Protein AF-A0A345NXJ0-F1 (afdb_monomer_lite)

pLDDT: mean 76.6, std 23.14, range [26.47, 98.81]

Sequence (454 aa):
MKKNSIFTLILTLLFSLSIASTGLAAQPAEGFDPDDGMYVKAETEHYYKGRYSNGRIFAEYLAKELAGDYDNLTNYAVGGAFSGVLTGKEGAEDERSNWSTWLTGWGGVQQTDTFLKEHDGKADPKALYIISVGGNDAYTVADLGDERAAELSSDAALTMTKNLVEAGAKTVLLPNRFKDERADLTSFEDMRNQQVVDKINTYVASDDAPQDVHVLFGNLPQLNADIEEQGFEAYGYKSMGFYLISDWVPAYGYALASEDNSDQFPTTEQQETHGGYGIYSTDSKYYTPETADLEPNDFYLYDEYHPSNRTHKHFAAYLLNKDIETEDGTFKKIYNGEANPFANALADGTIPSEYTTIYTFGDSSIDSGRGLEVTTALVNNRTKTNDNVTDESSYVIQPGDTLWSIAKRHSEENVTNAQIAAIVQEIFQANQSIVRNPHTIYPNQTITLPSSTH

Structure (mmCIF, N/CA/C/O backbone):
data_AF-A0A345NXJ0-F1
#
_entry.id   AF-A0A345NXJ0-F1
#
loop_
_atom_site.group_PDB
_atom_site.id
_atom_site.type_symbol
_atom_site.label_atom_id
_atom_site.label_alt_id
_atom_site.label_comp_id
_atom_site.label_asym_id
_atom_site.label_entity_id
_atom_site.label_seq_id
_atom_site.pdbx_PDB_ins_code
_atom_site.Cartn_x
_atom_site.Cartn_y
_atom_site.Cartn_z
_atom_site.occupancy
_atom_site.B_iso_or_equiv
_atom_site.auth_seq_id
_atom_site.auth_comp_id
_atom_site.auth_asym_id
_atom_site.auth_atom_id
_atom_site.pdbx_PDB_model_num
ATOM 1 N N . MET A 1 1 ? 85.055 -14.563 -1.689 1.00 36.47 1 MET A N 1
ATOM 2 C CA . MET A 1 1 ? 84.069 -13.508 -1.367 1.00 36.47 1 MET A CA 1
ATOM 3 C C . MET A 1 1 ? 82.688 -14.026 -1.724 1.00 36.47 1 MET A C 1
ATOM 5 O O . MET A 1 1 ? 82.529 -14.401 -2.869 1.00 36.47 1 MET A O 1
ATOM 9 N N . LYS A 1 2 ? 81.789 -14.054 -0.723 1.00 33.72 2 LYS A N 1
ATOM 10 C CA . LYS A 1 2 ? 80.308 -13.976 -0.749 1.00 33.72 2 LYS A CA 1
ATOM 11 C C . LYS A 1 2 ? 79.525 -14.766 -1.817 1.00 33.72 2 LYS A C 1
ATOM 13 O O . LYS A 1 2 ? 79.796 -14.626 -2.991 1.00 33.72 2 LYS A O 1
ATOM 18 N N . LYS A 1 3 ? 78.399 -15.417 -1.533 1.00 33.34 3 LYS A N 1
ATOM 19 C CA . LYS A 1 3 ? 77.666 -15.923 -0.352 1.00 33.34 3 LYS A CA 1
ATOM 20 C C . LYS A 1 3 ? 76.339 -16.402 -0.982 1.00 33.34 3 LYS A C 1
ATOM 22 O O . LYS A 1 3 ? 75.801 -15.627 -1.758 1.00 33.34 3 LYS A O 1
ATOM 27 N N . ASN A 1 4 ? 75.868 -17.592 -0.593 1.00 30.95 4 ASN A N 1
ATOM 28 C CA . ASN A 1 4 ? 74.470 -17.984 -0.301 1.00 30.95 4 ASN A 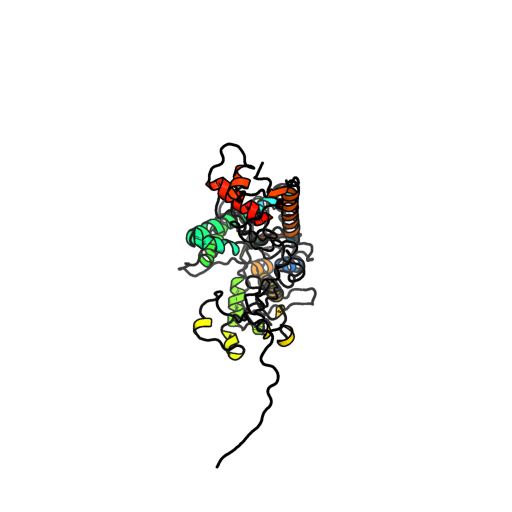CA 1
ATOM 29 C C . ASN A 1 4 ? 73.372 -17.716 -1.363 1.00 30.95 4 ASN A C 1
ATOM 31 O O . ASN A 1 4 ? 73.320 -16.648 -1.942 1.00 30.95 4 ASN A O 1
ATOM 35 N N . SER A 1 5 ? 72.338 -18.522 -1.589 1.00 32.38 5 SER A N 1
ATOM 36 C CA . SER A 1 5 ? 71.856 -19.809 -1.081 1.00 32.38 5 SER A CA 1
ATOM 37 C C . SER A 1 5 ? 70.590 -20.141 -1.897 1.00 32.38 5 SER A C 1
ATOM 39 O O . SER A 1 5 ? 69.807 -19.241 -2.168 1.00 32.38 5 SER A O 1
ATOM 41 N N . ILE A 1 6 ? 70.410 -21.419 -2.251 1.00 32.44 6 ILE A N 1
ATOM 42 C CA . ILE A 1 6 ? 69.200 -22.240 -2.025 1.00 32.44 6 ILE A CA 1
ATOM 43 C C . ILE A 1 6 ? 67.827 -21.565 -2.271 1.00 32.44 6 ILE A C 1
ATOM 45 O O . ILE A 1 6 ? 67.409 -20.753 -1.458 1.00 32.44 6 ILE A O 1
ATOM 49 N N . PHE A 1 7 ? 67.062 -22.009 -3.278 1.00 30.02 7 PHE A N 1
ATOM 50 C CA . PHE A 1 7 ? 65.854 -22.833 -3.067 1.00 30.02 7 PHE A CA 1
ATOM 51 C C . PHE A 1 7 ? 65.164 -23.205 -4.388 1.00 30.02 7 PHE A C 1
ATOM 53 O O . PHE A 1 7 ? 64.900 -22.381 -5.255 1.00 30.02 7 PHE A O 1
ATOM 60 N N . THR A 1 8 ? 64.884 -24.498 -4.487 1.00 34.41 8 THR A N 1
ATOM 61 C CA . THR A 1 8 ? 63.946 -25.193 -5.362 1.00 34.41 8 THR A CA 1
ATOM 62 C C . THR A 1 8 ? 62.655 -24.403 -5.606 1.00 34.41 8 THR A C 1
ATOM 64 O O . THR A 1 8 ? 61.921 -24.149 -4.654 1.00 34.41 8 THR A O 1
ATOM 67 N N . LEU A 1 9 ? 62.316 -24.115 -6.867 1.00 29.08 9 LEU A N 1
ATOM 68 C CA . LEU A 1 9 ? 60.922 -23.904 -7.259 1.00 29.08 9 LEU A CA 1
ATOM 69 C C . LEU A 1 9 ? 60.594 -24.798 -8.456 1.00 29.08 9 LEU A C 1
ATOM 71 O O . LEU A 1 9 ? 61.123 -24.658 -9.556 1.00 29.08 9 LEU A O 1
ATOM 75 N N . ILE A 1 10 ? 59.766 -25.784 -8.150 1.00 30.47 10 ILE A N 1
ATOM 76 C CA . ILE A 1 10 ? 59.152 -26.751 -9.044 1.00 30.47 10 ILE A CA 1
ATOM 77 C C . ILE A 1 10 ? 58.131 -26.013 -9.929 1.00 30.47 10 ILE A C 1
ATOM 79 O O . ILE A 1 10 ? 57.295 -25.280 -9.417 1.00 30.47 10 ILE A O 1
ATOM 83 N N . LEU A 1 11 ? 58.197 -26.268 -11.240 1.00 28.22 11 LEU A N 1
ATOM 84 C CA . LEU A 1 11 ? 57.078 -26.206 -12.193 1.00 28.22 11 LEU A CA 1
ATOM 85 C C . LEU A 1 11 ? 56.416 -24.831 -12.462 1.00 28.22 11 LEU A C 1
ATOM 87 O O . LEU A 1 11 ? 55.260 -24.605 -12.127 1.00 28.22 11 LEU A O 1
ATOM 91 N N . THR A 1 12 ? 57.092 -23.952 -13.203 1.00 30.31 12 THR A N 1
ATOM 92 C CA . THR A 1 12 ? 56.463 -22.829 -13.933 1.00 30.31 12 THR A CA 1
ATOM 93 C C . THR A 1 12 ? 56.392 -23.140 -15.425 1.00 30.31 12 THR A C 1
ATOM 95 O O . THR A 1 12 ? 57.197 -22.663 -16.216 1.00 30.31 12 THR A O 1
ATOM 98 N N . LEU A 1 13 ? 55.444 -23.995 -15.806 1.00 33.62 13 LEU A N 1
ATOM 99 C CA . LEU A 1 13 ? 54.960 -24.151 -17.183 1.00 33.62 13 LEU A CA 1
ATOM 100 C C . LEU A 1 13 ? 53.792 -25.131 -17.143 1.00 33.62 13 LEU A C 1
ATOM 102 O O . LEU A 1 13 ? 54.007 -26.320 -17.330 1.00 33.62 13 LEU A O 1
ATOM 106 N N . LEU A 1 14 ? 52.596 -24.643 -16.802 1.00 26.78 14 LEU A N 1
ATOM 107 C CA . LEU A 1 14 ? 51.290 -25.258 -17.078 1.00 26.78 14 LEU A CA 1
ATOM 108 C C . LEU A 1 14 ? 50.188 -24.354 -16.490 1.00 26.78 14 LEU A C 1
ATOM 110 O O . LEU A 1 14 ? 50.250 -23.974 -15.327 1.00 26.78 14 LEU A O 1
ATOM 114 N N . PHE A 1 15 ? 49.193 -24.035 -17.322 1.00 30.03 15 PHE A N 1
ATOM 115 C CA . PHE A 1 15 ? 47.925 -23.372 -16.986 1.00 30.03 15 PHE A CA 1
ATOM 116 C C . PHE A 1 15 ? 47.966 -21.895 -16.555 1.00 30.03 15 PHE A C 1
ATOM 118 O O . PHE A 1 15 ? 47.531 -21.528 -15.471 1.00 30.03 15 PHE A O 1
ATOM 125 N N . SER A 1 16 ? 48.282 -21.004 -17.498 1.00 28.14 16 SER A N 1
ATOM 126 C CA . SER A 1 16 ? 47.460 -19.795 -17.647 1.00 28.14 16 SER A CA 1
ATOM 127 C C . SER A 1 16 ? 46.184 -20.183 -18.407 1.00 28.14 16 SER A C 1
ATOM 129 O O . SER A 1 16 ? 46.028 -19.869 -19.587 1.00 28.14 16 SER A O 1
ATOM 131 N N . LEU A 1 17 ? 45.302 -20.952 -17.760 1.00 30.66 17 LEU A N 1
ATOM 132 C CA . LEU A 1 17 ? 43.916 -21.003 -18.201 1.00 30.66 17 LEU A CA 1
ATOM 133 C C . LEU A 1 17 ? 43.321 -19.676 -17.748 1.00 30.66 17 LEU A C 1
ATOM 135 O O . LEU A 1 17 ? 43.021 -19.486 -16.572 1.00 30.66 17 LEU A O 1
ATOM 139 N N . SER A 1 18 ? 43.187 -18.743 -18.684 1.00 29.44 18 SER A N 1
ATOM 140 C CA . SER A 1 18 ? 42.090 -17.796 -18.612 1.00 29.44 18 SER A CA 1
ATOM 141 C C . SER A 1 18 ? 40.824 -18.646 -18.552 1.00 29.44 18 SER A C 1
ATOM 143 O O . SER A 1 18 ? 40.322 -19.106 -19.580 1.00 29.44 18 SER A O 1
ATOM 145 N N . ILE A 1 19 ? 40.350 -18.924 -17.342 1.00 27.64 19 ILE A N 1
ATOM 146 C CA . ILE A 1 19 ? 38.947 -19.228 -17.137 1.00 27.64 19 ILE A CA 1
ATOM 147 C C . ILE A 1 19 ? 38.272 -17.913 -17.515 1.00 27.64 19 ILE A C 1
ATOM 149 O O . ILE A 1 19 ? 38.140 -17.007 -16.700 1.00 27.64 19 ILE A O 1
ATOM 153 N N . ALA A 1 20 ? 37.966 -17.756 -18.807 1.00 28.16 20 ALA A N 1
ATOM 154 C CA . ALA A 1 20 ? 36.848 -16.924 -19.185 1.00 28.16 20 ALA A CA 1
ATOM 155 C C . ALA A 1 20 ? 35.712 -17.458 -18.323 1.00 28.16 20 ALA A C 1
ATOM 157 O O . ALA A 1 20 ? 35.438 -18.660 -18.375 1.00 28.16 20 ALA A O 1
ATOM 158 N N . SER A 1 21 ? 35.180 -16.604 -17.456 1.00 27.77 21 SER A N 1
ATOM 159 C CA . SER A 1 21 ? 33.943 -16.851 -16.745 1.00 27.77 21 SER A CA 1
ATOM 160 C C . SER A 1 21 ? 32.930 -17.290 -17.793 1.00 27.77 21 SER A C 1
ATOM 162 O O . SER A 1 21 ? 32.355 -16.489 -18.525 1.00 27.77 21 SER A O 1
ATOM 164 N N . THR A 1 22 ? 32.780 -18.601 -17.948 1.00 30.53 22 THR A N 1
ATOM 165 C CA . THR A 1 22 ? 31.607 -19.178 -18.566 1.00 30.53 22 THR A CA 1
ATOM 166 C C . THR A 1 22 ? 30.499 -18.727 -17.646 1.00 30.53 22 THR A C 1
ATOM 168 O O . THR A 1 22 ? 30.383 -19.252 -16.539 1.00 30.53 22 THR A O 1
ATOM 171 N N . GLY A 1 23 ? 29.798 -17.668 -18.054 1.00 29.22 23 GLY A N 1
ATOM 172 C CA . GLY A 1 23 ? 28.560 -17.264 -17.426 1.00 29.22 23 GLY A CA 1
ATOM 173 C C . GLY A 1 23 ? 27.731 -18.525 -17.298 1.00 29.22 23 GLY A C 1
ATOM 174 O O . GLY A 1 23 ? 27.347 -19.128 -18.302 1.00 29.22 23 GLY A O 1
ATOM 175 N N . LEU A 1 24 ? 27.562 -18.976 -16.060 1.00 26.92 24 LEU A N 1
ATOM 176 C CA . LEU A 1 24 ? 26.412 -19.772 -15.702 1.00 26.92 24 LEU A CA 1
ATOM 177 C C . LEU A 1 24 ? 25.240 -18.896 -16.131 1.00 26.92 24 LEU A C 1
ATOM 179 O O . LEU A 1 24 ? 24.976 -17.875 -15.505 1.00 26.92 24 LEU A O 1
ATOM 183 N N . ALA A 1 25 ? 24.643 -19.206 -17.282 1.00 32.75 25 ALA A N 1
ATOM 184 C CA . ALA A 1 25 ? 23.327 -18.689 -17.588 1.00 32.75 25 ALA A CA 1
ATOM 185 C C . ALA A 1 25 ? 22.467 -19.133 -16.406 1.00 32.75 25 ALA A C 1
ATOM 187 O O . ALA A 1 25 ? 22.346 -20.341 -16.172 1.00 32.75 25 ALA A O 1
ATOM 188 N N . ALA A 1 26 ? 22.011 -18.166 -15.607 1.00 31.81 26 ALA A N 1
ATOM 189 C CA . ALA A 1 26 ? 21.088 -18.427 -14.520 1.00 31.81 26 ALA A CA 1
ATOM 190 C C . ALA A 1 26 ? 19.963 -19.289 -15.095 1.00 31.81 26 ALA A C 1
ATOM 192 O O . ALA A 1 26 ? 19.451 -19.003 -16.184 1.00 31.81 26 ALA A O 1
ATOM 193 N N . GLN A 1 27 ? 19.651 -20.402 -14.432 1.00 29.77 27 GLN A N 1
ATOM 194 C CA . GLN A 1 27 ? 18.450 -21.130 -14.810 1.00 29.77 27 GLN A CA 1
ATOM 195 C C . GLN A 1 27 ? 17.277 -20.159 -14.647 1.00 29.77 27 GLN A C 1
ATOM 197 O O . GLN A 1 27 ? 17.261 -19.437 -13.651 1.00 29.77 27 GLN A O 1
ATOM 202 N N . PRO A 1 28 ? 16.342 -20.082 -15.609 1.00 35.38 28 PRO A N 1
ATOM 203 C CA . PRO A 1 28 ? 15.160 -19.255 -15.444 1.00 35.38 28 PRO A CA 1
ATOM 204 C C . PRO A 1 28 ? 14.399 -19.815 -14.246 1.00 35.38 28 PRO A C 1
ATOM 206 O O . PRO A 1 28 ? 13.814 -20.897 -14.328 1.00 35.38 28 PRO A O 1
ATOM 209 N N . ALA A 1 29 ? 14.490 -19.133 -13.111 1.00 37.69 29 ALA A N 1
ATOM 210 C CA . ALA A 1 29 ? 13.693 -19.494 -11.964 1.00 37.69 29 ALA A CA 1
ATOM 211 C C . ALA A 1 29 ? 12.226 -19.168 -12.268 1.00 37.69 29 ALA A C 1
ATOM 213 O O . ALA A 1 29 ? 11.900 -18.284 -13.066 1.00 37.69 29 ALA A O 1
ATOM 214 N N . GLU A 1 30 ? 11.331 -19.979 -11.716 1.00 40.12 30 GLU A N 1
ATOM 215 C CA . GLU A 1 30 ? 9.907 -19.931 -12.026 1.00 40.12 30 GLU A CA 1
ATOM 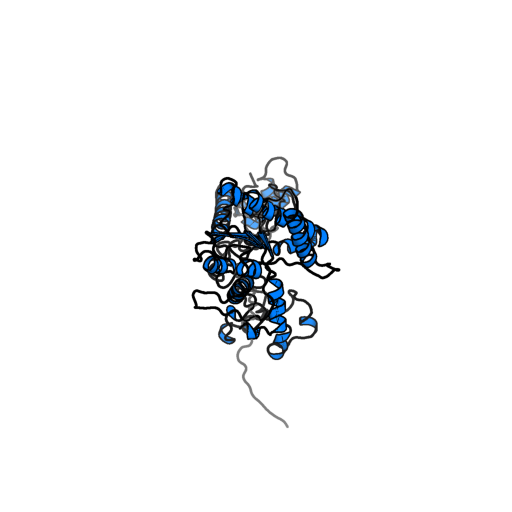216 C C . GLU A 1 30 ? 9.331 -18.559 -11.638 1.00 40.12 30 GLU A C 1
ATOM 218 O O . GLU A 1 30 ? 9.217 -18.232 -10.460 1.00 40.12 30 GLU A O 1
ATOM 223 N N . GLY A 1 31 ? 8.972 -17.750 -12.640 1.00 44.06 31 GLY A N 1
ATOM 224 C CA . GLY A 1 31 ? 8.475 -16.387 -12.444 1.00 44.06 31 GLY A CA 1
ATOM 225 C C . GLY A 1 31 ? 9.486 -15.278 -12.746 1.00 44.06 31 GLY A C 1
ATOM 226 O O . GLY A 1 31 ? 9.093 -14.120 -12.666 1.00 44.06 31 GLY A O 1
ATOM 227 N N . PHE A 1 32 ? 10.733 -15.586 -13.123 1.00 43.44 32 PHE A N 1
ATOM 228 C CA . PHE A 1 32 ? 11.648 -14.592 -13.691 1.00 43.44 32 PHE A CA 1
ATOM 229 C C . PHE A 1 32 ? 11.234 -14.247 -15.113 1.00 43.44 32 PHE A C 1
ATOM 231 O O . PHE A 1 32 ? 11.065 -15.142 -15.947 1.00 43.44 32 PHE A O 1
ATOM 238 N N . ASP A 1 33 ? 11.155 -12.959 -15.411 1.00 47.81 33 ASP A N 1
ATOM 239 C CA . ASP A 1 33 ? 11.099 -12.499 -16.775 1.00 47.81 33 ASP A CA 1
ATOM 240 C C . ASP A 1 33 ? 12.413 -11.854 -17.241 1.00 47.81 33 ASP A C 1
ATOM 242 O O . ASP A 1 33 ? 12.821 -10.840 -16.677 1.00 47.81 33 ASP A O 1
ATOM 246 N N . PRO A 1 34 ? 13.066 -12.393 -18.286 1.00 44.78 34 PRO A N 1
ATOM 247 C CA . PRO A 1 34 ? 14.299 -11.826 -18.817 1.00 44.78 34 PRO A CA 1
ATOM 248 C C . PRO A 1 34 ? 14.121 -10.556 -19.668 1.00 44.78 34 PRO A C 1
ATOM 250 O O . PRO A 1 34 ? 15.119 -9.864 -19.863 1.00 44.78 34 PRO A O 1
ATOM 253 N N . ASP A 1 35 ? 12.919 -10.248 -20.173 1.00 43.84 35 ASP A N 1
ATOM 254 C CA . ASP A 1 35 ? 12.686 -9.074 -21.036 1.00 43.84 35 ASP A CA 1
ATOM 255 C C . ASP A 1 35 ? 12.486 -7.789 -20.210 1.00 43.84 35 ASP A C 1
ATOM 257 O O . ASP A 1 35 ? 13.085 -6.755 -20.510 1.00 43.84 35 ASP A O 1
ATOM 261 N N . ASP A 1 36 ? 11.714 -7.882 -19.127 1.00 47.03 36 ASP A N 1
ATOM 262 C CA . ASP A 1 36 ? 11.490 -6.839 -18.121 1.00 47.03 36 ASP A CA 1
ATOM 263 C C . ASP A 1 36 ? 12.503 -6.930 -16.960 1.00 47.03 36 ASP A C 1
ATOM 265 O O . ASP A 1 36 ? 12.580 -6.034 -16.118 1.00 47.03 36 ASP A O 1
ATOM 269 N N . GLY A 1 37 ? 13.287 -8.014 -16.899 1.00 46.66 37 GLY A N 1
ATOM 270 C CA . GLY A 1 37 ? 14.301 -8.252 -15.875 1.00 46.66 37 GLY A CA 1
ATOM 271 C C . GLY A 1 37 ? 13.724 -8.289 -14.462 1.00 46.66 37 GLY A C 1
ATOM 272 O O . GLY A 1 37 ? 14.319 -7.685 -13.576 1.00 46.66 37 GLY A 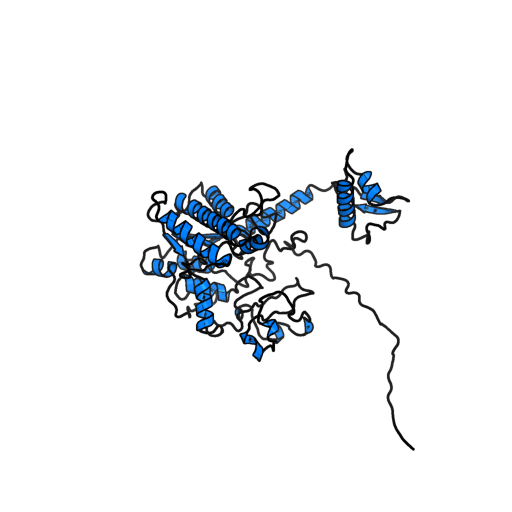O 1
ATOM 273 N N . MET A 1 38 ? 12.571 -8.937 -14.242 1.00 46.88 38 MET A N 1
ATOM 274 C CA . MET A 1 38 ? 11.878 -8.945 -12.945 1.00 46.88 38 MET A CA 1
ATOM 275 C C . MET A 1 38 ? 11.307 -10.320 -12.576 1.00 46.88 38 MET A C 1
ATOM 277 O O . MET A 1 38 ? 10.750 -11.024 -13.414 1.00 46.88 38 MET A O 1
ATOM 281 N N . TYR A 1 39 ? 11.376 -10.677 -11.288 1.00 49.91 39 TYR A N 1
ATOM 282 C CA . TYR A 1 39 ? 10.556 -11.750 -10.727 1.00 49.91 39 TYR A CA 1
ATOM 283 C C . TYR A 1 39 ? 9.121 -11.264 -10.545 1.00 49.91 39 TYR A C 1
ATOM 285 O O . TYR A 1 39 ? 8.843 -10.443 -9.675 1.00 49.91 39 TYR A O 1
ATOM 293 N N . VAL A 1 40 ? 8.207 -11.815 -11.340 1.00 52.56 40 VAL A N 1
ATOM 294 C CA . VAL A 1 40 ? 6.760 -11.577 -11.239 1.00 52.56 40 VAL A CA 1
ATOM 295 C C . VAL A 1 40 ? 6.171 -12.273 -10.001 1.00 52.56 40 VAL A C 1
ATOM 297 O O . VAL A 1 40 ? 5.000 -12.131 -9.694 1.00 52.56 40 VAL A O 1
ATOM 300 N N . LYS A 1 41 ? 6.962 -13.067 -9.280 1.00 55.84 41 LYS A N 1
ATOM 301 C CA . LYS A 1 41 ? 6.581 -13.662 -8.005 1.00 55.84 41 LYS A CA 1
ATOM 302 C C . LYS A 1 41 ? 7.766 -13.574 -7.067 1.00 55.84 41 LYS A C 1
ATOM 304 O O . LYS A 1 41 ? 8.828 -14.088 -7.413 1.00 55.84 41 LYS A O 1
ATOM 309 N N . ALA A 1 42 ? 7.581 -13.013 -5.877 1.00 58.09 42 ALA A N 1
ATOM 310 C CA . ALA A 1 42 ? 8.574 -13.145 -4.818 1.00 58.09 42 ALA A CA 1
ATOM 311 C C . ALA A 1 42 ? 8.878 -14.644 -4.594 1.00 58.09 42 ALA A C 1
ATOM 313 O O . ALA A 1 42 ? 8.017 -15.417 -4.150 1.00 58.09 42 ALA A O 1
ATOM 314 N N . GLU A 1 43 ? 10.077 -15.081 -4.988 1.00 59.59 43 GLU A N 1
ATOM 315 C CA . GLU A 1 43 ? 10.459 -16.492 -4.969 1.00 59.59 43 GLU A CA 1
ATOM 316 C C . GLU A 1 43 ? 10.326 -17.052 -3.559 1.00 59.59 43 GLU A C 1
ATOM 318 O O . GLU A 1 43 ? 10.932 -16.536 -2.629 1.00 59.59 43 GLU A O 1
ATOM 323 N N . THR A 1 44 ? 9.578 -18.140 -3.372 1.00 63.59 44 THR A N 1
ATOM 324 C CA . THR A 1 44 ? 9.320 -18.675 -2.022 1.00 63.59 44 THR A CA 1
ATOM 325 C C . THR A 1 44 ? 10.559 -19.235 -1.320 1.00 63.59 44 THR A C 1
ATOM 327 O O . THR A 1 44 ? 10.476 -19.604 -0.152 1.00 63.59 44 THR A O 1
ATOM 330 N N . GLU A 1 45 ? 11.666 -19.365 -2.048 1.00 62.19 45 GLU A N 1
ATOM 331 C CA . GLU A 1 45 ? 12.965 -19.774 -1.517 1.00 62.19 45 GLU A CA 1
ATOM 332 C C . GLU A 1 45 ? 13.635 -18.648 -0.719 1.00 62.19 45 GLU A C 1
ATOM 334 O O . GLU A 1 45 ? 14.165 -18.899 0.360 1.00 62.19 45 GLU A O 1
ATOM 339 N N . HIS A 1 46 ? 13.527 -17.409 -1.201 1.00 70.38 46 HIS A N 1
ATOM 340 C CA . HIS A 1 46 ? 14.145 -16.231 -0.588 1.00 70.38 46 HIS A CA 1
ATOM 341 C C . HIS A 1 46 ? 13.115 -15.372 0.158 1.00 70.38 46 HIS A C 1
ATOM 343 O O . HIS A 1 46 ? 13.392 -14.796 1.198 1.00 70.38 46 HIS A O 1
ATOM 349 N N . TYR A 1 47 ? 11.875 -15.353 -0.306 1.00 76.56 47 TYR A N 1
ATOM 350 C CA . TYR A 1 47 ? 10.802 -14.532 0.226 1.00 76.56 47 TYR A CA 1
ATOM 351 C C . TYR A 1 47 ? 9.766 -15.369 0.972 1.00 76.56 47 TYR A C 1
ATOM 353 O O . TYR A 1 47 ? 9.377 -16.464 0.553 1.00 76.56 47 TYR A O 1
ATOM 361 N N . TYR A 1 48 ? 9.264 -14.857 2.096 1.00 80.06 48 TYR A N 1
ATOM 362 C CA . TYR A 1 48 ? 8.350 -15.616 2.942 1.00 80.06 48 TYR A CA 1
ATOM 363 C C . TYR A 1 48 ? 7.015 -15.834 2.241 1.00 80.06 48 TYR A C 1
ATOM 365 O O . TYR A 1 48 ? 6.188 -14.933 2.186 1.00 80.06 48 TYR A O 1
ATOM 373 N N . LYS A 1 49 ? 6.755 -17.045 1.733 1.00 78.00 49 LYS A N 1
ATOM 374 C CA . LYS A 1 49 ? 5.452 -17.430 1.150 1.00 78.00 49 LYS A CA 1
ATOM 375 C C . LYS A 1 49 ? 4.906 -16.380 0.158 1.00 78.00 49 LYS A C 1
ATOM 377 O O . LYS A 1 49 ? 3.720 -16.044 0.220 1.00 78.00 49 LYS A O 1
ATOM 382 N N . GLY A 1 50 ? 5.777 -15.832 -0.690 1.00 73.19 50 GLY A N 1
ATOM 383 C CA . GLY A 1 50 ? 5.428 -14.809 -1.680 1.00 73.19 50 GLY A CA 1
ATOM 384 C C . GLY A 1 50 ? 5.314 -13.375 -1.145 1.00 73.19 50 GLY A C 1
ATOM 385 O O . GLY A 1 50 ? 4.970 -12.481 -1.896 1.00 73.19 50 GLY A O 1
ATOM 386 N N . ARG A 1 51 ? 5.586 -13.092 0.133 1.00 80.75 51 ARG A N 1
ATOM 387 C CA . ARG A 1 51 ? 5.722 -11.707 0.620 1.00 80.75 51 ARG A CA 1
ATOM 388 C C . ARG A 1 51 ? 7.119 -11.217 0.260 1.00 80.75 51 ARG A C 1
ATOM 390 O O . ARG A 1 51 ? 8.065 -11.916 0.598 1.00 80.75 51 ARG A O 1
ATOM 397 N N . TYR A 1 52 ? 7.269 -10.024 -0.303 1.00 80.44 52 TYR A N 1
ATOM 398 C CA . TYR A 1 52 ? 8.557 -9.332 -0.409 1.00 80.44 52 TYR A CA 1
ATOM 399 C C . TYR A 1 52 ? 9.016 -8.865 0.987 1.00 80.44 52 TYR A C 1
ATOM 401 O O . TYR A 1 52 ? 8.945 -7.698 1.350 1.00 80.44 52 TYR A O 1
ATOM 409 N N . SER A 1 53 ? 9.349 -9.835 1.833 1.00 85.06 53 SER A N 1
ATOM 410 C CA . SER A 1 53 ? 9.882 -9.725 3.185 1.00 85.06 53 SER A CA 1
ATOM 411 C C . SER A 1 53 ? 10.286 -11.133 3.653 1.00 85.06 53 SER A C 1
ATOM 413 O O . SER A 1 53 ? 9.900 -12.145 3.061 1.00 85.06 53 SER A O 1
ATOM 415 N N . ASN A 1 54 ? 10.990 -11.239 4.777 1.00 86.06 54 ASN A N 1
ATOM 416 C CA . ASN A 1 54 ? 11.309 -12.518 5.427 1.00 86.06 54 ASN A CA 1
ATOM 417 C C . ASN A 1 54 ? 10.186 -13.053 6.337 1.00 86.06 54 ASN A C 1
ATOM 419 O O . ASN A 1 54 ? 10.402 -13.987 7.110 1.00 86.06 54 ASN A O 1
ATOM 423 N N . GLY A 1 55 ? 8.988 -12.467 6.287 1.00 88.56 55 GLY A N 1
ATOM 424 C CA . GLY A 1 55 ? 7.847 -12.889 7.094 1.00 88.56 55 GLY A CA 1
ATOM 425 C C . GLY A 1 55 ? 6.539 -12.235 6.658 1.00 88.56 55 GLY A C 1
ATOM 426 O O . GLY A 1 55 ? 6.426 -11.701 5.557 1.00 88.56 55 GLY A O 1
ATOM 427 N N . ARG A 1 56 ? 5.538 -12.273 7.541 1.00 91.31 56 ARG A N 1
ATOM 428 C CA . ARG A 1 56 ? 4.284 -11.537 7.346 1.00 91.31 56 ARG A CA 1
ATOM 429 C C . ARG A 1 56 ? 4.486 -10.031 7.297 1.00 91.31 56 ARG A C 1
ATOM 431 O O . ARG A 1 56 ? 5.396 -9.488 7.926 1.00 91.31 56 ARG A O 1
ATOM 438 N N . ILE A 1 57 ? 3.555 -9.380 6.622 1.00 90.56 57 ILE A N 1
ATOM 439 C CA . ILE A 1 57 ? 3.482 -7.927 6.468 1.00 90.56 57 ILE A CA 1
ATOM 440 C C . ILE A 1 57 ? 2.584 -7.267 7.523 1.00 90.56 57 ILE A C 1
ATOM 442 O O . ILE A 1 57 ? 1.783 -7.925 8.188 1.00 90.56 57 ILE A O 1
ATOM 446 N N . PHE A 1 58 ? 2.640 -5.936 7.608 1.00 94.25 58 PHE A N 1
ATOM 447 C CA . PHE A 1 58 ? 1.854 -5.161 8.575 1.00 94.25 58 PHE A CA 1
ATOM 448 C C . PHE A 1 58 ? 0.335 -5.392 8.450 1.00 94.25 58 PHE A C 1
ATOM 450 O O . PHE A 1 58 ? -0.339 -5.530 9.468 1.00 94.25 58 PHE A O 1
ATOM 457 N N . ALA A 1 59 ? -0.207 -5.494 7.228 1.00 94.25 59 ALA A N 1
ATOM 458 C CA . ALA A 1 59 ? -1.644 -5.682 7.007 1.00 94.25 59 ALA A CA 1
ATOM 459 C C . ALA A 1 59 ? -2.158 -7.034 7.537 1.00 94.25 59 ALA A C 1
ATOM 461 O O . ALA A 1 59 ? -3.288 -7.116 8.015 1.00 94.25 59 ALA A O 1
ATOM 462 N N . GLU A 1 60 ? -1.323 -8.079 7.526 1.00 94.50 60 GLU A N 1
ATOM 463 C CA . GLU A 1 60 ? -1.663 -9.376 8.124 1.00 94.50 60 GLU A CA 1
ATOM 464 C C . GLU A 1 60 ? -1.757 -9.266 9.653 1.00 94.50 60 GLU A C 1
ATOM 466 O O . GLU A 1 60 ? -2.683 -9.806 10.255 1.00 94.50 60 GLU A O 1
ATOM 471 N N . TYR A 1 61 ? -0.853 -8.520 10.295 1.00 96.81 61 TYR A N 1
ATOM 472 C CA . TYR A 1 61 ? -0.943 -8.265 11.737 1.00 96.81 61 TYR A CA 1
ATOM 473 C C . TYR A 1 61 ? -2.149 -7.394 12.098 1.00 96.81 61 TYR A C 1
ATOM 475 O O . TYR A 1 61 ? -2.815 -7.672 13.092 1.00 96.81 61 TYR A O 1
ATOM 483 N N . LEU A 1 62 ? -2.490 -6.392 11.278 1.00 97.19 62 LEU A N 1
ATOM 484 C CA . LEU A 1 62 ? -3.739 -5.648 11.459 1.00 97.19 62 LEU A CA 1
ATOM 485 C C . LEU A 1 62 ? -4.952 -6.581 11.368 1.00 97.19 62 LEU A C 1
ATOM 487 O O . LEU A 1 62 ? -5.860 -6.460 12.185 1.00 97.19 62 LEU A O 1
ATOM 491 N N . ALA A 1 63 ? -4.961 -7.542 10.435 1.00 96.38 63 ALA A N 1
ATOM 492 C CA . ALA A 1 63 ? -6.060 -8.502 10.303 1.00 96.38 63 ALA A CA 1
ATOM 493 C C . ALA A 1 63 ? -6.164 -9.397 11.535 1.00 96.38 63 ALA A C 1
ATOM 495 O O . ALA A 1 63 ? -7.255 -9.585 12.075 1.00 96.38 63 ALA A O 1
ATOM 496 N N . LYS A 1 64 ? -5.024 -9.850 12.062 1.00 97.12 64 LYS A N 1
ATOM 497 C CA . LYS A 1 64 ? -4.998 -10.609 13.309 1.00 97.12 64 LYS A CA 1
ATOM 498 C C . LYS A 1 64 ? -5.581 -9.826 14.485 1.00 97.12 64 LYS A C 1
ATOM 500 O O . LYS A 1 64 ? -6.389 -10.368 15.234 1.00 97.12 64 LYS A O 1
ATOM 505 N N . GLU A 1 65 ? -5.185 -8.568 14.631 1.00 98.06 65 GLU A N 1
ATOM 506 C CA . GLU A 1 65 ? -5.536 -7.727 15.779 1.00 98.06 65 GLU A CA 1
ATOM 507 C C . GLU A 1 65 ? -6.951 -7.153 15.719 1.00 98.06 65 GLU A C 1
ATOM 509 O O . GLU A 1 65 ? -7.598 -7.008 16.754 1.00 98.06 65 GLU A O 1
ATOM 514 N N . LEU A 1 66 ? -7.423 -6.805 14.523 1.00 98.31 66 LEU A N 1
ATOM 515 C CA . LEU A 1 66 ? -8.681 -6.088 14.328 1.00 98.31 66 LEU A CA 1
ATOM 516 C C . LEU A 1 66 ? -9.788 -6.965 13.739 1.00 98.31 66 LEU A C 1
ATOM 518 O O . LEU A 1 66 ? -10.959 -6.652 13.920 1.00 98.31 66 LEU A O 1
ATOM 522 N N . ALA A 1 67 ? -9.449 -8.057 13.053 1.00 97.75 67 ALA A N 1
ATOM 523 C CA . ALA A 1 67 ? -10.410 -9.026 12.524 1.00 97.75 67 ALA A CA 1
ATOM 524 C C . ALA A 1 67 ? -10.256 -10.424 13.156 1.00 97.75 67 ALA A C 1
ATOM 526 O O . ALA A 1 67 ? -10.966 -11.355 12.784 1.00 97.75 67 ALA A O 1
ATOM 527 N N . GLY A 1 68 ? -9.358 -10.592 14.131 1.00 96.81 68 GLY A N 1
ATOM 528 C CA . GLY A 1 68 ? -9.213 -11.794 14.962 1.00 96.81 68 GLY A CA 1
ATOM 529 C C . GLY A 1 68 ? -8.328 -12.903 14.383 1.00 96.81 68 GLY A C 1
ATOM 530 O O . GLY A 1 68 ? -7.825 -13.744 15.140 1.00 96.81 68 GLY A O 1
ATOM 531 N N . ASP A 1 69 ? -8.081 -12.909 13.071 1.00 95.12 69 ASP A N 1
ATOM 532 C CA . ASP A 1 69 ? -7.241 -13.905 12.406 1.00 95.12 69 ASP A CA 1
ATOM 533 C C . ASP A 1 69 ? -6.488 -13.331 11.198 1.00 95.12 69 ASP A C 1
ATOM 535 O O . ASP A 1 69 ? -6.965 -12.407 10.540 1.00 95.12 69 ASP A O 1
ATOM 539 N N . TYR A 1 70 ? -5.316 -13.897 10.899 1.00 92.31 70 TYR A N 1
ATOM 540 C CA . TYR A 1 70 ? -4.536 -13.547 9.711 1.00 92.31 70 TYR A CA 1
ATOM 541 C C . TYR A 1 70 ? -5.303 -13.837 8.416 1.00 92.31 70 TYR A C 1
ATOM 543 O O . TYR A 1 70 ? -5.137 -13.113 7.438 1.00 92.31 70 TYR A O 1
ATOM 551 N N . ASP A 1 71 ? -6.148 -14.872 8.419 1.00 89.81 71 ASP A N 1
ATOM 552 C CA . ASP A 1 71 ? -6.931 -15.291 7.254 1.00 89.81 71 ASP A CA 1
ATOM 553 C C . ASP A 1 71 ? -8.102 -14.338 6.949 1.00 89.81 71 ASP A C 1
ATOM 555 O O . ASP A 1 71 ? -8.687 -14.403 5.870 1.00 89.81 71 ASP A O 1
ATOM 559 N N . ASN A 1 72 ? -8.411 -13.394 7.848 1.00 94.56 72 ASN A N 1
ATOM 560 C CA . ASN A 1 72 ? -9.417 -12.349 7.624 1.00 94.56 72 ASN A CA 1
ATOM 561 C C . ASN A 1 72 ? -8.854 -11.133 6.860 1.00 94.56 72 ASN A C 1
ATOM 563 O O . ASN A 1 72 ? -9.381 -10.022 6.963 1.00 94.56 72 ASN A O 1
ATOM 567 N N . LEU A 1 73 ? -7.788 -11.345 6.083 1.00 92.69 73 LEU A N 1
ATOM 568 C CA . LEU A 1 73 ? -7.229 -10.400 5.123 1.00 92.69 73 LEU A CA 1
ATOM 569 C C . LEU A 1 73 ? -7.541 -10.857 3.694 1.00 92.69 73 LEU A C 1
ATOM 571 O O . LEU A 1 73 ? -7.116 -11.928 3.266 1.00 92.69 73 LEU A O 1
ATOM 575 N N . THR A 1 74 ? -8.186 -9.995 2.912 1.00 92.00 74 THR A N 1
ATOM 576 C CA . THR A 1 74 ? -8.266 -10.135 1.453 1.00 92.00 74 THR A CA 1
ATOM 577 C C . THR A 1 74 ? -7.329 -9.122 0.798 1.00 92.00 74 THR A C 1
ATOM 579 O O . THR A 1 74 ? -7.525 -7.912 0.896 1.00 92.00 74 THR A O 1
ATOM 582 N N . ASN A 1 75 ? -6.285 -9.617 0.137 1.00 89.12 75 ASN A N 1
ATOM 583 C CA . ASN A 1 75 ? -5.215 -8.784 -0.405 1.00 89.12 75 ASN A CA 1
ATOM 584 C C . ASN A 1 75 ? -5.301 -8.623 -1.928 1.00 89.12 75 ASN A C 1
ATOM 586 O O . ASN A 1 75 ? -4.982 -9.568 -2.648 1.00 89.12 75 ASN A O 1
ATOM 590 N N . TYR A 1 76 ? -5.665 -7.422 -2.383 1.00 90.94 76 TYR A N 1
ATOM 591 C CA . TYR A 1 76 ? -5.675 -7.003 -3.788 1.00 90.94 76 TYR A CA 1
ATOM 592 C C . TYR A 1 76 ? -4.380 -6.308 -4.230 1.00 90.94 76 TYR A C 1
ATOM 594 O O . TYR A 1 76 ? -4.238 -6.032 -5.418 1.00 90.94 76 TYR A O 1
ATOM 602 N N . ALA A 1 77 ? -3.458 -6.012 -3.309 1.00 87.06 77 ALA A N 1
ATOM 603 C CA . ALA A 1 77 ? -2.181 -5.404 -3.656 1.00 87.06 77 ALA A CA 1
ATOM 604 C C . ALA A 1 77 ? -1.344 -6.343 -4.534 1.00 87.06 77 ALA A C 1
ATOM 606 O O . ALA A 1 77 ? -1.374 -7.567 -4.363 1.00 87.06 77 ALA A O 1
ATOM 607 N N . VAL A 1 78 ? -0.607 -5.743 -5.466 1.00 81.81 78 VAL A N 1
ATOM 608 C CA . VAL A 1 78 ? 0.246 -6.432 -6.439 1.00 81.81 78 VAL A CA 1
ATOM 609 C C . VAL A 1 78 ? 1.606 -5.745 -6.440 1.00 81.81 78 VAL A C 1
ATOM 611 O O . VAL A 1 78 ? 1.681 -4.520 -6.574 1.00 81.81 78 VAL A O 1
ATOM 614 N N . GLY A 1 79 ? 2.679 -6.530 -6.309 1.00 79.00 79 GLY A N 1
ATOM 615 C CA . GLY A 1 79 ? 4.045 -6.018 -6.410 1.00 79.00 79 GLY A CA 1
ATOM 616 C C . GLY A 1 79 ? 4.268 -5.257 -7.722 1.00 79.00 79 GLY A C 1
ATOM 617 O O . GLY A 1 79 ? 3.740 -5.617 -8.776 1.00 79.00 79 GLY A O 1
ATOM 618 N N . GLY A 1 80 ? 5.008 -4.151 -7.655 1.00 78.62 80 GLY A N 1
ATOM 619 C CA . GLY A 1 80 ? 5.292 -3.317 -8.827 1.00 78.62 80 GLY A CA 1
ATOM 620 C C . GLY A 1 80 ? 4.141 -2.410 -9.283 1.00 78.62 80 GLY A C 1
ATOM 621 O O . GLY A 1 80 ? 4.342 -1.617 -10.202 1.00 78.62 80 GLY A O 1
ATOM 622 N N . ALA A 1 81 ? 2.947 -2.476 -8.675 1.00 86.69 81 ALA A N 1
ATOM 623 C CA . ALA A 1 81 ? 1.828 -1.629 -9.090 1.00 86.69 81 ALA A CA 1
ATOM 624 C C . ALA A 1 81 ? 2.171 -0.142 -8.945 1.00 86.69 81 ALA A C 1
ATOM 626 O O . ALA A 1 81 ? 2.797 0.267 -7.969 1.00 86.69 81 ALA A O 1
ATOM 627 N N . PHE A 1 82 ? 1.742 0.668 -9.908 1.00 92.75 82 PHE A N 1
ATOM 628 C CA . PHE A 1 82 ? 1.657 2.114 -9.740 1.00 92.75 82 PHE A CA 1
ATOM 629 C C . PHE A 1 82 ? 0.300 2.464 -9.124 1.00 92.75 82 PHE A C 1
ATOM 631 O O . PHE A 1 82 ? -0.624 1.647 -9.123 1.00 92.75 82 PHE A O 1
ATOM 638 N N . SER A 1 83 ? 0.135 3.677 -8.604 1.00 95.38 83 SER A N 1
ATOM 639 C CA . SER A 1 83 ? -1.153 4.140 -8.058 1.00 95.38 83 SER A CA 1
ATOM 640 C C . SER A 1 83 ? -2.292 4.098 -9.083 1.00 95.38 83 SER A C 1
ATOM 642 O O . SER A 1 83 ? -3.430 3.799 -8.723 1.00 95.38 83 SER A O 1
ATOM 644 N N . GLY A 1 84 ? -1.987 4.318 -10.360 1.00 95.31 84 GLY A N 1
ATOM 645 C CA . GLY A 1 84 ? -2.899 4.205 -11.497 1.00 95.31 84 GLY A CA 1
ATOM 646 C C . GLY A 1 84 ? -2.118 4.173 -12.810 1.00 95.31 84 GLY A C 1
ATOM 647 O O . GLY A 1 84 ? -0.936 3.838 -12.816 1.00 95.31 84 GLY A O 1
ATOM 648 N N . VAL A 1 85 ? -2.752 4.542 -13.927 1.00 93.69 85 VAL A N 1
ATOM 649 C CA . VAL A 1 85 ? -2.047 4.722 -15.210 1.00 93.69 85 VAL A CA 1
ATOM 650 C C . VAL A 1 85 ? -1.280 6.045 -15.181 1.00 93.69 85 VAL A C 1
ATOM 652 O O . VAL A 1 85 ? -1.877 7.112 -15.325 1.00 93.69 85 VAL A O 1
ATOM 655 N N . LEU A 1 86 ? 0.038 5.987 -14.980 1.00 90.94 86 LEU A N 1
ATOM 656 C CA . LEU A 1 86 ? 0.877 7.188 -14.877 1.00 90.94 86 LEU A CA 1
ATOM 657 C C . LEU A 1 86 ? 1.378 7.674 -16.239 1.00 90.94 86 LEU A C 1
ATOM 659 O O . LEU A 1 86 ? 1.490 8.877 -16.473 1.00 90.94 86 LEU A O 1
ATOM 663 N N . THR A 1 87 ? 1.658 6.750 -17.157 1.00 85.94 87 THR A N 1
ATOM 664 C CA . THR A 1 87 ? 2.004 7.061 -18.549 1.00 85.94 87 THR A CA 1
ATOM 665 C C . THR A 1 87 ? 1.267 6.129 -19.511 1.00 85.94 87 THR A C 1
ATOM 667 O O . THR A 1 87 ? 0.716 5.103 -19.108 1.00 85.94 87 THR A O 1
ATOM 670 N N . GLY A 1 88 ? 1.205 6.523 -20.786 1.00 86.81 88 GLY A N 1
ATOM 671 C CA . GLY A 1 88 ? 0.437 5.813 -21.809 1.00 86.81 88 GLY A CA 1
ATOM 672 C C . GLY A 1 88 ? -1.070 6.022 -21.698 1.00 86.81 88 GLY A C 1
ATOM 673 O O . GLY A 1 88 ? -1.544 6.994 -21.100 1.00 86.81 88 GLY A O 1
ATOM 674 N N . LYS A 1 89 ? -1.836 5.120 -22.315 1.00 86.88 89 LYS A N 1
ATOM 675 C CA . LYS A 1 89 ? -3.301 5.154 -22.306 1.00 86.88 89 LYS A CA 1
ATOM 676 C C . LYS A 1 89 ? -3.869 3.859 -21.736 1.00 86.88 89 LYS A C 1
ATOM 678 O O . LYS A 1 89 ? -3.519 2.789 -22.204 1.00 86.88 89 LYS A O 1
ATOM 683 N N . GLU A 1 90 ? -4.824 3.967 -20.815 1.00 85.94 90 GLU A N 1
ATOM 684 C CA . GLU A 1 90 ? -5.538 2.807 -20.264 1.00 85.94 90 GLU A CA 1
ATOM 685 C C . GLU A 1 90 ? -6.095 1.882 -21.368 1.00 85.94 90 GLU A C 1
ATOM 687 O O . GLU A 1 90 ? -6.760 2.326 -22.315 1.00 85.94 90 GLU A O 1
ATOM 692 N N . GLY A 1 91 ? -5.803 0.591 -21.238 1.00 78.81 91 GLY A N 1
ATOM 693 C CA . GLY A 1 91 ? -6.131 -0.489 -22.158 1.00 78.81 91 GLY A CA 1
ATOM 694 C C . GLY A 1 91 ? -5.259 -0.563 -23.415 1.00 78.81 91 GLY A C 1
ATOM 695 O O . GLY A 1 91 ? -5.573 -1.364 -24.298 1.00 78.81 91 GLY A O 1
ATOM 696 N N . ALA A 1 92 ? -4.226 0.272 -23.551 1.00 84.25 92 ALA A N 1
ATOM 697 C CA . ALA A 1 92 ? -3.324 0.278 -24.703 1.00 84.25 92 ALA A CA 1
ATOM 698 C C . ALA A 1 92 ? -1.972 -0.386 -24.392 1.00 84.25 92 ALA A C 1
ATOM 700 O O . ALA A 1 92 ? -1.599 -0.564 -23.239 1.00 84.25 92 ALA A O 1
ATOM 701 N N . GLU A 1 93 ? -1.221 -0.735 -25.440 1.00 78.50 93 GLU A N 1
ATOM 702 C CA . GLU A 1 93 ? 0.105 -1.372 -25.321 1.00 78.50 93 GLU A CA 1
ATOM 703 C C . GLU A 1 93 ? 1.148 -0.486 -24.622 1.00 78.50 93 GLU A C 1
ATOM 705 O O . GLU A 1 93 ? 2.144 -0.992 -24.116 1.00 78.50 93 GLU A O 1
ATOM 710 N N . ASP A 1 94 ? 0.938 0.832 -24.614 1.00 81.44 94 ASP A N 1
ATOM 711 C CA . ASP A 1 94 ? 1.821 1.796 -23.963 1.00 81.44 94 ASP A CA 1
ATOM 712 C C . ASP A 1 94 ? 1.404 2.131 -22.523 1.00 81.44 94 ASP A C 1
ATOM 714 O O . ASP A 1 94 ? 2.085 2.934 -21.883 1.00 81.44 94 ASP A O 1
ATOM 718 N N . GLU A 1 95 ? 0.309 1.548 -22.014 1.00 87.81 95 GLU A N 1
ATOM 719 C CA . GLU A 1 95 ? -0.158 1.748 -20.641 1.00 87.81 95 GLU A CA 1
ATOM 720 C C . GLU A 1 95 ? 0.939 1.388 -19.638 1.00 87.81 95 GLU A C 1
ATOM 722 O O . GLU A 1 95 ? 1.513 0.300 -19.669 1.00 87.81 95 GLU A O 1
ATOM 727 N N . ARG A 1 96 ? 1.182 2.288 -18.684 1.00 85.25 96 ARG A N 1
ATOM 728 C CA . ARG A 1 96 ? 2.036 2.016 -17.530 1.00 85.25 96 ARG A CA 1
ATOM 729 C C . ARG A 1 96 ? 1.260 2.214 -16.242 1.00 85.25 96 ARG A C 1
ATOM 731 O O . ARG A 1 96 ? 1.221 3.308 -15.679 1.00 85.25 96 ARG A O 1
ATOM 738 N N . SER A 1 97 ? 0.631 1.129 -15.803 1.00 87.69 97 SER A N 1
ATOM 739 C CA . SER A 1 97 ? -0.044 1.005 -14.504 1.00 87.69 97 SER A CA 1
ATOM 740 C C . SER A 1 97 ? 0.743 0.171 -13.490 1.00 87.69 97 SER A C 1
ATOM 742 O O . SER A 1 97 ? 0.332 0.024 -12.342 1.00 87.69 97 SER A O 1
ATOM 744 N N . ASN A 1 98 ? 1.826 -0.457 -13.933 1.00 84.19 98 ASN A N 1
ATOM 745 C CA . ASN A 1 98 ? 2.698 -1.314 -13.149 1.00 84.19 98 ASN A CA 1
ATOM 746 C C . ASN A 1 98 ? 4.108 -1.219 -13.751 1.00 84.19 98 ASN A C 1
ATOM 748 O O . ASN A 1 98 ? 4.266 -0.882 -14.927 1.00 84.19 98 ASN A O 1
ATOM 752 N N . TRP A 1 99 ? 5.120 -1.516 -12.943 1.00 76.00 99 TRP A N 1
ATOM 753 C CA . TRP A 1 99 ? 6.501 -1.638 -13.383 1.00 76.00 99 TRP A CA 1
ATOM 754 C C . TRP A 1 99 ? 6.674 -2.690 -14.491 1.00 76.00 99 TRP A C 1
ATOM 756 O O . TRP A 1 99 ? 7.348 -2.408 -15.481 1.00 76.00 99 TRP A O 1
ATOM 766 N N . SER A 1 100 ? 6.028 -3.862 -14.379 1.00 72.50 100 SER A N 1
ATOM 767 C CA . SER A 1 100 ? 5.967 -4.811 -15.502 1.00 72.50 100 SER A CA 1
ATOM 768 C C . SER A 1 100 ? 4.878 -4.425 -16.483 1.00 72.50 100 SER A C 1
ATOM 770 O O . SER A 1 100 ? 3.711 -4.250 -16.122 1.00 72.50 100 SER A O 1
ATOM 772 N N . THR A 1 101 ? 5.251 -4.434 -17.758 1.00 68.25 101 THR A N 1
ATOM 773 C CA . THR A 1 101 ? 4.345 -4.161 -18.874 1.00 68.25 101 THR A CA 1
ATOM 774 C C . THR A 1 101 ? 3.289 -5.255 -19.084 1.00 68.25 101 THR A C 1
ATOM 776 O O . THR A 1 101 ? 2.318 -5.040 -19.808 1.00 68.25 101 THR A O 1
ATOM 779 N N . TRP A 1 102 ? 3.387 -6.415 -18.426 1.00 65.69 102 TRP A N 1
ATOM 780 C CA . TRP A 1 102 ? 2.370 -7.481 -18.519 1.00 65.69 102 TRP A CA 1
ATOM 781 C C . TRP A 1 102 ? 1.440 -7.571 -17.320 1.00 65.69 102 TRP A C 1
ATOM 783 O O . TRP A 1 102 ? 0.416 -8.249 -17.388 1.00 65.69 102 TRP A O 1
ATOM 793 N N . LEU A 1 103 ? 1.765 -6.853 -16.248 1.00 70.75 103 LEU A N 1
ATOM 794 C CA . LEU A 1 103 ? 0.829 -6.538 -15.171 1.00 70.75 103 LEU A CA 1
ATOM 795 C C . LEU A 1 103 ? 0.066 -5.232 -15.466 1.00 70.75 103 LEU A C 1
ATOM 797 O O . LEU A 1 103 ? -0.533 -4.630 -14.573 1.00 70.75 103 LEU A O 1
ATOM 801 N N . THR A 1 104 ? 0.068 -4.794 -16.727 1.00 76.94 104 THR A N 1
ATOM 802 C CA . THR A 1 104 ? -0.803 -3.733 -17.238 1.00 76.94 104 THR A CA 1
ATOM 803 C C . THR A 1 104 ? -2.260 -3.999 -16.850 1.00 76.94 104 THR A C 1
ATOM 805 O O . THR A 1 104 ? -2.743 -5.132 -16.929 1.00 76.94 104 THR A O 1
ATOM 808 N N . GLY A 1 105 ? -2.958 -2.964 -16.383 1.00 80.12 105 GLY A N 1
ATOM 809 C CA . GLY A 1 105 ? -4.299 -3.081 -15.822 1.00 80.12 105 GLY A CA 1
ATOM 810 C C . GLY A 1 105 ? -4.358 -3.536 -14.356 1.00 80.12 105 GLY A C 1
ATOM 811 O O . GLY A 1 105 ? -5.455 -3.793 -13.870 1.00 80.12 105 GLY A O 1
ATOM 812 N N . TRP A 1 106 ? -3.226 -3.619 -13.640 1.00 83.88 106 TRP A N 1
ATOM 813 C CA . TRP A 1 106 ? -3.164 -3.921 -12.194 1.00 83.88 106 TRP A CA 1
ATOM 814 C C . TRP A 1 106 ? -2.563 -2.800 -11.331 1.00 83.88 106 TRP A C 1
ATOM 816 O O . TRP A 1 106 ? -1.990 -3.054 -10.268 1.00 83.88 106 TRP A O 1
ATOM 826 N N . GLY A 1 107 ? -2.726 -1.547 -11.762 1.00 90.19 107 GLY A N 1
ATOM 827 C CA . GLY A 1 107 ? -2.473 -0.380 -10.913 1.00 90.19 107 GLY A CA 1
ATOM 828 C C . GLY A 1 107 ? -3.479 -0.260 -9.761 1.00 90.19 107 GLY A C 1
ATOM 829 O O . GLY A 1 107 ? -4.503 -0.944 -9.725 1.00 90.19 107 GLY A O 1
ATOM 830 N N . GLY A 1 108 ? -3.204 0.623 -8.804 1.00 94.00 108 GLY A N 1
ATOM 831 C CA . GLY A 1 108 ? -4.023 0.806 -7.603 1.00 94.00 108 GLY A CA 1
ATOM 832 C C . GLY A 1 108 ? -5.498 1.105 -7.904 1.00 94.00 108 GLY A C 1
ATOM 833 O O . GLY A 1 108 ? -6.384 0.469 -7.328 1.00 94.00 108 GLY A O 1
ATOM 834 N N . VAL A 1 109 ? -5.783 2.010 -8.847 1.00 97.56 109 VAL A N 1
ATOM 835 C CA . VAL A 1 109 ? -7.161 2.292 -9.301 1.00 97.56 109 VAL A CA 1
ATOM 836 C C . VAL A 1 109 ? -7.843 1.013 -9.793 1.00 97.56 109 VAL A C 1
ATOM 838 O O . VAL A 1 109 ? -8.901 0.650 -9.273 1.00 97.56 109 VAL A O 1
ATOM 841 N N . GLN A 1 110 ? -7.192 0.259 -10.681 1.00 94.12 110 GLN A N 1
ATOM 842 C CA . GLN A 1 110 ? -7.744 -0.981 -11.228 1.00 94.12 110 GLN A CA 1
ATOM 843 C C . GLN A 1 110 ? -7.946 -2.073 -10.170 1.00 94.12 110 GLN A C 1
ATOM 845 O O . GLN A 1 110 ? -8.882 -2.869 -10.278 1.00 94.12 110 GLN A O 1
ATOM 850 N N . GLN A 1 111 ? -7.122 -2.111 -9.119 1.00 93.81 111 GLN A N 1
ATOM 851 C CA . GLN A 1 111 ? -7.331 -3.022 -7.990 1.00 93.81 111 GLN A CA 1
ATOM 852 C C . GLN A 1 111 ? -8.641 -2.703 -7.256 1.00 93.81 111 GLN A C 1
ATOM 854 O O . GLN A 1 111 ? -9.412 -3.616 -6.952 1.00 93.81 111 GLN A O 1
ATOM 859 N N . THR A 1 112 ? -8.939 -1.419 -7.013 1.00 97.69 112 THR A N 1
ATOM 860 C CA . THR A 1 112 ? -10.225 -1.024 -6.412 1.00 97.69 112 THR A CA 1
ATOM 861 C C . THR A 1 112 ? -11.409 -1.267 -7.349 1.00 97.69 112 THR A C 1
ATOM 863 O O . THR A 1 112 ? -12.440 -1.755 -6.891 1.00 97.69 112 THR A O 1
ATOM 866 N N . ASP A 1 113 ? -11.262 -1.039 -8.657 1.00 96.38 113 ASP A N 1
ATOM 867 C CA . ASP A 1 113 ? -12.310 -1.345 -9.642 1.00 96.38 113 ASP A CA 1
ATOM 868 C C . ASP A 1 113 ? -12.606 -2.848 -9.711 1.00 96.38 113 ASP A C 1
ATOM 870 O O . ASP A 1 113 ? -13.764 -3.272 -9.773 1.00 96.38 113 ASP A O 1
ATOM 874 N N . THR A 1 114 ? -11.557 -3.670 -9.661 1.00 93.00 114 THR A N 1
ATOM 875 C CA . THR A 1 114 ? -11.674 -5.131 -9.658 1.00 93.00 114 THR A CA 1
ATOM 876 C C . THR A 1 114 ? -12.378 -5.617 -8.402 1.00 93.00 114 THR A C 1
ATOM 878 O O . THR A 1 114 ? -13.331 -6.389 -8.509 1.00 93.00 114 THR A O 1
ATOM 881 N N . PHE A 1 115 ? -11.983 -5.113 -7.230 1.00 95.31 115 PHE A N 1
ATOM 882 C CA . PHE A 1 115 ? -12.692 -5.379 -5.981 1.00 95.31 115 PHE A CA 1
ATOM 883 C C . PHE A 1 115 ? -14.181 -5.044 -6.106 1.00 95.31 115 PHE A C 1
ATOM 885 O O . PHE A 1 115 ? -15.031 -5.891 -5.843 1.00 95.31 115 PHE A O 1
ATOM 892 N N . LEU A 1 116 ? -14.530 -3.847 -6.580 1.00 98.06 116 LEU A N 1
ATOM 893 C CA . LEU A 1 116 ? -15.936 -3.471 -6.722 1.00 98.06 116 LEU A CA 1
ATOM 894 C C . LEU A 1 116 ? -16.680 -4.394 -7.683 1.00 98.06 116 LEU A C 1
ATOM 896 O O . LEU A 1 116 ? -17.792 -4.818 -7.381 1.00 98.06 116 LEU A O 1
ATOM 900 N N . LYS A 1 117 ? -16.077 -4.761 -8.813 1.00 96.19 117 LYS A N 1
ATOM 901 C CA . LYS A 1 117 ? -16.677 -5.700 -9.766 1.00 96.19 117 LYS A CA 1
ATOM 902 C C . LYS A 1 117 ? -16.945 -7.075 -9.146 1.00 96.19 117 LYS A C 1
ATOM 904 O O . LYS A 1 117 ? -17.973 -7.677 -9.446 1.00 96.19 117 LYS A O 1
ATOM 909 N N . GLU A 1 118 ? -16.041 -7.567 -8.304 1.00 93.50 118 GLU A N 1
ATOM 910 C CA . GLU A 1 118 ? -16.168 -8.861 -7.620 1.00 93.50 118 GLU A CA 1
ATOM 911 C C . GLU A 1 118 ? -17.165 -8.824 -6.453 1.00 93.50 118 GLU A C 1
ATOM 913 O O . GLU A 1 118 ? -17.724 -9.856 -6.086 1.00 93.50 118 GLU A O 1
ATOM 918 N N . HIS A 1 119 ? -17.443 -7.634 -5.921 1.00 96.12 119 HIS A N 1
ATOM 919 C CA . HIS A 1 119 ? -18.352 -7.406 -4.800 1.00 96.12 119 HIS A CA 1
ATOM 920 C C . HIS A 1 119 ? -19.654 -6.690 -5.217 1.00 96.12 119 HIS A C 1
ATOM 922 O O . HIS A 1 119 ? -20.233 -5.922 -4.447 1.00 96.12 119 HIS A O 1
ATOM 928 N N . ASP A 1 120 ? -20.140 -6.937 -6.440 1.00 97.00 120 ASP A N 1
ATOM 929 C CA . ASP A 1 120 ? -21.409 -6.403 -6.972 1.00 97.00 120 ASP A CA 1
ATOM 930 C C . ASP A 1 120 ? -21.538 -4.865 -6.880 1.00 97.00 120 ASP A C 1
ATOM 932 O O . ASP A 1 120 ? -22.620 -4.309 -6.655 1.00 97.00 120 ASP A O 1
ATOM 936 N N . GLY A 1 121 ? -20.415 -4.168 -7.040 1.00 97.62 121 GLY A N 1
ATOM 937 C CA . GLY A 1 121 ? -20.293 -2.715 -6.962 1.00 97.62 121 GLY A CA 1
ATOM 938 C C . GLY A 1 121 ? -20.393 -2.152 -5.545 1.00 97.62 121 GLY A C 1
ATOM 939 O O . GLY A 1 121 ? -20.739 -0.981 -5.397 1.00 97.62 121 GLY A O 1
ATOM 940 N N . LYS A 1 122 ? -20.168 -2.964 -4.503 1.00 98.00 122 LYS A N 1
ATOM 941 C CA . LYS A 1 122 ? -20.364 -2.565 -3.103 1.00 98.00 122 LYS A CA 1
ATOM 942 C C . LYS A 1 122 ? -19.163 -2.879 -2.226 1.00 98.00 122 LYS A C 1
ATOM 944 O O . LYS A 1 122 ? -18.552 -3.936 -2.330 1.00 98.00 122 LYS A O 1
ATOM 949 N N . ALA A 1 123 ? -18.908 -1.986 -1.282 1.00 98.19 123 ALA A N 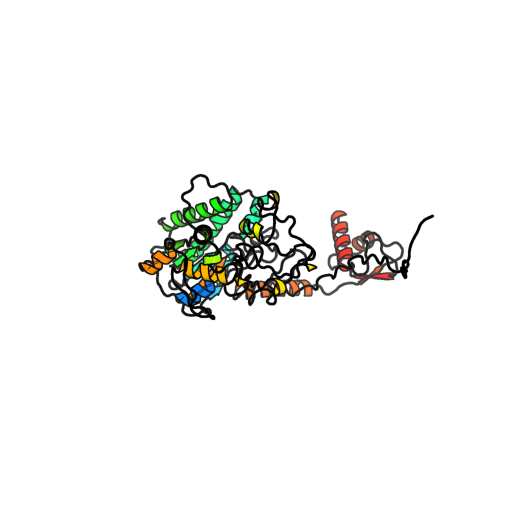1
ATOM 950 C CA . ALA A 1 123 ? -18.009 -2.202 -0.163 1.00 98.19 123 ALA A CA 1
ATOM 951 C C . ALA A 1 123 ? -18.804 -2.597 1.096 1.00 98.19 123 ALA A C 1
ATOM 953 O O . ALA A 1 123 ? -19.942 -2.165 1.298 1.00 98.19 123 ALA A O 1
ATOM 954 N N . ASP A 1 124 ? -18.209 -3.433 1.947 1.00 98.12 124 ASP A N 1
ATOM 955 C CA . ASP A 1 124 ? -18.758 -3.789 3.251 1.00 98.12 124 ASP A CA 1
ATOM 956 C C . ASP A 1 124 ? -18.497 -2.645 4.250 1.00 98.12 124 ASP A C 1
ATOM 958 O O . ASP A 1 124 ? -17.340 -2.365 4.576 1.00 98.12 124 ASP A O 1
ATOM 962 N N . PRO A 1 125 ? -19.540 -2.002 4.806 1.00 98.00 125 PRO A N 1
ATOM 963 C CA . PRO A 1 125 ? -19.369 -0.939 5.794 1.00 98.00 125 PRO A CA 1
ATOM 964 C C . PRO A 1 125 ? -18.747 -1.411 7.121 1.00 98.00 125 PRO A C 1
ATOM 966 O O . PRO A 1 125 ? -18.441 -0.577 7.967 1.00 98.00 125 PRO A O 1
ATOM 969 N N . LYS A 1 126 ? -18.589 -2.724 7.346 1.00 98.31 126 LYS A N 1
ATOM 970 C CA . LYS A 1 126 ? -17.963 -3.315 8.543 1.00 98.31 126 LYS A CA 1
ATOM 971 C C . LYS A 1 126 ? -16.538 -3.822 8.305 1.00 98.31 126 LYS A C 1
ATOM 973 O O . LYS A 1 126 ? -16.007 -4.545 9.155 1.00 98.31 126 LYS A O 1
ATOM 978 N N . ALA A 1 127 ? -15.950 -3.522 7.153 1.00 98.69 127 ALA A N 1
ATOM 979 C CA . ALA A 1 127 ? -14.576 -3.875 6.829 1.00 98.69 127 ALA A CA 1
ATOM 980 C C . ALA A 1 127 ? -13.642 -2.662 6.945 1.00 98.69 127 ALA A C 1
ATOM 982 O O . ALA A 1 127 ? -14.077 -1.514 6.828 1.00 98.69 127 ALA A O 1
ATOM 983 N N . LEU A 1 128 ? -12.357 -2.935 7.173 1.00 98.75 128 LEU A N 1
ATOM 984 C CA . LEU A 1 128 ? -11.293 -1.937 7.078 1.00 98.75 128 LEU A CA 1
ATOM 985 C C . LEU A 1 128 ? -10.646 -2.031 5.698 1.00 98.75 128 LEU A C 1
ATOM 987 O O . LEU A 1 128 ? -10.277 -3.120 5.261 1.00 98.75 128 LEU A O 1
ATOM 991 N N . TYR A 1 129 ? -10.469 -0.892 5.041 1.00 98.69 129 TYR A N 1
ATOM 992 C CA . TYR A 1 129 ? -9.828 -0.801 3.735 1.00 98.69 129 TYR A CA 1
ATOM 993 C C . TYR A 1 129 ? -8.478 -0.103 3.859 1.00 98.69 129 TYR A C 1
ATOM 995 O O . TYR A 1 129 ? -8.410 1.001 4.385 1.00 98.69 129 TYR A O 1
ATOM 1003 N N . ILE A 1 130 ? -7.403 -0.715 3.376 1.00 98.19 130 ILE A N 1
ATOM 1004 C CA . ILE A 1 130 ? -6.045 -0.170 3.446 1.00 98.19 130 ILE A CA 1
ATOM 1005 C C . ILE A 1 130 ? -5.579 0.169 2.031 1.00 98.19 130 ILE A C 1
ATOM 1007 O O . ILE A 1 130 ? -5.545 -0.708 1.175 1.00 98.19 130 ILE A O 1
ATOM 1011 N N . ILE A 1 131 ? -5.192 1.421 1.787 1.00 97.75 131 ILE A N 1
ATOM 1012 C CA . ILE A 1 131 ? -4.560 1.851 0.534 1.00 97.75 131 ILE A CA 1
ATOM 1013 C C . ILE A 1 131 ? -3.106 2.215 0.832 1.00 97.75 131 ILE A C 1
ATOM 1015 O O . ILE A 1 131 ? -2.818 3.264 1.407 1.00 97.75 131 ILE A O 1
ATOM 1019 N N . SER A 1 132 ? -2.184 1.353 0.417 1.00 93.31 132 SER A N 1
ATOM 1020 C CA . SER A 1 132 ? -0.741 1.552 0.534 1.00 93.31 132 SER A CA 1
ATOM 1021 C C . SER A 1 132 ? -0.120 1.434 -0.850 1.00 93.31 132 SER A C 1
ATOM 1023 O O . SER A 1 132 ? 0.248 0.339 -1.267 1.00 93.31 132 SER A O 1
ATOM 1025 N N . VAL A 1 133 ? -0.075 2.564 -1.562 1.00 90.94 133 VAL A N 1
ATOM 1026 C CA . VAL A 1 133 ? 0.425 2.666 -2.936 1.00 90.94 133 VAL A CA 1
ATOM 1027 C C . VAL A 1 133 ? 1.192 3.963 -3.171 1.00 90.94 133 VAL A C 1
ATOM 1029 O O . VAL A 1 133 ? 0.902 4.993 -2.545 1.00 90.94 133 VAL A O 1
ATOM 1032 N N . GLY A 1 134 ? 2.119 3.917 -4.121 1.00 88.25 134 GLY A N 1
ATOM 1033 C CA . GLY A 1 134 ? 2.695 5.076 -4.790 1.00 88.25 134 GLY A CA 1
ATOM 1034 C C . GLY A 1 134 ? 4.215 5.144 -4.712 1.00 88.25 134 GLY A C 1
ATOM 1035 O O . GLY A 1 134 ? 4.783 6.056 -5.300 1.00 88.25 134 GLY A O 1
ATOM 1036 N N . GLY A 1 135 ? 4.875 4.222 -4.004 1.00 85.75 135 GLY A N 1
ATOM 1037 C CA . GLY A 1 135 ? 6.336 4.153 -3.966 1.00 85.75 135 GLY A CA 1
ATOM 1038 C C . GLY A 1 135 ? 6.912 3.901 -5.358 1.00 85.75 135 GLY A C 1
ATOM 1039 O O . GLY A 1 135 ? 7.810 4.614 -5.794 1.00 85.75 135 GLY A O 1
ATOM 1040 N N . ASN A 1 136 ? 6.306 2.982 -6.113 1.00 85.62 136 ASN A N 1
ATOM 1041 C CA . ASN A 1 136 ? 6.732 2.688 -7.485 1.00 85.62 136 ASN A CA 1
ATOM 1042 C C . ASN A 1 136 ? 6.462 3.832 -8.475 1.00 85.62 136 ASN A C 1
ATOM 1044 O O . ASN A 1 136 ? 7.080 3.894 -9.535 1.00 85.62 136 ASN A O 1
ATOM 1048 N N . ASP A 1 137 ? 5.582 4.775 -8.146 1.00 91.44 137 ASP A N 1
ATOM 1049 C CA . ASP A 1 137 ? 5.306 5.920 -9.014 1.00 91.44 137 ASP A CA 1
ATOM 1050 C C . ASP A 1 137 ? 6.556 6.804 -9.192 1.00 91.44 137 ASP A C 1
ATOM 1052 O O . ASP A 1 137 ? 6.688 7.480 -10.216 1.00 91.44 137 ASP A O 1
ATOM 1056 N N . ALA A 1 138 ? 7.505 6.750 -8.243 1.00 87.56 138 ALA A N 1
ATOM 1057 C CA . ALA A 1 138 ? 8.789 7.450 -8.310 1.00 87.56 138 ALA A CA 1
ATOM 1058 C C . ALA A 1 138 ? 9.590 7.094 -9.574 1.00 87.56 138 ALA A C 1
ATOM 1060 O O . ALA A 1 138 ? 10.313 7.933 -10.112 1.00 87.56 138 ALA A O 1
ATOM 1061 N N . TYR A 1 139 ? 9.409 5.888 -10.117 1.00 84.06 139 TYR A N 1
ATOM 1062 C CA . TYR A 1 139 ? 10.054 5.474 -11.360 1.00 84.06 139 TYR A CA 1
ATOM 1063 C C . TYR A 1 139 ? 9.617 6.286 -12.583 1.00 84.06 139 TYR A C 1
ATOM 1065 O O . TYR A 1 139 ? 10.333 6.338 -13.580 1.00 84.06 139 TYR A O 1
ATOM 1073 N N . THR A 1 140 ? 8.466 6.952 -12.511 1.00 85.94 140 THR A N 1
ATOM 1074 C CA . THR A 1 140 ? 7.965 7.799 -13.600 1.00 85.94 140 THR A CA 1
ATOM 1075 C C . THR A 1 140 ? 8.488 9.232 -13.533 1.00 85.94 140 THR A C 1
ATOM 1077 O O . THR A 1 140 ? 8.322 9.985 -14.492 1.00 85.94 140 THR A O 1
ATOM 1080 N N . VAL A 1 141 ? 9.171 9.617 -12.446 1.00 88.44 141 VAL A N 1
ATOM 1081 C CA . VAL A 1 141 ? 9.702 10.977 -12.246 1.00 88.44 141 VAL A CA 1
ATOM 1082 C C . VAL A 1 141 ? 10.728 11.344 -13.314 1.00 88.44 141 VAL A C 1
ATOM 1084 O O . VAL A 1 141 ? 10.731 12.480 -13.781 1.00 88.44 141 VAL A O 1
ATOM 1087 N N . ALA A 1 142 ? 11.557 10.394 -13.757 1.00 87.69 142 ALA A N 1
ATOM 1088 C CA . ALA A 1 142 ? 12.537 10.642 -14.815 1.00 87.69 142 ALA A CA 1
ATOM 1089 C C . ALA A 1 142 ? 11.881 11.081 -16.141 1.00 87.69 142 ALA A C 1
ATOM 1091 O O . ALA A 1 142 ? 12.455 11.896 -16.866 1.00 87.69 142 ALA A O 1
ATOM 1092 N N . ASP A 1 143 ? 10.674 10.582 -16.423 1.00 88.69 143 ASP A N 1
ATOM 1093 C CA . ASP A 1 143 ? 9.936 10.858 -17.659 1.00 88.69 143 ASP A CA 1
ATOM 1094 C C . ASP A 1 143 ? 8.952 12.031 -17.515 1.00 88.69 143 ASP A C 1
ATOM 1096 O O . ASP A 1 143 ? 8.764 12.813 -18.449 1.00 88.69 143 ASP A O 1
ATOM 1100 N N . LEU A 1 144 ? 8.305 12.157 -16.353 1.00 92.81 144 LEU A N 1
ATOM 1101 C CA . LEU A 1 144 ? 7.219 13.110 -16.103 1.00 92.81 144 LEU A CA 1
ATOM 1102 C C . LEU A 1 144 ? 7.659 14.381 -15.366 1.00 92.81 144 LEU A C 1
ATOM 1104 O O . LEU A 1 144 ? 6.995 15.413 -15.483 1.00 92.81 144 LEU A O 1
ATOM 1108 N N . GLY A 1 145 ? 8.753 14.313 -14.608 1.00 95.25 145 GLY A N 1
ATOM 1109 C CA . GLY A 1 145 ? 9.121 15.299 -13.592 1.00 95.25 145 GLY A CA 1
ATOM 1110 C C . GLY A 1 145 ? 8.321 15.146 -12.292 1.00 95.25 145 GLY A C 1
ATOM 1111 O O . GLY A 1 145 ? 7.209 14.612 -12.283 1.00 95.25 145 GLY A O 1
ATOM 1112 N N . ASP A 1 146 ? 8.887 15.642 -11.186 1.00 94.88 146 ASP A N 1
ATOM 1113 C CA . ASP A 1 146 ? 8.343 15.456 -9.833 1.00 94.88 146 ASP A CA 1
ATOM 1114 C C . ASP A 1 146 ? 6.898 15.958 -9.689 1.00 94.88 146 ASP A C 1
ATOM 1116 O O . ASP A 1 146 ? 6.041 15.250 -9.163 1.00 94.88 146 ASP A O 1
ATOM 1120 N N . GLU A 1 147 ?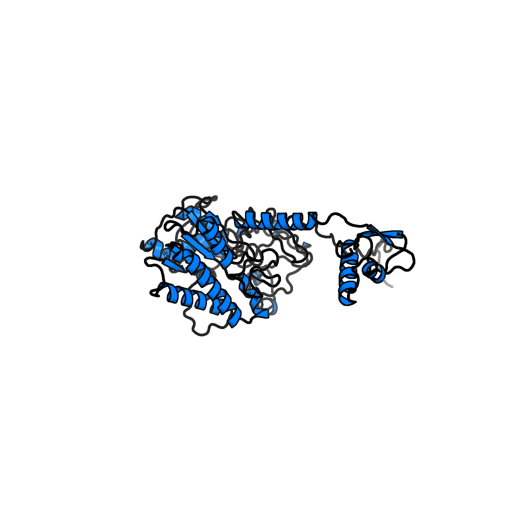 6.608 17.168 -10.181 1.00 96.69 147 GLU A N 1
ATOM 1121 C CA . GLU A 1 147 ? 5.292 17.807 -10.032 1.00 96.69 147 GLU A CA 1
ATOM 1122 C C . GLU A 1 147 ? 4.182 17.000 -10.715 1.00 96.69 147 GLU A C 1
ATOM 1124 O O . GLU A 1 147 ? 3.135 16.739 -10.118 1.00 96.69 147 GLU A O 1
ATOM 1129 N N . ARG A 1 148 ? 4.411 16.577 -11.965 1.00 96.88 148 ARG A N 1
ATOM 1130 C CA . ARG A 1 148 ? 3.404 15.856 -12.750 1.00 96.88 148 ARG A CA 1
ATOM 1131 C C . ARG A 1 148 ? 3.219 14.426 -12.256 1.00 96.88 148 ARG A C 1
ATOM 1133 O O . ARG A 1 148 ? 2.083 13.953 -12.211 1.00 96.88 148 ARG A O 1
ATOM 1140 N N . ALA A 1 149 ? 4.304 13.750 -11.875 1.00 95.94 149 ALA A N 1
ATOM 1141 C CA . ALA A 1 149 ? 4.219 12.431 -11.258 1.00 95.94 149 ALA A CA 1
ATOM 1142 C C . ALA A 1 149 ? 3.422 12.497 -9.941 1.00 95.94 149 ALA A C 1
ATOM 1144 O O . ALA A 1 149 ? 2.523 11.684 -9.726 1.00 95.94 149 ALA A O 1
ATOM 1145 N N . ALA A 1 150 ? 3.684 13.498 -9.090 1.00 97.44 150 ALA A N 1
ATOM 1146 C CA . ALA A 1 150 ? 2.961 13.696 -7.831 1.00 97.44 150 ALA A CA 1
ATOM 1147 C C . ALA A 1 150 ? 1.469 13.997 -8.052 1.00 97.44 150 ALA A C 1
ATOM 1149 O O . ALA A 1 150 ? 0.616 13.453 -7.343 1.00 97.44 150 ALA A O 1
ATOM 1150 N N . GLU A 1 151 ? 1.139 14.813 -9.057 1.00 97.94 151 GLU A N 1
ATOM 1151 C CA . GLU A 1 151 ? -0.245 15.136 -9.417 1.00 97.94 151 GLU A CA 1
ATOM 1152 C C . GLU A 1 151 ? -1.030 13.889 -9.835 1.00 97.94 151 GLU A C 1
ATOM 1154 O O . GLU A 1 151 ? -2.097 13.625 -9.278 1.00 97.94 151 GLU A O 1
ATOM 1159 N N . LEU A 1 152 ? -0.480 13.099 -10.761 1.00 97.50 152 LEU A N 1
ATOM 1160 C CA . LEU A 1 152 ? -1.107 11.866 -11.240 1.00 97.50 152 LEU A CA 1
ATOM 1161 C C . LEU A 1 152 ? -1.248 10.825 -10.132 1.00 97.50 152 LEU A C 1
ATOM 1163 O O . LEU A 1 152 ? -2.314 10.235 -9.966 1.00 97.50 152 LEU A O 1
ATOM 1167 N N . SER A 1 153 ? -0.190 10.647 -9.342 1.00 97.25 153 SER A N 1
ATOM 1168 C CA . SER A 1 153 ? -0.187 9.719 -8.216 1.00 97.25 153 SER A CA 1
ATOM 1169 C C . SER A 1 153 ? -1.263 10.070 -7.185 1.00 97.25 153 SER A C 1
ATOM 1171 O O . SER A 1 153 ? -2.016 9.215 -6.708 1.00 97.25 153 SER A O 1
ATOM 1173 N N . SER A 1 154 ? -1.398 11.361 -6.876 1.00 98.38 154 SER A N 1
ATOM 1174 C CA . SER A 1 154 ? -2.393 11.836 -5.919 1.00 98.38 154 SER A CA 1
ATOM 1175 C C . SER A 1 154 ? -3.826 11.812 -6.462 1.00 98.38 154 SER A C 1
ATOM 1177 O O . SER A 1 154 ? -4.749 11.530 -5.696 1.00 98.38 154 SER A O 1
ATOM 1179 N N . ASP A 1 155 ? -4.036 12.031 -7.766 1.00 98.62 155 ASP A N 1
ATOM 1180 C CA . ASP A 1 155 ? -5.340 11.830 -8.421 1.00 98.62 155 ASP A CA 1
ATOM 1181 C C . ASP A 1 155 ? -5.781 10.363 -8.380 1.00 98.62 155 ASP A C 1
ATOM 1183 O O . ASP A 1 155 ? -6.947 10.058 -8.106 1.00 98.62 155 ASP A O 1
ATOM 1187 N N . ALA A 1 156 ? -4.845 9.441 -8.603 1.00 98.44 156 ALA A N 1
ATOM 1188 C CA . ALA A 1 156 ? -5.107 8.013 -8.535 1.00 98.44 156 ALA A CA 1
ATOM 1189 C C . ALA A 1 156 ? -5.460 7.568 -7.106 1.00 98.44 156 ALA A C 1
ATOM 1191 O O . ALA A 1 156 ? -6.472 6.897 -6.903 1.00 98.44 156 ALA A O 1
ATOM 1192 N N . ALA A 1 157 ? -4.711 8.019 -6.094 1.00 98.38 157 ALA A N 1
ATOM 1193 C CA . ALA A 1 157 ? -5.024 7.733 -4.691 1.00 98.38 157 ALA A CA 1
ATOM 1194 C C . ALA A 1 157 ? -6.392 8.301 -4.257 1.00 98.38 157 ALA A C 1
ATOM 1196 O O . ALA A 1 157 ? -7.140 7.636 -3.528 1.00 98.38 157 ALA A O 1
ATOM 1197 N N . LEU A 1 158 ? -6.760 9.501 -4.733 1.00 98.75 158 LEU A N 1
ATOM 1198 C CA . LEU A 1 158 ? -8.106 10.044 -4.534 1.00 98.75 158 LEU A CA 1
ATOM 1199 C C . LEU A 1 158 ? -9.155 9.143 -5.197 1.00 98.75 158 LEU A C 1
ATOM 1201 O O . LEU A 1 158 ? -10.159 8.823 -4.568 1.00 98.75 158 LEU A O 1
ATOM 1205 N N . THR A 1 159 ? -8.920 8.706 -6.434 1.00 98.75 159 THR A N 1
ATOM 1206 C CA . THR A 1 159 ? -9.840 7.832 -7.180 1.00 98.75 159 THR A CA 1
ATOM 1207 C C . THR A 1 159 ? -10.064 6.503 -6.460 1.00 98.75 159 THR A C 1
ATOM 1209 O O . THR A 1 159 ? -11.210 6.135 -6.218 1.00 98.75 159 THR A O 1
ATOM 1212 N N . MET A 1 160 ? -8.998 5.836 -6.008 1.00 98.75 160 MET A N 1
ATOM 1213 C CA . MET A 1 160 ? -9.093 4.627 -5.178 1.00 98.75 160 MET A CA 1
ATOM 1214 C C . MET A 1 160 ? -9.925 4.867 -3.912 1.00 98.75 160 MET A C 1
ATOM 1216 O O . MET A 1 160 ? -10.789 4.063 -3.564 1.00 98.75 160 MET A O 1
ATOM 1220 N N . THR A 1 161 ? -9.695 5.993 -3.230 1.00 98.75 161 THR A N 1
ATOM 1221 C CA . THR A 1 161 ? -10.462 6.360 -2.031 1.00 98.75 161 THR A CA 1
ATOM 1222 C C . THR A 1 161 ? -11.944 6.537 -2.357 1.00 98.75 161 THR A C 1
ATOM 1224 O O . THR A 1 161 ? -12.793 5.975 -1.664 1.00 98.75 161 THR A O 1
ATOM 1227 N N . LYS A 1 162 ? -12.262 7.271 -3.431 1.00 98.75 162 LYS A N 1
ATOM 1228 C CA . LYS A 1 162 ? -13.633 7.503 -3.902 1.00 98.75 162 LYS A CA 1
ATOM 1229 C C . LYS A 1 162 ? -14.343 6.201 -4.247 1.00 98.75 162 LYS A C 1
ATOM 1231 O O . LYS A 1 162 ? -15.429 5.974 -3.723 1.00 98.75 162 LYS A O 1
ATOM 1236 N N . ASN A 1 163 ? -13.700 5.331 -5.026 1.00 98.75 163 ASN A N 1
ATOM 1237 C CA . ASN A 1 163 ? -14.220 4.014 -5.393 1.00 98.75 163 ASN A CA 1
ATOM 1238 C C . ASN A 1 163 ? -14.723 3.247 -4.163 1.00 98.75 163 ASN A C 1
ATOM 1240 O O . ASN A 1 163 ? -15.842 2.738 -4.153 1.00 98.75 163 ASN A O 1
ATOM 1244 N N . LEU A 1 164 ? -13.930 3.209 -3.092 1.00 98.81 164 LEU A N 1
ATOM 1245 C CA . LEU A 1 164 ? -14.297 2.483 -1.880 1.00 98.81 164 LEU A CA 1
ATOM 1246 C C . LEU A 1 164 ? -15.409 3.180 -1.086 1.00 98.81 164 LEU A C 1
ATOM 1248 O O . LEU A 1 164 ? -16.393 2.532 -0.719 1.00 98.81 164 LEU A O 1
ATOM 1252 N N . VAL A 1 165 ? -15.282 4.483 -0.805 1.00 98.62 165 VAL A N 1
ATOM 1253 C CA . VAL A 1 165 ? -16.256 5.170 0.062 1.00 98.62 165 VAL A CA 1
ATOM 1254 C C . VAL A 1 165 ? -17.611 5.352 -0.620 1.00 98.62 165 VAL A C 1
ATOM 1256 O O . VAL A 1 165 ? -18.640 5.134 0.018 1.00 98.62 165 VAL A O 1
ATOM 1259 N N . GLU A 1 166 ? -17.641 5.671 -1.918 1.00 98.38 166 GLU A N 1
ATOM 1260 C CA . GLU A 1 166 ? -18.886 5.800 -2.689 1.00 98.38 166 GLU A CA 1
ATOM 1261 C C . GLU A 1 166 ? -19.608 4.450 -2.816 1.00 98.38 166 GLU A C 1
ATOM 1263 O O . GLU A 1 166 ? -20.839 4.402 -2.839 1.00 98.38 166 GLU A O 1
ATOM 1268 N N . ALA A 1 167 ? -18.862 3.341 -2.803 1.00 98.50 167 ALA A N 1
ATOM 1269 C CA . ALA A 1 167 ? -19.412 1.989 -2.783 1.00 98.50 167 ALA A CA 1
ATOM 1270 C C . ALA A 1 167 ? -19.871 1.511 -1.392 1.00 98.50 167 ALA A C 1
ATOM 1272 O O . ALA A 1 167 ? -20.450 0.426 -1.284 1.00 98.50 167 ALA A O 1
ATOM 1273 N N . GLY A 1 168 ? -19.646 2.295 -0.331 1.00 98.38 168 GLY A N 1
ATOM 1274 C CA . GLY A 1 168 ? -20.151 2.024 1.018 1.00 98.38 168 GLY A CA 1
ATOM 1275 C C . GLY A 1 168 ? -19.096 1.729 2.086 1.00 98.38 168 GLY A C 1
ATOM 1276 O O . GLY A 1 168 ? -19.479 1.411 3.214 1.00 98.38 168 GLY A O 1
ATOM 1277 N N . ALA A 1 169 ? -17.799 1.844 1.783 1.00 98.62 169 ALA A N 1
ATOM 1278 C CA . ALA A 1 169 ? -16.752 1.704 2.791 1.00 98.62 169 ALA A CA 1
ATOM 1279 C C . ALA A 1 169 ? -16.875 2.814 3.843 1.00 98.62 169 ALA A C 1
ATOM 1281 O O . ALA A 1 169 ? -17.030 3.991 3.511 1.00 98.62 169 ALA A O 1
ATOM 1282 N N . LYS A 1 170 ? -16.780 2.437 5.121 1.00 98.44 170 LYS A N 1
ATOM 1283 C CA . LYS A 1 170 ? -16.875 3.374 6.251 1.00 98.44 170 LYS A CA 1
ATOM 1284 C C . LYS A 1 170 ? -15.527 3.776 6.827 1.00 98.44 170 LYS A C 1
ATOM 1286 O O . LYS A 1 170 ? -15.405 4.878 7.358 1.00 98.44 170 LYS A O 1
ATOM 1291 N N . THR A 1 171 ? -14.515 2.926 6.684 1.00 98.75 171 THR A N 1
ATOM 1292 C CA . THR A 1 171 ? -13.175 3.187 7.210 1.00 98.75 171 THR A CA 1
ATOM 1293 C C . THR A 1 171 ? -12.116 2.844 6.172 1.00 98.75 171 THR A C 1
ATOM 1295 O O . THR A 1 171 ? -12.006 1.695 5.744 1.00 98.75 171 THR A O 1
ATOM 1298 N N . VAL A 1 172 ? -11.324 3.845 5.789 1.00 98.81 172 VAL A N 1
ATOM 1299 C CA . VAL A 1 172 ? -10.188 3.714 4.871 1.00 98.81 172 VAL A CA 1
ATOM 1300 C C . VAL A 1 172 ? -8.926 4.218 5.573 1.00 98.81 172 VAL A C 1
ATOM 1302 O O . VAL A 1 172 ? -8.922 5.310 6.134 1.00 98.81 172 VAL A O 1
ATOM 1305 N N . LEU A 1 173 ? -7.850 3.438 5.539 1.00 98.69 173 LEU A N 1
ATOM 1306 C CA . LEU A 1 173 ? -6.539 3.766 6.089 1.00 98.69 173 LEU A CA 1
ATOM 1307 C C . LEU A 1 173 ? -5.525 3.937 4.954 1.00 98.69 173 LEU A C 1
ATOM 1309 O O . LEU A 1 173 ? -5.317 3.020 4.162 1.00 98.69 173 LEU A O 1
ATOM 1313 N N . LEU A 1 174 ? -4.836 5.076 4.925 1.00 98.19 174 LEU A N 1
ATOM 1314 C CA . LEU A 1 174 ? -3.647 5.295 4.105 1.00 98.19 174 LEU A CA 1
ATOM 1315 C C . LEU A 1 174 ? -2.420 5.343 5.030 1.00 98.19 174 LEU A C 1
ATOM 1317 O O . LEU A 1 174 ? -2.117 6.399 5.598 1.00 98.19 174 LEU A O 1
ATOM 1321 N N . PRO A 1 175 ? -1.712 4.218 5.241 1.00 95.44 175 PRO A N 1
ATOM 1322 C CA . PRO A 1 175 ? -0.766 4.092 6.345 1.00 95.44 175 PRO A CA 1
ATOM 1323 C C . PRO A 1 175 ? 0.508 4.931 6.144 1.00 95.44 175 PRO A C 1
ATOM 1325 O O . PRO A 1 175 ? 1.084 5.411 7.115 1.00 95.44 175 PRO A O 1
ATOM 1328 N N . ASN A 1 176 ? 0.902 5.185 4.892 1.00 91.50 176 ASN A N 1
ATOM 1329 C CA . ASN A 1 176 ? 2.111 5.945 4.538 1.00 91.50 176 ASN A CA 1
ATOM 1330 C C . ASN A 1 176 ? 1.869 7.449 4.350 1.00 91.50 176 ASN A C 1
ATOM 1332 O O . ASN A 1 176 ? 2.761 8.162 3.899 1.00 91.50 176 ASN A O 1
ATOM 1336 N N . ARG A 1 177 ? 0.648 7.927 4.606 1.00 95.75 177 ARG A N 1
ATOM 1337 C CA . ARG A 1 177 ? 0.278 9.332 4.413 1.00 95.75 177 ARG A CA 1
ATOM 1338 C C . ARG A 1 177 ? 0.217 10.051 5.746 1.00 95.75 177 ARG A C 1
ATOM 1340 O O . ARG A 1 177 ? -0.068 9.430 6.771 1.00 95.75 177 ARG A O 1
ATOM 1347 N N . PHE A 1 178 ? 0.489 11.348 5.714 1.00 95.38 178 PHE A N 1
ATOM 1348 C CA . PHE A 1 178 ? 0.463 12.224 6.880 1.00 95.38 178 PHE A CA 1
ATOM 1349 C C . PHE A 1 178 ? 0.356 13.682 6.445 1.00 95.38 178 PHE A C 1
ATOM 1351 O O . PHE A 1 178 ? 0.807 14.044 5.361 1.00 95.38 178 PHE A O 1
ATOM 1358 N N . LYS A 1 179 ? -0.232 14.527 7.293 1.00 94.94 179 LYS A N 1
ATOM 1359 C CA . LYS A 1 179 ? -0.208 15.970 7.061 1.00 94.94 179 LYS A CA 1
ATOM 1360 C C . LYS A 1 179 ? 1.212 16.475 7.292 1.00 94.94 179 LYS A C 1
ATOM 1362 O O . LYS A 1 179 ? 1.728 16.332 8.398 1.00 94.94 179 LYS A O 1
ATOM 1367 N N . ASP A 1 180 ? 1.814 17.051 6.262 1.00 92.62 180 ASP A N 1
ATOM 1368 C CA . ASP A 1 180 ? 3.114 17.693 6.365 1.00 92.62 180 ASP A CA 1
ATOM 1369 C C . ASP A 1 180 ? 2.929 19.165 6.756 1.00 92.62 180 ASP A C 1
ATOM 1371 O O . ASP A 1 180 ? 2.075 19.866 6.214 1.00 92.62 180 ASP A O 1
ATOM 1375 N N . GLU A 1 181 ? 3.703 19.636 7.732 1.00 89.88 181 GLU A N 1
ATOM 1376 C CA . GLU A 1 181 ? 3.652 21.033 8.186 1.00 89.88 181 GLU A CA 1
ATOM 1377 C C . GLU A 1 181 ? 4.712 21.910 7.490 1.00 89.88 181 GLU A C 1
ATOM 1379 O O . GLU A 1 181 ? 4.737 23.129 7.690 1.00 89.88 181 GLU A O 1
ATOM 1384 N N . ARG A 1 182 ? 5.597 21.319 6.672 1.00 91.44 182 ARG A N 1
ATOM 1385 C CA . ARG A 1 182 ? 6.564 22.060 5.852 1.00 91.44 182 ARG A CA 1
ATOM 1386 C C . ARG A 1 182 ? 5.844 22.782 4.709 1.00 91.44 182 ARG A C 1
ATOM 1388 O O . ARG A 1 182 ? 4.879 22.285 4.138 1.00 91.44 182 ARG A O 1
ATOM 1395 N N . ALA A 1 183 ? 6.336 23.969 4.356 1.00 84.88 183 ALA A N 1
ATOM 1396 C CA . ALA A 1 183 ? 5.741 24.806 3.308 1.00 84.88 183 ALA A CA 1
ATOM 1397 C C . ALA A 1 183 ? 6.467 24.701 1.952 1.00 84.88 183 ALA A C 1
ATOM 1399 O O . ALA A 1 183 ? 5.931 25.130 0.933 1.00 84.88 183 ALA A O 1
ATOM 1400 N N . ASP A 1 184 ? 7.684 24.165 1.938 1.00 90.31 184 ASP A N 1
ATOM 1401 C CA . ASP A 1 184 ? 8.605 24.096 0.803 1.00 90.31 184 ASP A CA 1
ATOM 1402 C C . ASP A 1 184 ? 8.835 22.648 0.347 1.00 90.31 184 ASP A C 1
ATOM 1404 O O . ASP A 1 184 ? 9.955 22.143 0.294 1.00 90.31 184 ASP A O 1
ATOM 1408 N N . LEU A 1 185 ? 7.742 21.969 -0.002 1.00 91.62 185 LEU A N 1
ATOM 1409 C CA . LEU A 1 185 ? 7.786 20.612 -0.544 1.00 91.62 185 LEU A CA 1
ATOM 1410 C C . LEU A 1 185 ? 8.260 20.662 -2.000 1.00 91.62 185 LEU A C 1
ATOM 1412 O O . LEU A 1 185 ? 7.617 21.285 -2.843 1.00 91.62 185 LEU A O 1
ATOM 1416 N N . THR A 1 186 ? 9.395 20.026 -2.288 1.00 90.38 186 THR A N 1
ATOM 1417 C CA . THR A 1 186 ? 10.030 20.071 -3.621 1.00 90.38 186 THR A CA 1
ATOM 1418 C C . THR A 1 186 ? 10.331 18.697 -4.205 1.00 90.38 186 THR A C 1
ATOM 1420 O O . THR A 1 186 ? 10.459 18.581 -5.420 1.00 90.38 186 THR A O 1
ATOM 1423 N N . SER A 1 187 ? 10.417 17.655 -3.375 1.00 94.00 187 SER A N 1
ATOM 1424 C CA . SER A 1 187 ? 10.585 16.283 -3.850 1.00 94.00 187 SER A CA 1
ATOM 1425 C C . SER A 1 187 ? 9.245 15.690 -4.292 1.00 94.00 187 SER A C 1
ATOM 1427 O O . SER A 1 187 ? 8.194 16.033 -3.736 1.00 94.00 187 SER A O 1
ATOM 1429 N N . PHE A 1 188 ? 9.273 14.773 -5.264 1.00 94.50 188 PHE A N 1
ATOM 1430 C CA . PHE A 1 188 ? 8.107 13.973 -5.646 1.00 94.50 188 PHE A CA 1
ATOM 1431 C C . PHE A 1 188 ? 7.389 13.366 -4.430 1.00 94.50 188 PHE A C 1
ATOM 1433 O O . PHE A 1 188 ? 6.173 13.490 -4.309 1.00 94.50 188 PHE A O 1
ATOM 1440 N N . GLU A 1 189 ? 8.139 12.749 -3.516 1.00 91.81 189 GLU A N 1
ATOM 1441 C CA . GLU A 1 189 ? 7.612 12.061 -2.334 1.00 91.81 189 GLU A CA 1
ATOM 1442 C C . GLU A 1 189 ? 6.817 12.998 -1.415 1.00 91.81 189 GLU A C 1
ATOM 1444 O O . GLU A 1 189 ? 5.678 12.692 -1.039 1.00 91.81 189 GLU A O 1
ATOM 1449 N N . ASP A 1 190 ? 7.388 14.168 -1.123 1.00 94.38 190 ASP A N 1
ATOM 1450 C CA . ASP A 1 190 ? 6.791 15.187 -0.262 1.00 94.38 190 ASP A CA 1
ATOM 1451 C C . ASP A 1 190 ? 5.544 15.803 -0.909 1.00 94.38 190 ASP A C 1
ATOM 1453 O O . ASP A 1 190 ? 4.476 15.877 -0.293 1.00 94.38 190 ASP A O 1
ATOM 1457 N N . MET A 1 191 ? 5.657 16.199 -2.183 1.00 96.88 191 MET A N 1
ATOM 1458 C CA . MET A 1 191 ? 4.539 16.765 -2.938 1.00 96.88 191 MET A CA 1
ATOM 1459 C C . MET A 1 191 ? 3.396 15.763 -3.070 1.00 96.88 191 MET A C 1
ATOM 1461 O O . MET A 1 191 ? 2.246 16.112 -2.809 1.00 96.88 191 MET A O 1
ATOM 1465 N N . ARG A 1 192 ? 3.694 14.509 -3.428 1.00 96.69 192 ARG A N 1
ATOM 1466 C CA . ARG A 1 192 ? 2.702 13.435 -3.528 1.00 96.69 192 ARG A CA 1
ATOM 1467 C C . ARG A 1 192 ? 2.003 13.233 -2.191 1.00 96.69 192 ARG A C 1
ATOM 1469 O O . ARG A 1 192 ? 0.776 13.175 -2.166 1.00 96.69 192 ARG A O 1
ATOM 1476 N N . ASN A 1 193 ? 2.751 13.125 -1.090 1.00 96.81 193 ASN A N 1
ATOM 1477 C CA . ASN A 1 193 ? 2.167 12.947 0.238 1.00 96.81 193 ASN A CA 1
ATOM 1478 C C . ASN A 1 193 ? 1.149 14.052 0.555 1.00 96.81 193 ASN A C 1
ATOM 1480 O O . ASN A 1 193 ? -0.012 13.751 0.843 1.00 96.81 193 ASN A O 1
ATOM 1484 N N . GLN A 1 194 ? 1.562 15.315 0.434 1.00 97.31 194 GLN A N 1
ATOM 1485 C CA . GLN A 1 194 ? 0.704 16.441 0.785 1.00 97.31 194 GLN A CA 1
ATOM 1486 C C . GLN A 1 194 ? -0.492 16.575 -0.166 1.00 97.31 194 GLN A C 1
ATOM 1488 O O . GLN A 1 194 ? -1.619 16.760 0.289 1.00 97.31 194 GLN A O 1
ATOM 1493 N N . GLN A 1 195 ? -0.292 16.385 -1.474 1.00 98.19 195 GLN A N 1
ATOM 1494 C CA . GLN A 1 195 ? -1.384 16.425 -2.450 1.00 98.19 195 GLN A CA 1
ATOM 1495 C C . GLN A 1 195 ? -2.421 15.320 -2.216 1.00 98.19 195 GLN A C 1
ATOM 1497 O O . GLN A 1 195 ? -3.615 15.589 -2.332 1.00 98.19 195 GLN A O 1
ATOM 1502 N N . VAL A 1 196 ? -2.004 14.095 -1.866 1.00 98.44 196 VAL A N 1
ATOM 1503 C CA . VAL A 1 196 ? -2.933 13.008 -1.499 1.00 98.44 196 VAL A CA 1
ATOM 1504 C C . VAL A 1 196 ? -3.789 13.427 -0.305 1.00 98.44 196 VAL A C 1
ATOM 1506 O O . VAL A 1 196 ? -5.015 13.314 -0.357 1.00 98.44 196 VAL A O 1
ATOM 1509 N N . VAL A 1 197 ? -3.153 13.931 0.755 1.00 98.38 197 VAL A N 1
ATOM 1510 C CA . VAL A 1 197 ? -3.836 14.355 1.984 1.00 98.38 197 VAL A CA 1
ATOM 1511 C C . VAL A 1 197 ? -4.822 15.487 1.704 1.00 98.38 197 VAL A C 1
ATOM 1513 O O . VAL A 1 197 ? -5.982 15.399 2.109 1.00 98.38 197 VAL A O 1
ATOM 1516 N N . ASP A 1 198 ? -4.403 16.514 0.967 1.00 98.19 198 ASP A N 1
ATOM 1517 C CA . ASP A 1 198 ? -5.240 17.674 0.663 1.00 98.19 198 ASP A CA 1
ATOM 1518 C C . ASP A 1 198 ? -6.428 17.312 -0.229 1.00 98.19 198 ASP A C 1
ATOM 1520 O O . ASP A 1 198 ? -7.559 17.714 0.059 1.00 98.19 198 ASP A O 1
ATOM 1524 N N . LYS A 1 199 ? -6.205 16.516 -1.283 1.00 98.62 199 LYS A N 1
ATOM 1525 C CA . LYS A 1 199 ? -7.265 16.063 -2.196 1.00 98.62 199 LYS A CA 1
ATOM 1526 C C . LYS A 1 199 ? -8.308 15.222 -1.464 1.00 98.62 199 LYS A C 1
ATOM 1528 O O . LYS A 1 199 ? -9.505 15.475 -1.607 1.00 98.62 199 LYS A O 1
ATOM 1533 N N . ILE A 1 200 ? -7.872 14.262 -0.648 1.00 98.62 200 ILE A N 1
ATOM 1534 C CA . ILE A 1 200 ? -8.774 13.398 0.122 1.00 98.62 200 ILE A CA 1
ATOM 1535 C C . ILE A 1 200 ? -9.543 14.202 1.171 1.00 98.62 200 ILE A C 1
ATOM 1537 O O . ILE A 1 200 ? -10.764 14.086 1.232 1.00 98.62 200 ILE A O 1
ATOM 1541 N N . ASN A 1 201 ? -8.873 15.050 1.957 1.00 98.06 201 ASN A N 1
ATOM 1542 C CA . ASN A 1 201 ? -9.547 15.869 2.968 1.00 98.06 201 ASN A CA 1
ATOM 1543 C C . ASN A 1 201 ? -10.554 16.837 2.338 1.00 98.06 201 ASN A C 1
ATOM 1545 O O . ASN A 1 201 ? -11.658 16.996 2.854 1.00 98.06 201 ASN A O 1
ATOM 1549 N N . THR A 1 202 ? -10.197 17.452 1.206 1.00 98.44 202 THR A N 1
ATOM 1550 C CA . THR A 1 202 ? -11.105 18.325 0.448 1.00 98.44 202 THR A CA 1
ATOM 1551 C C . THR A 1 202 ? -12.336 17.558 -0.021 1.00 98.44 202 THR A C 1
ATOM 1553 O O . THR A 1 202 ? -13.453 18.048 0.126 1.00 98.44 202 THR A O 1
ATOM 1556 N N . TYR A 1 203 ? -12.148 16.348 -0.550 1.00 98.50 203 TYR A N 1
ATOM 1557 C CA . TYR A 1 203 ? -13.253 15.497 -0.974 1.00 98.50 203 TYR A CA 1
ATOM 1558 C C . TYR A 1 203 ? -14.138 15.076 0.207 1.00 98.50 203 TYR A C 1
ATOM 1560 O O . TYR A 1 203 ? -15.342 15.299 0.154 1.00 98.50 203 TYR A O 1
ATOM 1568 N N . VAL A 1 204 ? -13.568 14.548 1.293 1.00 97.50 204 VAL A N 1
ATOM 1569 C CA . VAL A 1 204 ? -14.326 14.097 2.477 1.00 97.50 204 VAL A CA 1
ATOM 1570 C C . VAL A 1 204 ? -15.095 15.246 3.145 1.00 97.50 204 VAL A C 1
ATOM 1572 O O . VAL A 1 204 ? -16.166 15.022 3.702 1.00 97.50 204 VAL A O 1
ATOM 1575 N N . ALA A 1 205 ? -14.589 16.480 3.065 1.00 96.88 205 ALA A N 1
ATOM 1576 C CA . ALA A 1 205 ? -15.277 17.672 3.563 1.00 96.88 205 ALA A CA 1
ATOM 1577 C C . ALA A 1 205 ? -16.343 18.237 2.600 1.00 96.88 205 ALA A C 1
ATOM 1579 O O . ALA A 1 205 ? -17.038 19.188 2.963 1.00 96.88 205 ALA A O 1
ATOM 1580 N N . SER A 1 206 ? -16.450 17.711 1.376 1.00 97.00 206 SER A N 1
ATOM 1581 C CA . SER A 1 206 ? -17.401 18.186 0.366 1.00 97.00 206 SER A CA 1
ATOM 1582 C C . SER A 1 206 ? -18.804 17.604 0.560 1.00 97.00 206 SER A C 1
ATOM 1584 O O . SER A 1 206 ? -18.975 16.530 1.135 1.00 97.00 206 SER A O 1
ATOM 1586 N N . ASP A 1 207 ? -19.813 18.284 0.009 1.00 95.44 207 ASP A N 1
ATOM 1587 C CA . ASP A 1 207 ? -21.204 17.805 0.009 1.00 95.44 207 ASP A CA 1
ATOM 1588 C C . ASP A 1 207 ? -21.403 16.530 -0.839 1.00 95.44 207 ASP A C 1
ATOM 1590 O O . ASP A 1 207 ? -22.413 15.841 -0.682 1.00 95.44 207 ASP A O 1
ATOM 1594 N N . ASP A 1 208 ? -20.453 16.215 -1.727 1.00 93.69 208 ASP A N 1
ATOM 1595 C CA . ASP A 1 208 ? -20.501 15.045 -2.609 1.00 93.69 208 ASP A CA 1
ATOM 1596 C C . ASP A 1 208 ? -20.050 13.756 -1.900 1.00 93.69 208 ASP A C 1
ATOM 1598 O O . ASP A 1 208 ? -20.410 12.658 -2.332 1.00 93.69 208 ASP A O 1
ATOM 1602 N N . ALA A 1 209 ? -19.273 13.860 -0.816 1.00 95.06 209 ALA A N 1
ATOM 1603 C CA . ALA A 1 209 ? -18.788 12.688 -0.098 1.00 95.06 209 ALA A CA 1
ATOM 1604 C C . ALA A 1 209 ? -19.904 12.019 0.728 1.00 95.06 209 ALA A C 1
ATOM 1606 O O . ALA A 1 209 ? -20.708 12.699 1.384 1.00 95.06 209 ALA A O 1
ATOM 1607 N N . PRO A 1 210 ? -19.948 10.671 0.767 1.00 96.25 210 PRO A N 1
ATOM 1608 C CA . PRO A 1 210 ? -20.829 9.952 1.676 1.00 96.25 210 PRO A CA 1
ATOM 1609 C C . PRO A 1 210 ? -20.615 10.401 3.124 1.00 96.25 210 PRO A C 1
ATOM 1611 O O . PRO A 1 210 ? -19.489 10.549 3.589 1.00 96.25 210 PRO A O 1
ATOM 1614 N N . GLN A 1 211 ? -21.710 10.597 3.855 1.00 93.06 211 GLN A N 1
ATOM 1615 C CA . GLN A 1 211 ? -21.646 10.978 5.264 1.00 93.06 211 GLN A CA 1
ATOM 1616 C C . GLN A 1 211 ? -21.142 9.816 6.127 1.00 93.06 211 GLN A C 1
ATOM 1618 O O . GLN A 1 211 ? -21.375 8.643 5.804 1.00 93.06 211 GLN A O 1
ATOM 1623 N N . ASP A 1 212 ? -20.545 10.155 7.276 1.00 91.81 212 ASP A N 1
ATOM 1624 C CA . ASP A 1 212 ? -20.091 9.171 8.268 1.00 91.81 212 ASP A CA 1
ATOM 1625 C C . ASP A 1 212 ? -19.057 8.207 7.656 1.00 91.81 212 ASP A C 1
ATOM 1627 O O . ASP A 1 212 ? -19.221 6.992 7.667 1.00 91.81 212 ASP A O 1
ATOM 1631 N N . VAL A 1 213 ? -18.030 8.768 7.014 1.00 97.50 213 VAL A N 1
ATOM 1632 C CA . VAL A 1 213 ? -16.863 8.035 6.509 1.00 97.50 213 VAL A CA 1
ATOM 1633 C C . VAL A 1 213 ? -15.611 8.547 7.200 1.00 97.50 213 VAL A C 1
ATOM 1635 O O . VAL A 1 213 ? -15.464 9.744 7.449 1.00 97.50 213 VAL A O 1
ATOM 1638 N N . HIS A 1 214 ? -14.694 7.633 7.490 1.00 98.12 214 HIS A N 1
ATOM 1639 C CA . HIS A 1 214 ? -13.433 7.930 8.150 1.00 98.12 214 HIS A CA 1
ATOM 1640 C C . HIS A 1 214 ? -12.287 7.529 7.229 1.00 98.12 214 HIS A C 1
ATOM 1642 O O . HIS A 1 214 ? -11.982 6.343 7.090 1.00 98.12 214 HIS A O 1
ATOM 1648 N N . VAL A 1 215 ? -11.658 8.520 6.597 1.00 98.44 215 VAL A N 1
ATOM 1649 C CA . VAL A 1 215 ? -10.406 8.327 5.859 1.00 98.44 215 VAL A CA 1
ATOM 1650 C C . VAL A 1 215 ? -9.264 8.821 6.739 1.00 98.44 215 VAL A C 1
ATOM 1652 O O . VAL A 1 215 ? -9.214 9.996 7.095 1.00 98.44 215 VAL A O 1
ATOM 1655 N N . LEU A 1 216 ? -8.397 7.902 7.155 1.00 98.31 216 LEU A N 1
ATOM 1656 C CA . LEU A 1 216 ? -7.393 8.117 8.194 1.00 98.31 216 LEU A CA 1
ATOM 1657 C C . LEU A 1 216 ? -5.983 7.916 7.640 1.00 98.31 216 LEU A C 1
ATOM 1659 O O . LEU A 1 216 ? -5.741 7.078 6.770 1.00 98.31 216 LEU A O 1
ATOM 1663 N N . PHE A 1 217 ? -5.043 8.679 8.187 1.00 97.44 217 PHE A N 1
ATOM 1664 C CA . PHE A 1 217 ? -3.646 8.706 7.772 1.00 97.44 217 PHE A CA 1
ATOM 1665 C C . PHE A 1 217 ? -2.770 8.085 8.859 1.00 97.44 217 PHE A C 1
ATOM 1667 O O . PHE A 1 217 ? -2.900 8.438 10.031 1.00 97.44 217 PHE A O 1
ATOM 1674 N N . GLY A 1 218 ? -1.921 7.130 8.478 1.00 94.75 218 GLY A N 1
ATOM 1675 C CA . GLY A 1 218 ? -1.160 6.331 9.439 1.00 94.75 218 GLY A CA 1
ATOM 1676 C C . GLY A 1 218 ? 0.172 6.932 9.868 1.00 94.75 218 GLY A C 1
ATOM 1677 O O . GLY A 1 218 ? 0.624 6.577 10.941 1.00 94.75 218 GLY A O 1
ATOM 1678 N N . ASN A 1 219 ? 0.772 7.835 9.087 1.00 94.31 219 ASN A N 1
ATOM 1679 C CA . ASN A 1 219 ? 2.085 8.438 9.343 1.00 94.31 219 ASN A CA 1
ATOM 1680 C C . ASN A 1 219 ? 3.226 7.438 9.624 1.00 94.31 219 ASN A C 1
ATOM 1682 O O . ASN A 1 219 ? 4.043 7.652 10.513 1.00 94.31 219 ASN A O 1
ATOM 1686 N N . LEU A 1 220 ? 3.313 6.342 8.861 1.00 90.88 220 LEU A N 1
ATOM 1687 C CA . LEU A 1 220 ? 4.445 5.413 8.980 1.00 90.88 220 LEU A CA 1
ATOM 1688 C C . LEU A 1 220 ? 5.840 6.074 8.878 1.00 90.88 220 LEU A C 1
ATOM 1690 O O . LEU A 1 220 ? 6.726 5.621 9.598 1.00 90.88 220 LEU A O 1
ATOM 1694 N N . PRO A 1 221 ? 6.069 7.149 8.092 1.00 87.81 221 PRO A N 1
ATOM 1695 C CA . PRO A 1 221 ? 7.358 7.847 8.092 1.00 87.81 221 PRO A CA 1
ATOM 1696 C C . PRO A 1 221 ? 7.789 8.400 9.459 1.00 87.81 221 PRO A C 1
ATOM 1698 O O . PRO A 1 221 ? 8.985 8.443 9.738 1.00 87.81 221 PRO A O 1
ATOM 1701 N N . GLN A 1 222 ? 6.854 8.745 10.351 1.00 89.94 222 GLN A N 1
ATOM 1702 C CA . GLN A 1 222 ? 7.193 9.163 11.716 1.00 89.94 222 GLN A CA 1
ATOM 1703 C C . GLN A 1 222 ? 7.865 8.047 12.519 1.00 89.94 222 GLN A C 1
ATOM 1705 O O . GLN A 1 222 ? 8.698 8.337 13.368 1.00 89.94 222 GLN A O 1
ATOM 1710 N N . LEU A 1 223 ? 7.572 6.774 12.238 1.00 86.31 223 LEU A N 1
ATOM 1711 C CA . LEU A 1 223 ? 8.285 5.676 12.887 1.00 86.31 223 LEU A CA 1
ATOM 1712 C C . LEU A 1 223 ? 9.783 5.703 12.550 1.00 86.31 223 LEU A C 1
ATOM 1714 O O . LEU A 1 223 ? 10.593 5.363 13.404 1.00 86.31 223 LEU A O 1
ATOM 1718 N N . ASN A 1 224 ? 10.165 6.123 11.340 1.00 83.00 224 ASN A N 1
ATOM 1719 C CA . ASN A 1 224 ? 11.580 6.253 10.984 1.00 83.00 224 ASN A CA 1
ATOM 1720 C C . ASN A 1 224 ? 12.245 7.367 11.789 1.00 83.00 224 ASN A C 1
ATOM 1722 O O . ASN A 1 224 ? 13.307 7.139 12.356 1.00 83.00 224 ASN A O 1
ATOM 1726 N N . ALA A 1 225 ? 11.577 8.514 11.934 1.00 85.88 225 ALA A N 1
ATOM 1727 C CA . ALA A 1 225 ? 12.052 9.588 12.804 1.00 85.88 225 ALA A CA 1
ATOM 1728 C C . ALA A 1 225 ? 12.167 9.129 14.272 1.00 85.88 225 ALA A C 1
ATOM 1730 O O . ALA A 1 225 ? 13.155 9.422 14.940 1.00 85.88 225 ALA A O 1
ATOM 1731 N N . ASP A 1 226 ? 11.205 8.341 14.765 1.00 88.25 226 ASP A N 1
ATOM 1732 C CA . ASP A 1 226 ? 11.247 7.772 16.116 1.00 88.25 226 ASP A CA 1
ATOM 1733 C C . ASP A 1 226 ? 12.397 6.757 16.287 1.00 88.25 226 ASP A C 1
ATOM 1735 O O . ASP A 1 226 ? 12.920 6.600 17.395 1.00 88.25 226 ASP A O 1
ATOM 1739 N N . ILE A 1 227 ? 12.768 6.034 15.224 1.00 86.62 227 ILE A N 1
ATOM 1740 C CA . ILE A 1 227 ? 13.918 5.120 15.202 1.00 86.62 227 ILE A CA 1
ATOM 1741 C C . ILE A 1 227 ? 15.230 5.906 15.217 1.00 86.62 227 ILE A C 1
ATOM 1743 O O . ILE A 1 227 ? 16.114 5.582 16.008 1.00 86.62 227 ILE A O 1
ATOM 1747 N N . GLU A 1 228 ? 15.342 6.946 14.393 1.00 84.25 228 GLU A N 1
ATOM 1748 C CA . GLU A 1 228 ? 16.502 7.841 14.359 1.00 84.25 228 GLU A CA 1
ATOM 1749 C C . GLU A 1 228 ? 16.719 8.538 15.710 1.00 84.25 228 GLU A C 1
ATOM 1751 O O . GLU A 1 228 ? 17.847 8.620 16.190 1.00 84.25 228 GLU A O 1
ATOM 1756 N N . GLU A 1 229 ? 15.646 8.986 16.370 1.00 87.88 229 GLU A N 1
ATOM 1757 C CA . GLU A 1 229 ? 15.734 9.661 17.670 1.00 87.88 229 GLU A CA 1
ATOM 1758 C C . GLU A 1 229 ? 16.127 8.709 18.813 1.00 87.88 229 GLU A C 1
ATOM 1760 O O . GLU A 1 229 ? 16.928 9.067 19.679 1.00 87.88 229 GLU A O 1
ATOM 1765 N N . GLN A 1 230 ? 15.546 7.505 18.858 1.00 89.38 230 GLN A N 1
ATOM 1766 C CA . GLN A 1 230 ? 15.724 6.573 19.982 1.00 89.38 230 GLN A CA 1
ATOM 1767 C C . GLN A 1 230 ? 16.883 5.579 19.782 1.00 89.38 230 GLN A C 1
ATOM 1769 O O . GLN A 1 230 ? 17.270 4.906 20.741 1.00 89.38 230 GLN A O 1
ATOM 1774 N N . GLY A 1 231 ? 17.433 5.491 18.568 1.00 86.69 231 GLY A N 1
ATOM 1775 C CA . GLY A 1 231 ? 18.455 4.525 18.164 1.00 86.69 231 GLY A CA 1
ATOM 1776 C C . GLY A 1 231 ? 17.851 3.209 17.666 1.00 86.69 231 GLY A C 1
ATOM 1777 O O . GLY A 1 231 ? 16.973 2.619 18.303 1.00 86.69 231 GLY A O 1
ATOM 1778 N N . PHE A 1 232 ? 18.335 2.708 16.528 1.00 85.56 232 PHE A N 1
ATOM 1779 C CA . PHE A 1 232 ? 17.788 1.514 15.875 1.00 85.56 232 PHE A CA 1
ATOM 1780 C C . PHE A 1 232 ? 17.972 0.228 16.697 1.00 85.56 232 PHE A C 1
ATOM 1782 O O . PHE A 1 232 ? 17.164 -0.700 16.593 1.00 85.56 232 PHE A O 1
ATOM 1789 N N . GLU A 1 233 ? 18.961 0.178 17.588 1.00 88.44 233 GLU A N 1
ATOM 1790 C CA . GLU A 1 233 ? 19.178 -0.944 18.501 1.00 88.44 233 GLU A CA 1
ATOM 1791 C C . GLU A 1 233 ? 18.068 -1.061 19.542 1.00 88.44 233 GLU A C 1
ATOM 1793 O O . GLU A 1 233 ? 17.716 -2.175 19.939 1.00 88.44 233 GLU A O 1
ATOM 1798 N N . ALA A 1 234 ? 17.450 0.059 19.939 1.00 90.81 234 ALA A N 1
ATOM 1799 C CA . ALA A 1 234 ? 16.266 0.035 20.796 1.00 90.81 234 ALA A CA 1
ATOM 1800 C C . ALA A 1 234 ? 15.108 -0.713 20.117 1.00 90.81 234 ALA A C 1
ATOM 1802 O O . ALA A 1 234 ? 14.310 -1.366 20.793 1.00 90.81 234 ALA A O 1
ATOM 1803 N N . TYR A 1 235 ? 15.080 -0.701 18.779 1.00 91.69 235 TYR A N 1
ATOM 1804 C CA . TYR A 1 235 ? 14.130 -1.439 17.947 1.00 91.69 235 TYR A CA 1
ATOM 1805 C C . TYR A 1 235 ? 14.528 -2.879 17.650 1.00 91.69 235 TYR A C 1
ATOM 1807 O O . TYR A 1 235 ? 13.747 -3.642 17.065 1.00 91.69 235 TYR A O 1
ATOM 1815 N N . GLY A 1 236 ? 15.684 -3.294 18.163 1.00 91.12 236 GLY A N 1
ATOM 1816 C CA . GLY A 1 236 ? 16.251 -4.616 17.966 1.00 91.12 236 GLY A CA 1
ATOM 1817 C C . GLY A 1 236 ? 16.824 -4.812 16.568 1.00 91.12 236 GLY A C 1
ATOM 1818 O O . GLY A 1 236 ? 16.909 -5.959 16.133 1.00 91.12 236 GLY A O 1
ATOM 1819 N N . TYR A 1 237 ? 17.179 -3.725 15.879 1.00 87.31 237 TYR A N 1
ATOM 1820 C CA . TYR A 1 237 ? 17.998 -3.779 14.675 1.00 87.31 237 TYR A CA 1
ATOM 1821 C C . TYR A 1 237 ? 19.485 -3.727 15.050 1.00 87.31 237 TYR A C 1
ATOM 1823 O O . TYR A 1 237 ? 19.869 -3.152 16.065 1.00 87.31 237 TYR A O 1
ATOM 1831 N N . LYS A 1 238 ? 20.328 -4.321 14.212 1.00 83.44 238 LYS A N 1
ATOM 1832 C CA . LYS A 1 238 ? 21.781 -4.123 14.179 1.00 83.44 238 LYS A CA 1
ATOM 1833 C C . LYS A 1 238 ? 22.195 -3.193 13.031 1.00 83.44 238 LYS A C 1
ATOM 1835 O O . LYS A 1 238 ? 23.336 -2.752 13.001 1.00 83.44 238 LYS A O 1
ATOM 1840 N N . SER A 1 239 ? 21.298 -2.912 12.081 1.00 78.19 239 SER A N 1
ATOM 1841 C CA . SER A 1 239 ? 21.517 -1.937 11.012 1.00 78.19 239 SER A CA 1
ATOM 1842 C C . SER A 1 239 ? 20.195 -1.408 10.451 1.00 78.19 239 SER A C 1
ATOM 1844 O O . SER A 1 239 ? 19.221 -2.150 10.320 1.00 78.19 239 SER A O 1
ATOM 1846 N N . MET A 1 240 ? 20.192 -0.134 10.054 1.00 76.56 240 MET A N 1
ATOM 1847 C CA . MET A 1 240 ? 19.115 0.480 9.265 1.00 76.56 240 MET A CA 1
ATOM 1848 C C . MET A 1 240 ? 19.214 0.188 7.759 1.00 76.56 240 MET A C 1
ATOM 1850 O O . MET A 1 240 ? 18.343 0.607 7.003 1.00 76.56 240 MET A O 1
ATOM 1854 N N . GLY A 1 241 ? 20.253 -0.533 7.324 1.00 70.62 241 GLY A N 1
ATOM 1855 C CA . GLY A 1 241 ? 20.401 -1.000 5.948 1.00 70.62 241 GLY A CA 1
ATOM 1856 C C . GLY A 1 241 ? 19.521 -2.215 5.633 1.00 70.62 241 GLY A C 1
ATOM 1857 O O . GLY A 1 241 ? 18.474 -2.436 6.250 1.00 70.62 241 GLY A O 1
ATOM 1858 N N . PHE A 1 242 ? 19.982 -3.038 4.692 1.00 66.31 242 PHE A N 1
ATOM 1859 C CA . PHE A 1 242 ? 19.267 -4.224 4.222 1.00 66.31 242 PHE A CA 1
ATOM 1860 C C . PHE A 1 242 ? 20.064 -5.525 4.377 1.00 66.31 242 PHE A C 1
ATOM 1862 O O . PHE A 1 242 ? 21.293 -5.513 4.412 1.00 66.31 242 PHE A O 1
ATOM 1869 N N . TYR A 1 243 ? 19.354 -6.655 4.459 1.00 61.97 243 TYR A N 1
ATOM 1870 C CA . TYR A 1 243 ? 19.935 -7.979 4.723 1.00 61.97 243 TYR A CA 1
ATOM 1871 C C . TYR A 1 243 ? 20.451 -8.730 3.473 1.00 61.97 243 TYR A C 1
ATOM 1873 O O . TYR A 1 243 ? 21.442 -9.444 3.571 1.00 61.97 243 TYR A O 1
ATOM 1881 N N . LEU A 1 244 ? 19.772 -8.590 2.327 1.00 59.28 244 LEU A N 1
ATOM 1882 C CA . LEU A 1 244 ? 19.922 -9.299 1.037 1.00 59.28 244 LEU A CA 1
ATOM 1883 C C . LEU A 1 244 ? 20.741 -10.618 0.995 1.00 59.28 244 LEU A C 1
ATOM 1885 O O . LEU A 1 244 ? 21.973 -10.626 0.959 1.00 59.28 244 LEU A O 1
ATOM 1889 N N . ILE A 1 245 ? 20.021 -11.727 0.777 1.00 50.72 245 ILE A N 1
ATOM 1890 C CA . ILE A 1 245 ? 20.523 -12.964 0.152 1.00 50.72 245 ILE A CA 1
ATOM 1891 C C . ILE A 1 245 ? 19.903 -13.026 -1.247 1.00 50.72 245 ILE A C 1
ATOM 1893 O O . ILE A 1 245 ? 18.681 -13.067 -1.359 1.00 50.72 245 ILE A O 1
ATOM 1897 N N . SER A 1 246 ? 20.707 -12.993 -2.311 1.00 42.66 246 SER A N 1
ATOM 1898 C CA . SER A 1 246 ? 20.176 -13.084 -3.674 1.00 42.66 246 SER A CA 1
ATOM 1899 C C . SER A 1 246 ? 21.173 -13.682 -4.670 1.00 42.66 246 SER A C 1
ATOM 1901 O O . SER A 1 246 ? 22.310 -13.221 -4.773 1.00 42.66 246 SER A O 1
ATOM 1903 N N . ASP A 1 247 ? 20.702 -14.652 -5.462 1.00 37.00 247 ASP A N 1
ATOM 1904 C CA . ASP A 1 247 ? 21.389 -15.225 -6.632 1.00 37.00 247 ASP A CA 1
ATOM 1905 C C . ASP A 1 247 ? 21.396 -14.285 -7.857 1.00 37.00 247 ASP A C 1
ATOM 1907 O O . ASP A 1 247 ? 22.017 -14.586 -8.879 1.00 37.00 247 ASP A O 1
ATOM 1911 N N . TRP A 1 248 ? 20.772 -13.104 -7.770 1.00 35.25 248 TRP A N 1
ATOM 1912 C CA . TRP A 1 248 ? 20.760 -12.077 -8.826 1.00 35.25 248 TRP A CA 1
ATOM 1913 C C . TRP A 1 248 ? 22.138 -11.492 -9.174 1.00 35.25 248 TRP A C 1
ATOM 1915 O O . TRP A 1 248 ? 22.254 -10.583 -9.999 1.00 35.25 248 TRP A O 1
ATOM 1925 N N . VAL A 1 249 ? 23.197 -11.940 -8.504 1.00 38.72 249 VAL A N 1
ATOM 1926 C CA . VAL A 1 249 ? 24.304 -11.054 -8.190 1.00 38.72 249 VAL A CA 1
ATOM 1927 C C . VAL A 1 249 ? 25.677 -11.665 -8.481 1.00 38.72 249 VAL A C 1
ATOM 1929 O O . VAL A 1 249 ? 26.403 -12.070 -7.576 1.00 38.72 249 VAL A O 1
ATOM 1932 N N . PRO A 1 250 ? 26.156 -11.605 -9.733 1.00 28.42 250 PRO A N 1
ATOM 1933 C CA . PRO A 1 250 ? 27.594 -11.584 -9.970 1.00 28.42 250 PRO A CA 1
ATOM 1934 C C . PRO A 1 250 ? 28.230 -10.210 -9.666 1.00 28.42 250 PRO A C 1
ATOM 1936 O O . PRO A 1 250 ? 29.442 -10.081 -9.822 1.00 28.42 250 PRO A O 1
ATOM 1939 N N . ALA A 1 251 ? 27.461 -9.169 -9.292 1.00 30.41 251 ALA A N 1
ATOM 1940 C CA . ALA A 1 251 ? 27.932 -7.774 -9.364 1.00 30.41 251 ALA A CA 1
ATOM 1941 C C . ALA A 1 251 ? 27.604 -6.830 -8.184 1.00 30.41 251 ALA A C 1
ATOM 1943 O O . ALA A 1 251 ? 27.943 -5.655 -8.265 1.00 30.41 251 ALA A O 1
ATOM 1944 N N . TYR A 1 252 ? 27.028 -7.299 -7.082 1.00 33.78 252 TYR A N 1
ATOM 1945 C CA . TYR A 1 252 ? 26.739 -6.484 -5.897 1.00 33.78 252 TYR A CA 1
ATOM 1946 C C . TYR A 1 252 ? 27.151 -7.249 -4.633 1.00 33.78 252 TYR A C 1
ATOM 1948 O O . TYR A 1 252 ? 26.771 -8.388 -4.395 1.00 33.78 252 TYR A O 1
ATOM 1956 N N . GLY A 1 253 ? 28.043 -6.662 -3.845 1.00 35.94 253 GLY A N 1
ATOM 1957 C CA . GLY A 1 253 ? 28.354 -7.200 -2.527 1.00 35.94 253 GLY A CA 1
ATOM 1958 C C . GLY A 1 253 ? 27.164 -7.104 -1.583 1.00 35.94 253 GLY A C 1
ATOM 1959 O O . GLY A 1 253 ? 26.206 -6.384 -1.856 1.00 35.94 253 GLY A O 1
ATOM 1960 N N . TYR A 1 254 ? 27.286 -7.738 -0.419 1.00 37.59 254 TYR A N 1
ATOM 1961 C CA . TYR A 1 254 ? 26.534 -7.325 0.764 1.00 37.59 254 TYR A CA 1
ATOM 1962 C C . TYR A 1 254 ? 26.740 -5.821 0.956 1.00 37.59 254 TYR A C 1
ATOM 1964 O O . TYR A 1 254 ? 27.879 -5.357 1.065 1.00 37.59 254 TYR A O 1
ATOM 1972 N N . ALA A 1 255 ? 25.656 -5.057 0.948 1.00 38.16 255 ALA A N 1
ATOM 1973 C CA . ALA A 1 255 ? 25.701 -3.617 1.121 1.00 38.16 255 ALA A CA 1
ATOM 1974 C C . ALA A 1 255 ? 25.120 -3.274 2.493 1.00 38.16 255 ALA A C 1
ATOM 1976 O O . ALA A 1 255 ? 23.916 -3.229 2.712 1.00 38.16 255 ALA A O 1
ATOM 1977 N N . LEU A 1 256 ? 26.031 -3.038 3.434 1.00 41.94 256 LEU A N 1
ATOM 1978 C CA . LEU A 1 256 ? 25.741 -2.436 4.727 1.00 41.94 256 LEU A CA 1
ATOM 1979 C C . LEU A 1 256 ? 25.719 -0.920 4.529 1.00 41.94 256 LEU A C 1
ATOM 1981 O O . LEU A 1 256 ? 26.704 -0.237 4.799 1.00 41.94 256 LEU A O 1
ATOM 1985 N N . ALA A 1 257 ? 24.634 -0.398 3.967 1.00 39.44 257 ALA A N 1
ATOM 1986 C CA . ALA A 1 257 ? 24.463 1.039 3.806 1.00 39.44 257 ALA A CA 1
ATOM 1987 C C . ALA A 1 257 ? 23.865 1.632 5.094 1.00 39.44 257 ALA A C 1
ATOM 1989 O O . ALA A 1 257 ? 22.650 1.713 5.242 1.00 39.44 257 ALA A O 1
ATOM 1990 N N . SER A 1 258 ? 24.713 2.025 6.048 1.00 37.97 258 SER A N 1
ATOM 1991 C CA . SER A 1 258 ? 24.357 3.064 7.025 1.00 37.97 258 SER A CA 1
ATOM 1992 C C . SER A 1 258 ? 25.595 3.870 7.421 1.00 37.97 258 SER A C 1
ATOM 1994 O O . SER A 1 258 ? 26.665 3.291 7.617 1.00 37.97 258 SER A O 1
ATOM 1996 N N . GLU A 1 259 ? 25.446 5.194 7.558 1.00 35.69 259 GLU A N 1
ATOM 1997 C CA . GLU A 1 259 ? 26.503 6.115 8.028 1.00 35.69 259 GLU A CA 1
ATOM 1998 C C . GLU A 1 259 ? 27.086 5.670 9.389 1.00 35.69 259 GLU A C 1
ATOM 2000 O O . GLU A 1 259 ? 28.282 5.780 9.646 1.00 35.69 259 GLU A O 1
ATOM 2005 N N . ASP A 1 260 ? 26.255 5.050 10.231 1.00 40.81 260 ASP A N 1
ATOM 2006 C CA . ASP A 1 260 ? 26.596 4.681 11.613 1.00 40.81 260 ASP A CA 1
ATOM 2007 C C . ASP A 1 260 ? 27.405 3.374 11.761 1.00 40.81 260 ASP A C 1
ATOM 2009 O O . ASP A 1 260 ? 27.831 2.998 12.850 1.00 40.81 260 ASP A O 1
ATOM 2013 N N . ASN A 1 261 ? 27.643 2.655 10.658 1.00 42.19 261 ASN A N 1
ATOM 2014 C CA . ASN A 1 261 ? 28.397 1.399 10.669 1.00 42.19 261 ASN A CA 1
ATOM 2015 C C . ASN A 1 261 ? 29.885 1.584 10.333 1.00 42.19 261 ASN A C 1
ATOM 2017 O O . ASN A 1 261 ? 30.609 0.591 10.235 1.00 42.19 261 ASN A O 1
ATOM 2021 N N . SER A 1 262 ? 30.365 2.825 10.197 1.00 43.22 262 SER A N 1
ATOM 2022 C CA . SER A 1 262 ? 31.746 3.151 9.807 1.00 43.22 262 SER A CA 1
ATOM 2023 C C . SER A 1 262 ? 32.813 2.581 10.760 1.00 43.22 262 SER A C 1
ATOM 2025 O O . SER A 1 262 ? 33.890 2.179 10.317 1.00 43.22 262 SER A O 1
ATOM 2027 N N . ASP A 1 263 ? 32.501 2.434 12.051 1.00 40.84 263 ASP A N 1
ATOM 2028 C CA . ASP A 1 263 ? 33.404 1.832 13.045 1.00 40.84 263 ASP A CA 1
ATOM 2029 C C . ASP A 1 263 ? 33.531 0.302 12.912 1.00 40.84 263 ASP A C 1
ATOM 2031 O O . ASP A 1 263 ? 34.561 -0.278 13.271 1.00 40.84 263 ASP A O 1
ATOM 2035 N N . GLN A 1 264 ? 32.503 -0.367 12.381 1.00 40.34 264 GLN A N 1
ATOM 2036 C CA . GLN A 1 264 ? 32.527 -1.807 12.089 1.00 40.34 264 GLN A CA 1
ATOM 2037 C C . GLN A 1 264 ? 32.955 -2.094 10.638 1.00 40.34 264 GLN A C 1
ATOM 2039 O O . GLN A 1 264 ? 33.560 -3.133 10.361 1.00 40.34 264 GLN A O 1
ATOM 2044 N N . PHE A 1 265 ? 32.695 -1.153 9.729 1.00 41.69 265 PHE A N 1
ATOM 2045 C CA . PHE A 1 265 ? 32.925 -1.231 8.290 1.00 41.69 265 PHE A CA 1
ATOM 2046 C C . PHE A 1 265 ? 33.473 0.119 7.792 1.00 41.69 265 PHE A C 1
ATOM 2048 O O . PHE A 1 265 ? 32.695 0.970 7.374 1.00 41.69 265 PHE A O 1
ATOM 2055 N N . PRO A 1 266 ? 34.798 0.352 7.829 1.00 39.72 266 PRO A N 1
ATOM 2056 C CA . PRO A 1 266 ? 35.375 1.663 7.533 1.00 39.72 266 PRO A CA 1
ATOM 2057 C C . PRO A 1 266 ? 35.048 2.137 6.113 1.00 39.72 266 PRO A C 1
ATOM 2059 O O . PRO A 1 266 ? 35.502 1.549 5.127 1.00 39.72 266 PRO A O 1
ATOM 2062 N N . THR A 1 267 ? 34.291 3.229 6.030 1.00 38.69 267 THR A N 1
ATOM 2063 C CA . THR A 1 267 ? 33.934 3.957 4.808 1.00 38.69 267 THR A CA 1
ATOM 2064 C C . THR A 1 267 ? 34.740 5.258 4.693 1.00 38.69 267 THR A C 1
ATOM 2066 O O . THR A 1 267 ? 35.382 5.728 5.632 1.00 38.69 267 THR A O 1
ATOM 2069 N N . THR A 1 268 ? 34.774 5.830 3.493 1.00 41.84 268 THR A N 1
ATOM 2070 C CA . THR A 1 268 ? 35.320 7.164 3.203 1.00 41.84 268 THR A CA 1
ATOM 2071 C C . THR A 1 268 ? 34.180 8.173 3.061 1.00 41.84 268 THR A C 1
ATOM 2073 O O . THR A 1 268 ? 33.087 7.803 2.658 1.00 41.84 268 THR A O 1
ATOM 2076 N N . GLU A 1 269 ? 34.445 9.458 3.302 1.00 40.12 269 GLU A N 1
ATOM 2077 C CA . GLU A 1 269 ? 33.468 10.572 3.258 1.00 40.12 269 GLU A CA 1
ATOM 2078 C C . GLU A 1 269 ? 32.696 10.687 1.912 1.00 40.12 269 GLU A C 1
ATOM 2080 O O . GLU A 1 269 ? 31.605 11.247 1.839 1.00 40.12 269 GLU A O 1
ATOM 2085 N N . GLN A 1 270 ? 33.225 10.112 0.820 1.00 36.12 270 GLN A N 1
ATOM 2086 C CA . GLN A 1 270 ? 32.536 10.011 -0.481 1.00 36.12 270 GLN A CA 1
ATOM 2087 C C . GLN A 1 270 ? 31.496 8.878 -0.566 1.00 36.12 270 GLN A C 1
ATOM 2089 O O . GLN A 1 270 ? 30.677 8.891 -1.479 1.00 36.12 270 GLN A O 1
ATOM 2094 N N . GLN A 1 271 ? 31.540 7.901 0.341 1.00 38.78 271 GLN A N 1
ATOM 2095 C CA . GLN A 1 271 ? 30.666 6.721 0.374 1.00 38.78 271 GLN A CA 1
ATOM 2096 C C . GLN A 1 271 ? 29.430 6.911 1.266 1.00 38.78 271 GLN A C 1
ATOM 2098 O O . GLN A 1 271 ? 28.544 6.067 1.239 1.00 38.78 271 GLN A O 1
ATOM 2103 N N . GLU A 1 272 ? 29.359 8.003 2.032 1.00 37.22 272 GLU A N 1
ATOM 2104 C CA . GLU A 1 272 ? 28.214 8.317 2.903 1.00 37.22 272 GLU A CA 1
ATOM 2105 C C . GLU A 1 272 ? 27.123 9.127 2.187 1.00 37.22 272 GLU A C 1
ATOM 2107 O O . GLU A 1 272 ? 25.945 9.005 2.489 1.00 37.22 272 GLU A O 1
ATOM 2112 N N . THR A 1 273 ? 27.479 9.925 1.178 1.00 30.97 273 THR A N 1
ATOM 2113 C CA . THR A 1 273 ? 26.612 11.025 0.719 1.00 30.97 273 THR A CA 1
ATOM 2114 C C . THR A 1 273 ? 25.580 10.674 -0.352 1.00 30.97 273 THR A C 1
ATOM 2116 O O . THR A 1 273 ? 24.797 11.538 -0.733 1.00 30.97 273 THR A O 1
ATOM 2119 N N . HIS A 1 274 ? 25.547 9.446 -0.864 1.00 29.11 274 HIS A N 1
ATOM 2120 C CA . HIS A 1 274 ? 24.527 9.030 -1.827 1.00 29.11 274 HIS A CA 1
ATOM 2121 C C . HIS A 1 274 ? 24.126 7.590 -1.523 1.00 29.11 274 HIS A C 1
ATOM 2123 O O . HIS A 1 274 ? 24.962 6.697 -1.637 1.00 29.11 274 HIS A O 1
ATOM 2129 N N . GLY A 1 275 ? 22.844 7.350 -1.230 1.00 34.28 275 GLY A N 1
ATOM 2130 C CA . GLY A 1 275 ? 22.206 6.028 -1.307 1.00 34.28 275 GLY A CA 1
ATOM 2131 C C . GLY A 1 275 ? 22.166 5.499 -2.746 1.00 34.28 275 GLY A C 1
ATOM 2132 O O . GLY A 1 275 ? 21.117 5.151 -3.268 1.00 34.28 275 GLY A O 1
ATOM 2133 N N . GLY A 1 276 ? 23.306 5.534 -3.433 1.00 26.47 276 GLY A N 1
ATOM 2134 C CA . GLY A 1 276 ? 23.465 5.235 -4.839 1.00 26.47 276 GLY A CA 1
ATOM 2135 C C . GLY A 1 276 ? 24.492 4.135 -5.024 1.00 26.47 276 GLY A C 1
ATOM 2136 O O . GLY A 1 276 ? 25.680 4.386 -4.860 1.00 26.47 276 GLY A O 1
ATOM 2137 N N . TYR A 1 277 ? 24.001 2.943 -5.378 1.00 36.72 277 TYR A N 1
ATOM 2138 C CA . TYR A 1 277 ? 24.420 2.032 -6.463 1.00 36.72 277 TYR A CA 1
ATOM 2139 C C . TYR A 1 277 ? 25.902 1.848 -6.845 1.00 36.72 277 TYR A C 1
ATOM 2141 O O . TYR A 1 277 ? 26.203 1.205 -7.852 1.00 36.72 277 TYR A O 1
ATOM 2149 N N . GLY A 1 278 ? 26.859 2.352 -6.082 1.00 30.95 278 GLY A N 1
ATOM 2150 C CA . GLY A 1 278 ? 28.241 2.456 -6.505 1.00 30.95 278 GLY A CA 1
ATOM 2151 C C . GLY A 1 278 ? 29.196 2.045 -5.405 1.00 30.95 278 GLY A C 1
ATOM 2152 O O . GLY A 1 278 ? 29.582 2.860 -4.579 1.00 30.95 278 GLY A O 1
ATOM 2153 N N . ILE A 1 279 ? 29.729 0.831 -5.549 1.00 29.44 279 ILE A N 1
ATOM 2154 C CA . ILE A 1 279 ? 30.966 0.363 -4.909 1.00 29.44 279 ILE A CA 1
ATOM 2155 C C . ILE A 1 279 ? 30.795 -0.163 -3.466 1.00 29.44 279 ILE A C 1
ATOM 2157 O O . ILE A 1 279 ? 31.555 0.195 -2.567 1.00 29.44 279 ILE A O 1
ATOM 2161 N N . TYR A 1 280 ? 29.882 -1.117 -3.259 1.00 36.25 280 TYR A N 1
ATOM 2162 C CA . TYR A 1 280 ? 30.048 -2.111 -2.189 1.00 36.25 280 TYR A CA 1
ATOM 2163 C C . TYR A 1 280 ? 30.659 -3.389 -2.773 1.00 36.25 280 TYR A C 1
ATOM 2165 O O . TYR A 1 280 ? 30.298 -3.831 -3.864 1.00 36.25 280 TYR A O 1
ATOM 2173 N N . SER A 1 281 ? 31.664 -3.928 -2.080 1.00 35.56 281 SER A N 1
ATOM 2174 C CA . SER A 1 281 ? 32.569 -4.979 -2.559 1.00 35.56 281 SER A CA 1
ATOM 2175 C C . SER A 1 281 ? 31.836 -6.189 -3.144 1.00 35.56 281 SER A C 1
ATOM 2177 O O . SER A 1 281 ? 31.367 -7.050 -2.410 1.00 35.56 281 SER A O 1
ATOM 2179 N N . THR A 1 282 ? 31.869 -6.330 -4.468 1.00 35.00 282 THR A N 1
ATOM 2180 C CA . THR A 1 282 ? 31.412 -7.517 -5.212 1.00 35.00 282 THR A CA 1
ATOM 2181 C C . THR A 1 282 ? 32.256 -8.772 -4.943 1.00 35.00 282 THR A C 1
ATOM 2183 O O . THR A 1 282 ? 32.035 -9.810 -5.560 1.00 35.00 282 THR A O 1
ATOM 2186 N N . ASP A 1 283 ? 33.267 -8.697 -4.069 1.00 35.91 283 ASP A N 1
ATOM 2187 C CA . ASP A 1 283 ? 34.102 -9.836 -3.681 1.00 35.91 283 ASP A CA 1
ATOM 2188 C C . ASP A 1 283 ? 33.361 -10.659 -2.603 1.00 35.91 283 ASP A C 1
ATOM 2190 O O . ASP A 1 283 ? 33.702 -10.652 -1.418 1.00 35.91 283 ASP A O 1
ATOM 2194 N N . SER A 1 284 ? 32.310 -11.365 -3.038 1.00 40.12 284 SER A N 1
ATOM 2195 C CA . SER A 1 284 ? 31.415 -12.236 -2.249 1.00 40.12 284 SER A CA 1
ATOM 2196 C C . SER A 1 284 ? 32.118 -13.372 -1.492 1.00 40.12 284 SER A C 1
ATOM 2198 O O . SER A 1 284 ? 31.501 -14.064 -0.690 1.00 40.12 284 SER A O 1
ATOM 2200 N N . LYS A 1 285 ? 33.430 -13.559 -1.681 1.00 36.75 285 LYS A N 1
ATOM 2201 C CA . LYS A 1 285 ? 34.238 -14.529 -0.924 1.00 36.75 285 LYS A CA 1
ATOM 2202 C C . LYS A 1 285 ? 34.545 -14.104 0.519 1.00 36.75 285 LYS A C 1
ATOM 2204 O O . LYS A 1 285 ? 35.099 -14.910 1.263 1.00 36.75 285 LYS A O 1
ATOM 2209 N N . TYR A 1 286 ? 34.290 -12.846 0.889 1.00 33.81 286 TYR A N 1
ATOM 2210 C CA . TYR A 1 286 ? 34.645 -12.305 2.209 1.00 33.81 286 TYR A CA 1
ATOM 2211 C C . TYR A 1 286 ? 33.478 -12.164 3.178 1.00 33.81 286 TYR A C 1
ATOM 2213 O O . TYR A 1 286 ? 33.710 -11.826 4.336 1.00 33.81 286 TYR A O 1
ATOM 2221 N N . TYR A 1 287 ? 32.251 -12.425 2.739 1.00 38.16 287 TYR A N 1
ATOM 2222 C CA . TYR A 1 287 ? 31.095 -12.283 3.603 1.00 38.16 287 TYR A CA 1
ATOM 2223 C C . TYR A 1 287 ? 30.107 -13.405 3.315 1.00 38.16 287 TYR A C 1
ATOM 2225 O O . TYR A 1 287 ? 29.618 -13.571 2.204 1.00 38.16 287 TYR A O 1
ATOM 2233 N N . THR A 1 288 ? 29.866 -14.215 4.332 1.00 43.97 288 THR A N 1
ATOM 2234 C CA . THR A 1 288 ? 28.771 -15.186 4.377 1.00 43.97 288 THR A CA 1
ATOM 2235 C C . THR A 1 288 ? 27.952 -14.820 5.618 1.00 43.97 288 THR A C 1
ATOM 2237 O O . THR A 1 288 ? 28.576 -14.564 6.651 1.00 43.97 288 THR A O 1
ATOM 2240 N N . PRO A 1 289 ? 26.610 -14.754 5.588 1.00 41.94 289 PRO A N 1
ATOM 2241 C CA . PRO A 1 289 ? 25.790 -14.428 6.762 1.00 41.94 289 PRO A CA 1
ATOM 2242 C C . PRO A 1 289 ? 26.146 -15.302 7.975 1.00 41.94 289 PRO A C 1
ATOM 2244 O O . PRO A 1 289 ? 26.240 -14.829 9.105 1.00 41.94 289 PRO A O 1
ATOM 2247 N N . GLU A 1 290 ? 26.522 -16.550 7.695 1.00 40.81 290 GLU A N 1
ATOM 2248 C CA . GLU A 1 290 ? 27.040 -17.553 8.632 1.00 40.81 290 GLU A CA 1
ATOM 2249 C C . GLU A 1 290 ? 28.296 -17.104 9.408 1.00 40.81 290 GLU A C 1
ATOM 2251 O O . GLU A 1 290 ? 28.543 -17.574 10.515 1.00 40.81 290 GLU A O 1
ATOM 2256 N N . THR A 1 291 ? 29.099 -16.190 8.852 1.00 43.38 291 THR A N 1
ATOM 2257 C CA . THR A 1 291 ? 30.301 -15.630 9.501 1.00 43.38 291 THR A CA 1
ATOM 2258 C C . THR A 1 291 ? 30.039 -14.365 10.320 1.00 43.38 291 THR A C 1
ATOM 2260 O O . THR A 1 291 ? 30.918 -13.976 11.089 1.00 43.38 291 THR A O 1
ATOM 2263 N N . ALA A 1 292 ? 28.865 -13.738 10.183 1.00 54.66 292 ALA A N 1
ATOM 2264 C CA . ALA A 1 292 ? 28.532 -12.470 10.838 1.00 54.66 292 ALA A CA 1
ATOM 2265 C C . ALA A 1 292 ? 27.489 -12.591 11.969 1.00 54.66 292 ALA A C 1
ATOM 2267 O O . ALA A 1 292 ? 27.284 -11.612 12.681 1.00 54.66 292 ALA A O 1
ATOM 2268 N N . ASP A 1 293 ? 26.866 -13.765 12.165 1.00 69.38 293 ASP A N 1
ATOM 2269 C CA . ASP A 1 293 ? 25.794 -13.979 13.165 1.00 69.38 293 ASP A CA 1
ATOM 2270 C C . ASP A 1 293 ? 24.659 -12.939 13.024 1.00 69.38 293 ASP A C 1
ATOM 2272 O O . ASP A 1 293 ? 24.154 -12.377 14.003 1.00 69.38 293 ASP A O 1
ATOM 2276 N N . LEU A 1 294 ? 24.324 -12.613 11.769 1.00 74.31 294 LEU A N 1
ATOM 2277 C CA . LEU A 1 294 ? 23.270 -11.672 11.404 1.00 74.31 294 LEU A CA 1
ATOM 2278 C C . LEU A 1 294 ? 22.100 -12.409 10.751 1.00 74.31 294 LEU A C 1
ATOM 2280 O O . LEU A 1 294 ? 22.282 -13.207 9.831 1.00 74.31 294 LEU A O 1
ATOM 2284 N N . GLU A 1 295 ? 20.896 -12.075 11.194 1.00 83.00 295 GLU A N 1
ATOM 2285 C CA . GLU A 1 295 ? 19.628 -12.627 10.720 1.00 83.00 295 GLU A CA 1
ATOM 2286 C C . GLU A 1 295 ? 18.808 -11.551 9.988 1.00 83.00 295 GLU A C 1
ATOM 2288 O O . GLU A 1 295 ? 18.988 -10.363 10.257 1.00 83.00 295 GLU A O 1
ATOM 2293 N N . PRO A 1 296 ? 17.844 -11.909 9.119 1.00 82.69 296 PRO A N 1
ATOM 2294 C CA . PRO A 1 296 ? 17.032 -10.930 8.387 1.00 82.69 296 PRO A CA 1
ATOM 2295 C C . PRO A 1 296 ? 16.363 -9.866 9.267 1.00 82.69 296 PRO A C 1
ATOM 2297 O O . PRO A 1 296 ? 16.265 -8.698 8.905 1.00 82.69 296 PRO A O 1
ATOM 2300 N N . ASN A 1 297 ? 15.913 -10.271 10.455 1.00 90.12 297 ASN A N 1
ATOM 2301 C CA . ASN A 1 297 ? 15.270 -9.380 11.416 1.00 90.12 297 ASN A CA 1
ATOM 2302 C C . ASN A 1 297 ? 16.260 -8.485 12.172 1.00 90.12 297 ASN A C 1
ATOM 2304 O O . ASN A 1 297 ? 15.816 -7.681 12.982 1.00 90.12 297 ASN A O 1
ATOM 2308 N N . ASP A 1 298 ? 17.566 -8.603 11.950 1.00 86.06 298 ASP A N 1
ATOM 2309 C CA . ASP A 1 298 ? 18.539 -7.632 12.449 1.00 86.06 298 ASP A CA 1
ATOM 2310 C C . ASP A 1 298 ? 18.560 -6.351 11.597 1.00 86.06 298 ASP A C 1
ATOM 2312 O O . ASP A 1 298 ? 19.215 -5.382 11.970 1.00 86.06 298 ASP A O 1
ATOM 2316 N N . PHE A 1 299 ? 17.834 -6.312 10.478 1.00 84.19 299 PHE A N 1
ATOM 2317 C CA . PHE A 1 299 ? 17.830 -5.192 9.543 1.00 84.19 299 PHE A CA 1
ATOM 2318 C C . PHE A 1 299 ? 16.463 -4.525 9.459 1.00 84.19 299 PHE A C 1
ATOM 2320 O O . PHE A 1 299 ? 15.423 -5.175 9.619 1.00 84.19 299 PHE A O 1
ATOM 2327 N N . TYR A 1 300 ? 16.466 -3.221 9.185 1.00 82.88 300 TYR A N 1
ATOM 2328 C CA . TYR A 1 300 ? 15.238 -2.489 8.892 1.00 82.88 300 TYR A CA 1
ATOM 2329 C C . TYR A 1 300 ? 14.637 -2.947 7.554 1.00 82.88 300 TYR A C 1
ATOM 2331 O O . TYR A 1 300 ? 13.440 -3.242 7.478 1.00 82.88 300 TYR A O 1
ATOM 2339 N N . LEU A 1 301 ? 15.460 -3.096 6.515 1.00 83.56 301 LEU A N 1
ATOM 2340 C CA . LEU A 1 301 ? 15.028 -3.652 5.236 1.00 83.56 301 LEU A CA 1
ATOM 2341 C C . LEU A 1 301 ? 15.473 -5.113 5.072 1.00 83.56 301 LEU A C 1
ATOM 2343 O O . LEU A 1 301 ? 16.533 -5.531 5.536 1.00 83.56 301 LEU A O 1
ATOM 2347 N N . TYR A 1 302 ? 14.651 -5.915 4.403 1.00 79.81 302 TYR A N 1
ATOM 2348 C CA . TYR A 1 302 ? 14.996 -7.275 4.006 1.00 79.81 302 TYR A CA 1
ATOM 2349 C C . TYR A 1 302 ? 15.848 -7.289 2.729 1.00 79.81 302 TYR A C 1
ATOM 2351 O O . TYR A 1 302 ? 16.889 -7.946 2.677 1.00 79.81 302 TYR A O 1
ATOM 2359 N N . ASP A 1 303 ? 15.434 -6.512 1.734 1.00 75.44 303 ASP A N 1
ATOM 2360 C CA . ASP A 1 303 ? 16.160 -6.253 0.491 1.00 75.44 303 ASP A CA 1
ATOM 2361 C C . ASP A 1 303 ? 16.351 -4.738 0.298 1.00 75.44 303 ASP A C 1
ATOM 2363 O O . ASP A 1 303 ? 16.144 -3.971 1.230 1.00 75.44 303 ASP A O 1
ATOM 2367 N N . GLU A 1 304 ? 16.788 -4.291 -0.877 1.00 68.56 304 GLU A N 1
ATOM 2368 C CA . GLU A 1 304 ? 17.043 -2.869 -1.149 1.00 68.56 304 GLU A CA 1
ATOM 2369 C C . GLU A 1 304 ? 15.812 -1.958 -0.948 1.00 68.56 304 GLU A C 1
ATOM 2371 O O . GLU A 1 304 ? 15.969 -0.774 -0.656 1.00 68.56 304 GLU A O 1
ATOM 2376 N N . TYR A 1 305 ? 14.598 -2.497 -1.063 1.00 76.56 305 TYR A N 1
ATOM 2377 C CA . TYR A 1 305 ? 13.359 -1.718 -1.086 1.00 76.56 305 TYR A CA 1
ATOM 2378 C C . TYR A 1 305 ? 12.393 -2.099 0.033 1.00 76.56 305 TYR A C 1
ATOM 2380 O O . TYR A 1 305 ? 11.640 -1.255 0.524 1.00 76.56 305 TYR A O 1
ATOM 2388 N N . HIS A 1 306 ? 12.367 -3.370 0.428 1.00 83.19 306 HIS A N 1
ATOM 2389 C CA . HIS A 1 306 ? 11.267 -3.910 1.207 1.00 83.19 306 HIS A CA 1
ATOM 2390 C C . HIS A 1 306 ? 11.607 -4.087 2.689 1.00 83.19 306 HIS A C 1
ATOM 2392 O O . HIS A 1 306 ? 12.670 -4.614 3.021 1.00 83.19 306 HIS A O 1
ATOM 2398 N N . PRO A 1 307 ? 10.694 -3.724 3.609 1.00 87.75 307 PRO A N 1
ATOM 2399 C CA . PRO A 1 307 ? 10.892 -3.902 5.043 1.00 87.75 307 PRO A CA 1
ATOM 2400 C C . PRO A 1 307 ? 11.086 -5.361 5.474 1.00 87.75 307 PRO A C 1
ATOM 2402 O O . PRO A 1 307 ? 10.446 -6.285 4.961 1.00 87.75 307 PRO A O 1
ATOM 2405 N N . SER A 1 308 ? 11.902 -5.573 6.507 1.00 89.62 308 SER A N 1
ATOM 2406 C CA . SER A 1 308 ? 11.959 -6.864 7.194 1.00 89.62 308 SER A CA 1
ATOM 2407 C C . SER A 1 308 ? 10.661 -7.165 7.948 1.00 89.62 308 SER A C 1
ATOM 2409 O O . SER A 1 308 ? 9.824 -6.295 8.215 1.00 89.62 308 SER A O 1
ATOM 2411 N N . ASN A 1 309 ? 10.481 -8.422 8.346 1.00 92.69 309 ASN A N 1
ATOM 2412 C CA . ASN A 1 309 ? 9.337 -8.835 9.145 1.00 92.69 309 ASN A CA 1
ATOM 2413 C C . ASN A 1 309 ? 9.292 -8.115 10.499 1.00 92.69 309 ASN A C 1
ATOM 2415 O O . ASN A 1 309 ? 8.206 -7.765 10.962 1.00 92.69 309 ASN A O 1
ATOM 2419 N N . ARG A 1 310 ? 10.452 -7.860 11.121 1.00 94.81 310 ARG A N 1
ATOM 2420 C CA . ARG A 1 310 ? 10.540 -7.033 12.333 1.00 94.81 310 ARG A CA 1
ATOM 2421 C C . ARG A 1 310 ? 9.998 -5.631 12.069 1.00 94.81 310 ARG A C 1
ATOM 2423 O O . ARG A 1 310 ? 9.194 -5.142 12.859 1.00 94.81 310 ARG A O 1
ATOM 2430 N N . THR A 1 311 ? 10.372 -5.023 10.952 1.00 93.69 311 THR A N 1
ATOM 2431 C CA . THR A 1 311 ? 9.879 -3.698 10.568 1.00 93.69 311 THR A CA 1
ATOM 2432 C C . THR A 1 311 ? 8.377 -3.705 10.323 1.00 93.69 311 THR A C 1
ATOM 2434 O O . THR A 1 311 ? 7.669 -2.839 10.826 1.00 93.69 311 THR A O 1
ATOM 2437 N N . HIS A 1 312 ? 7.837 -4.740 9.677 1.00 95.06 312 HIS A N 1
ATOM 2438 C CA . HIS A 1 312 ? 6.389 -4.909 9.541 1.00 95.06 312 HIS A CA 1
ATOM 2439 C C . HIS A 1 312 ? 5.653 -5.100 10.879 1.00 95.06 312 HIS A C 1
ATOM 2441 O O . HIS A 1 312 ? 4.534 -4.602 11.028 1.00 95.06 312 HIS A O 1
ATOM 2447 N N . LYS A 1 313 ? 6.260 -5.781 11.863 1.00 96.50 313 LYS A N 1
ATOM 2448 C CA . LYS A 1 313 ? 5.724 -5.868 13.235 1.00 96.50 313 LYS A CA 1
ATOM 2449 C C . LYS A 1 313 ? 5.724 -4.489 13.906 1.00 96.50 313 LYS A C 1
ATOM 2451 O O . LYS A 1 313 ? 4.716 -4.112 14.502 1.00 96.50 313 LYS A O 1
ATOM 2456 N N . HIS A 1 314 ? 6.793 -3.705 13.743 1.00 96.44 314 HIS A N 1
ATOM 2457 C CA . HIS A 1 314 ? 6.842 -2.316 14.218 1.00 96.44 314 HIS A CA 1
ATOM 2458 C C . HIS A 1 314 ? 5.809 -1.425 13.525 1.00 96.44 314 HIS A C 1
ATOM 2460 O O . HIS A 1 314 ? 5.142 -0.665 14.212 1.00 96.44 314 HIS A O 1
ATOM 2466 N N . PHE A 1 315 ? 5.585 -1.565 12.214 1.00 95.69 315 PHE A N 1
ATOM 2467 C CA . PHE A 1 315 ? 4.527 -0.843 11.493 1.00 95.69 315 PHE A CA 1
ATOM 2468 C C . PHE A 1 315 ? 3.143 -1.145 12.068 1.00 95.69 315 PHE A C 1
ATOM 2470 O O . PHE A 1 315 ? 2.366 -0.228 12.319 1.00 95.69 315 PHE A O 1
ATOM 2477 N N . ALA A 1 316 ? 2.827 -2.418 12.315 1.00 96.81 316 ALA A N 1
ATOM 2478 C CA . ALA A 1 316 ? 1.539 -2.801 12.885 1.00 96.81 316 ALA A CA 1
ATOM 2479 C C . ALA A 1 316 ? 1.373 -2.312 14.334 1.00 96.81 316 ALA A C 1
ATOM 2481 O O . ALA A 1 316 ? 0.343 -1.725 14.665 1.00 96.81 316 ALA A O 1
ATOM 2482 N N . ALA A 1 317 ? 2.395 -2.485 15.179 1.00 97.38 317 ALA A N 1
ATOM 2483 C CA . ALA A 1 317 ? 2.399 -1.955 16.543 1.00 97.38 317 ALA A CA 1
ATOM 2484 C C . ALA A 1 317 ? 2.293 -0.422 16.560 1.00 97.38 317 ALA A C 1
ATOM 2486 O O . ALA A 1 317 ? 1.619 0.135 17.427 1.00 97.38 317 ALA A O 1
ATOM 2487 N N . TYR A 1 318 ? 2.907 0.249 15.578 1.00 96.88 318 TYR A N 1
ATOM 2488 C CA . TYR A 1 318 ? 2.827 1.690 15.382 1.00 96.88 318 TYR A CA 1
ATOM 2489 C C . TYR A 1 318 ? 1.423 2.151 15.015 1.00 96.88 318 TYR A C 1
ATOM 2491 O O . TYR A 1 318 ? 0.837 2.984 15.706 1.00 96.88 318 TYR A O 1
ATOM 2499 N N . LEU A 1 319 ? 0.848 1.551 13.975 1.00 96.94 319 LEU A N 1
ATOM 2500 C CA . LEU A 1 319 ? -0.495 1.872 13.502 1.00 96.94 319 LEU A CA 1
ATOM 2501 C C . LEU A 1 319 ? -1.555 1.631 14.582 1.00 96.94 319 LEU A C 1
ATOM 2503 O O . LEU A 1 319 ? -2.478 2.428 14.697 1.00 96.94 319 LEU A O 1
ATOM 2507 N N . LEU A 1 320 ? -1.405 0.590 15.404 1.00 97.12 320 LEU A N 1
ATOM 2508 C CA . LEU A 1 320 ? -2.348 0.262 16.479 1.00 97.12 320 LEU A CA 1
ATOM 2509 C C . LEU A 1 320 ? -2.041 0.953 17.816 1.00 97.12 320 LEU A C 1
ATOM 2511 O O . LEU A 1 320 ? -2.883 0.937 18.713 1.00 97.12 320 LEU A O 1
ATOM 2515 N N . ASN A 1 321 ? -0.845 1.524 17.973 1.00 96.50 321 ASN A N 1
ATOM 2516 C CA . ASN A 1 321 ? -0.332 2.077 19.226 1.00 96.50 321 ASN A CA 1
ATOM 2517 C C . ASN A 1 321 ? -0.448 1.134 20.436 1.00 96.50 321 ASN A C 1
ATOM 2519 O O . ASN A 1 321 ? -0.782 1.547 21.548 1.00 96.50 321 ASN A O 1
ATOM 2523 N N . LYS A 1 322 ? -0.152 -0.150 20.227 1.00 96.25 322 LYS A N 1
ATOM 2524 C CA . LYS A 1 322 ? -0.179 -1.185 21.268 1.00 96.25 322 LYS A CA 1
ATOM 2525 C C . LYS A 1 322 ? 0.763 -2.336 20.932 1.00 96.25 322 LYS A C 1
ATOM 2527 O O . LYS A 1 322 ? 1.204 -2.476 19.793 1.00 96.25 322 LYS A O 1
ATOM 2532 N N . ASP A 1 323 ? 1.033 -3.165 21.935 1.00 97.75 323 ASP A N 1
ATOM 2533 C CA . ASP A 1 323 ? 1.605 -4.494 21.721 1.00 97.75 323 ASP A CA 1
ATOM 2534 C C . ASP A 1 323 ? 0.704 -5.305 20.778 1.00 97.75 323 ASP A C 1
ATOM 2536 O O . ASP A 1 323 ? -0.523 -5.186 20.841 1.00 97.75 323 ASP A O 1
ATOM 2540 N N . ILE A 1 324 ? 1.313 -6.144 19.941 1.00 97.88 324 ILE A N 1
ATOM 2541 C CA . ILE A 1 324 ? 0.594 -7.035 19.022 1.00 97.88 324 ILE A CA 1
ATOM 2542 C C . ILE A 1 324 ? 0.942 -8.491 19.311 1.00 97.88 324 ILE A C 1
ATOM 2544 O O . ILE A 1 324 ? 2.063 -8.812 19.713 1.00 97.88 324 ILE A O 1
ATOM 2548 N N . GLU A 1 325 ? -0.004 -9.386 19.074 1.00 96.56 325 GLU A N 1
ATOM 2549 C CA . GLU A 1 325 ? 0.219 -10.821 19.132 1.00 96.56 325 GLU A CA 1
ATOM 2550 C C . GLU A 1 325 ? 0.736 -11.336 17.784 1.00 96.56 325 GLU A C 1
ATOM 2552 O O . GLU A 1 325 ? 0.215 -11.023 16.711 1.00 96.56 325 GLU A O 1
ATOM 2557 N N . THR A 1 326 ? 1.795 -12.141 17.840 1.00 94.44 326 THR A N 1
ATOM 2558 C CA . THR A 1 326 ? 2.427 -12.758 16.667 1.00 94.44 326 THR A CA 1
ATOM 2559 C C . THR A 1 326 ? 2.569 -14.262 16.869 1.00 94.44 326 THR A C 1
ATOM 2561 O O . THR A 1 326 ? 2.376 -14.768 17.976 1.00 94.44 326 THR A O 1
ATOM 2564 N N . GLU A 1 327 ? 2.943 -15.001 15.825 1.00 89.00 327 GLU A N 1
ATOM 2565 C CA . GLU A 1 327 ? 3.231 -16.436 15.946 1.00 89.00 327 GLU A CA 1
ATOM 2566 C C . GLU A 1 327 ? 4.331 -16.746 16.968 1.00 89.00 327 GLU A C 1
ATOM 2568 O O . GLU A 1 327 ? 4.310 -17.806 17.593 1.00 89.00 327 GLU A O 1
ATOM 2573 N N . ASP A 1 328 ? 5.257 -15.805 17.161 1.00 89.06 328 ASP A N 1
ATOM 2574 C CA . ASP A 1 328 ? 6.404 -15.932 18.061 1.00 89.06 328 ASP A CA 1
ATOM 2575 C C . ASP A 1 328 ? 6.100 -15.404 19.481 1.00 89.06 328 ASP A C 1
ATOM 2577 O O . ASP A 1 328 ? 6.989 -15.341 20.332 1.00 89.06 328 ASP A O 1
ATOM 2581 N N . GLY A 1 329 ? 4.845 -15.015 19.746 1.00 93.94 329 GLY A N 1
ATOM 2582 C CA . GLY A 1 329 ? 4.375 -14.403 20.992 1.00 93.94 329 GLY A CA 1
ATOM 2583 C C . GLY A 1 329 ? 4.116 -12.898 20.876 1.00 93.94 329 GLY A C 1
ATOM 2584 O O . GLY A 1 329 ? 4.035 -12.340 19.779 1.00 93.94 329 GLY A O 1
ATOM 2585 N N . THR A 1 330 ? 3.975 -12.229 22.021 1.00 97.31 330 THR A N 1
ATOM 2586 C CA . THR A 1 330 ? 3.691 -10.790 22.080 1.00 97.31 330 THR A CA 1
ATOM 2587 C C . THR A 1 330 ? 4.889 -9.963 21.605 1.00 97.31 330 THR A C 1
ATOM 2589 O O . THR A 1 330 ? 5.946 -9.955 22.243 1.00 97.31 330 THR A O 1
ATOM 2592 N N . PHE A 1 331 ? 4.705 -9.200 20.530 1.00 97.38 331 PHE A N 1
ATOM 2593 C CA . PHE A 1 331 ? 5.653 -8.196 20.064 1.00 97.38 331 PHE A CA 1
ATOM 2594 C C . PHE A 1 331 ? 5.367 -6.856 20.743 1.00 97.38 331 PHE A C 1
ATOM 2596 O O . PHE A 1 331 ? 4.249 -6.337 20.693 1.00 97.38 331 PHE A O 1
ATOM 2603 N N . LYS A 1 332 ? 6.381 -6.308 21.415 1.00 96.31 332 LYS A N 1
ATOM 2604 C CA . LYS A 1 332 ? 6.228 -5.113 22.244 1.00 96.31 332 LYS A CA 1
ATOM 2605 C C . LYS A 1 332 ? 6.297 -3.841 21.420 1.00 96.31 332 LYS A C 1
ATOM 2607 O O . LYS A 1 332 ? 7.225 -3.651 20.639 1.00 96.31 332 LYS A O 1
ATOM 2612 N N . LYS A 1 333 ? 5.346 -2.944 21.667 1.00 94.12 333 LYS A N 1
ATOM 2613 C CA . LYS A 1 333 ? 5.427 -1.559 21.222 1.00 94.12 333 LYS A CA 1
ATOM 2614 C C . LYS A 1 333 ? 6.475 -0.843 22.071 1.00 94.12 333 LYS A C 1
ATOM 2616 O O . LYS A 1 333 ? 6.388 -0.842 23.296 1.00 94.12 333 LYS A O 1
ATOM 2621 N N . ILE A 1 334 ? 7.458 -0.241 21.415 1.00 90.94 334 ILE A N 1
ATOM 2622 C CA . ILE A 1 334 ? 8.639 0.334 22.082 1.00 90.94 334 ILE A CA 1
ATOM 2623 C C . ILE A 1 334 ? 8.885 1.811 21.765 1.00 90.94 334 ILE A C 1
ATOM 2625 O O . ILE A 1 334 ? 9.648 2.449 22.481 1.00 90.94 334 ILE A O 1
ATOM 2629 N N . TYR A 1 335 ? 8.233 2.362 20.739 1.00 85.38 335 TYR A N 1
ATOM 2630 C CA . TYR A 1 335 ? 8.372 3.775 20.403 1.00 85.38 335 TYR A CA 1
ATOM 2631 C C . TYR A 1 335 ? 7.587 4.650 21.397 1.00 85.38 335 TYR A C 1
ATOM 2633 O O . TYR A 1 335 ? 6.484 4.294 21.838 1.00 85.38 335 TYR A O 1
ATOM 2641 N N . ASN A 1 336 ? 8.159 5.807 21.742 1.00 73.81 336 ASN A N 1
ATOM 2642 C CA . ASN A 1 336 ? 7.645 6.723 22.769 1.00 73.81 336 ASN A CA 1
ATOM 2643 C C . ASN A 1 336 ? 6.952 7.982 22.203 1.00 73.81 336 ASN A C 1
ATOM 2645 O O . ASN A 1 336 ? 6.707 8.927 22.953 1.00 73.81 336 ASN A O 1
ATOM 2649 N N . GLY A 1 337 ? 6.624 7.986 20.907 1.00 77.94 337 GLY A N 1
ATOM 2650 C CA . GLY A 1 337 ? 5.979 9.098 20.202 1.00 77.94 337 GLY A CA 1
ATOM 2651 C C . GLY A 1 337 ? 4.460 9.206 20.387 1.00 77.94 337 GLY A C 1
ATOM 2652 O O . GLY A 1 337 ? 3.806 8.337 20.981 1.00 77.94 337 GLY A O 1
ATOM 2653 N N . GLU A 1 338 ? 3.896 10.297 19.855 1.00 86.50 338 GLU A N 1
ATOM 2654 C CA . GLU A 1 338 ? 2.447 10.494 19.785 1.00 86.50 338 GLU A CA 1
ATOM 2655 C C . GLU A 1 338 ? 1.786 9.405 18.933 1.00 86.50 338 GLU A C 1
ATOM 2657 O O . GLU A 1 338 ? 2.321 8.932 17.929 1.00 86.50 338 GLU A O 1
ATOM 2662 N N . ALA A 1 339 ? 0.591 8.995 19.350 1.00 92.75 339 ALA A N 1
ATOM 2663 C CA . ALA A 1 339 ? -0.201 8.048 18.589 1.00 92.75 339 ALA A CA 1
ATOM 2664 C C . ALA A 1 339 ? -0.644 8.681 17.264 1.00 92.75 339 ALA A C 1
ATOM 2666 O O . ALA A 1 339 ? -1.105 9.825 17.231 1.00 92.75 339 ALA A O 1
ATOM 2667 N N . ASN A 1 340 ? -0.541 7.917 16.179 1.00 94.62 340 ASN A N 1
ATOM 2668 C CA . ASN A 1 340 ? -0.996 8.362 14.869 1.00 94.62 340 ASN A CA 1
ATOM 2669 C C . ASN A 1 340 ? -2.537 8.541 14.836 1.00 94.62 340 ASN A C 1
ATOM 2671 O O . ASN A 1 340 ? -3.251 7.979 15.676 1.00 94.62 340 ASN A O 1
ATOM 2675 N N . PRO A 1 341 ? -3.084 9.288 13.857 1.00 96.19 341 PRO A N 1
ATOM 2676 C CA . PRO A 1 341 ? -4.525 9.522 13.740 1.00 96.19 341 PRO A CA 1
ATOM 2677 C C . PRO A 1 341 ? -5.394 8.256 13.714 1.00 96.19 341 PRO A C 1
ATOM 2679 O O . PRO A 1 341 ? -6.482 8.265 14.287 1.00 96.19 341 PRO A O 1
ATOM 2682 N N . PHE A 1 342 ? -4.932 7.165 13.096 1.00 97.62 342 PHE A N 1
ATOM 2683 C CA . PHE A 1 342 ? -5.669 5.899 13.064 1.00 97.62 342 PHE A CA 1
ATOM 2684 C C . PHE A 1 342 ? -5.739 5.240 14.450 1.00 97.62 342 PHE A C 1
ATOM 2686 O O . PHE A 1 342 ? -6.825 4.874 14.899 1.00 97.62 342 PHE A O 1
ATOM 2693 N N . ALA A 1 343 ? -4.621 5.181 15.175 1.00 97.12 343 ALA A N 1
ATOM 2694 C CA . ALA A 1 343 ? -4.595 4.711 16.560 1.00 97.12 343 ALA A CA 1
ATOM 2695 C C . ALA A 1 343 ? -5.485 5.553 17.489 1.00 97.12 343 ALA A C 1
ATOM 2697 O O . ALA A 1 343 ? -6.196 5.002 18.330 1.00 97.12 343 ALA A O 1
ATOM 2698 N N . ASN A 1 344 ? -5.469 6.882 17.336 1.00 97.62 344 ASN A N 1
ATOM 2699 C CA . ASN A 1 344 ? -6.318 7.774 18.129 1.00 97.62 344 ASN A CA 1
ATOM 2700 C C . ASN A 1 344 ? -7.804 7.513 17.872 1.00 97.62 344 ASN A C 1
ATOM 2702 O O . ASN A 1 344 ? -8.562 7.370 18.829 1.00 97.62 344 ASN A O 1
ATOM 2706 N N . ALA A 1 345 ? -8.193 7.360 16.603 1.00 98.06 345 ALA A N 1
ATOM 2707 C CA . ALA A 1 345 ? -9.573 7.083 16.220 1.00 98.06 345 ALA A CA 1
ATOM 2708 C C . ALA A 1 345 ? -10.072 5.710 16.721 1.00 98.06 345 ALA A C 1
ATOM 2710 O O . ALA A 1 345 ? -11.257 5.547 17.014 1.00 98.06 345 ALA A O 1
ATOM 2711 N N . LEU A 1 346 ? -9.180 4.716 16.839 1.00 97.81 346 LEU A N 1
ATOM 2712 C CA . LEU A 1 346 ? -9.485 3.442 17.504 1.00 97.81 346 LEU A CA 1
ATOM 2713 C C . LEU A 1 346 ? -9.688 3.633 19.015 1.00 97.81 346 LEU A C 1
ATOM 2715 O O . LEU A 1 346 ? -10.614 3.070 19.596 1.00 97.81 346 LEU A O 1
ATOM 2719 N N . ALA A 1 347 ? -8.810 4.404 19.660 1.00 97.19 347 ALA A N 1
ATOM 2720 C CA . ALA A 1 347 ? -8.797 4.577 21.110 1.00 97.19 347 ALA A CA 1
ATOM 2721 C C . ALA A 1 347 ? -9.969 5.423 21.634 1.00 97.19 347 ALA A C 1
ATOM 2723 O O . ALA A 1 347 ? -10.479 5.152 22.723 1.00 97.19 347 ALA A O 1
ATOM 2724 N N . ASP A 1 348 ? -10.393 6.440 20.881 1.00 97.44 348 ASP A N 1
ATOM 2725 C CA . ASP A 1 348 ? -11.504 7.322 21.253 1.00 97.44 348 ASP A CA 1
ATOM 2726 C C . ASP A 1 348 ? -12.881 6.827 20.772 1.00 97.44 348 ASP A C 1
ATOM 2728 O O . ASP A 1 348 ? -13.910 7.387 21.161 1.00 97.44 348 ASP A O 1
ATOM 2732 N N . GLY A 1 349 ? -12.911 5.742 19.991 1.00 97.31 349 GLY A N 1
ATOM 2733 C CA . GLY A 1 349 ? -14.129 5.128 19.469 1.00 97.31 349 GLY A CA 1
ATOM 2734 C C . GLY A 1 349 ? -14.729 5.844 18.258 1.00 97.31 349 GLY A C 1
ATOM 2735 O O . GLY A 1 349 ? -15.879 5.568 17.913 1.00 97.31 349 GLY A O 1
ATOM 2736 N N . THR A 1 350 ? -13.979 6.743 17.611 1.00 97.44 350 THR A N 1
ATOM 2737 C CA . THR A 1 350 ? -14.361 7.356 16.329 1.00 97.44 350 THR A CA 1
ATOM 2738 C C . THR A 1 350 ? -14.520 6.302 15.234 1.00 97.44 350 THR A C 1
ATOM 2740 O O . THR A 1 350 ? -15.411 6.426 14.400 1.00 97.44 350 THR A O 1
ATOM 2743 N N . ILE A 1 351 ? -13.701 5.246 15.249 1.00 98.06 351 ILE A N 1
ATOM 2744 C CA . ILE A 1 351 ? -13.850 4.074 14.374 1.00 98.06 351 ILE A CA 1
ATOM 2745 C C . ILE A 1 351 ? -13.969 2.775 15.187 1.00 98.06 351 ILE A C 1
ATOM 2747 O O . ILE A 1 351 ? -13.546 2.731 16.345 1.00 98.06 351 ILE A O 1
ATOM 2751 N N . PRO A 1 352 ? -14.528 1.693 14.608 1.00 96.31 352 PRO A N 1
ATOM 2752 C CA . PRO A 1 352 ? -14.602 0.397 15.277 1.00 96.31 352 PRO A CA 1
ATOM 2753 C C . PRO A 1 352 ? -13.221 -0.152 15.648 1.00 96.31 352 PRO A C 1
ATOM 2755 O O . PRO A 1 352 ? -12.275 -0.056 14.868 1.00 96.31 352 PRO A O 1
ATOM 2758 N N . SER A 1 353 ? -13.131 -0.809 16.806 1.00 95.00 353 SER A N 1
ATOM 2759 C CA . SER A 1 353 ? -11.950 -1.577 17.222 1.00 95.00 353 SER A CA 1
ATOM 2760 C C . SER A 1 353 ? -11.944 -3.022 16.708 1.00 95.00 353 SER A C 1
ATOM 2762 O O . SER A 1 353 ? -10.969 -3.736 16.919 1.00 95.00 353 SER A O 1
ATOM 2764 N N . GLU A 1 354 ? -13.033 -3.459 16.069 1.00 97.06 354 GLU A N 1
ATOM 2765 C CA . GLU A 1 354 ? -13.199 -4.790 15.482 1.00 97.06 354 GLU A CA 1
ATOM 2766 C C . GLU A 1 354 ? -13.854 -4.671 14.100 1.00 97.06 354 GLU A C 1
ATOM 2768 O O . GLU A 1 354 ? -14.822 -3.925 13.922 1.00 97.06 354 GLU A O 1
ATOM 2773 N N . TYR A 1 355 ? -13.352 -5.439 13.136 1.00 98.06 355 TYR A N 1
ATOM 2774 C CA . TYR A 1 355 ? -13.828 -5.495 11.757 1.00 98.06 355 TYR A CA 1
ATOM 2775 C C . TYR A 1 355 ? -14.115 -6.937 11.349 1.00 98.06 355 TYR A C 1
ATOM 2777 O O . TYR A 1 355 ? -13.566 -7.892 11.891 1.00 98.06 355 TYR A O 1
ATOM 2785 N N . THR A 1 356 ? -14.987 -7.101 10.359 1.00 96.56 356 THR A N 1
ATOM 2786 C CA . THR A 1 356 ? -15.319 -8.427 9.808 1.00 96.56 356 THR A CA 1
ATOM 2787 C C . THR A 1 356 ? -14.219 -8.980 8.904 1.00 96.56 356 THR A C 1
ATOM 2789 O O . THR A 1 356 ? -14.029 -10.190 8.816 1.00 96.56 356 THR A O 1
ATOM 2792 N N . THR A 1 357 ? -13.514 -8.097 8.203 1.00 97.12 357 THR A N 1
ATOM 2793 C CA . THR A 1 357 ? -12.457 -8.403 7.238 1.00 97.12 357 THR A CA 1
ATOM 2794 C C . THR A 1 357 ? -11.623 -7.147 7.026 1.00 97.12 357 THR A C 1
ATOM 2796 O O . THR A 1 357 ? -12.116 -6.024 7.179 1.00 97.12 357 THR A O 1
ATOM 2799 N N . ILE A 1 358 ? -10.362 -7.340 6.659 1.00 96.88 358 ILE A N 1
ATOM 2800 C CA . ILE A 1 358 ? -9.499 -6.290 6.133 1.00 96.88 358 ILE A CA 1
ATOM 2801 C C . ILE A 1 358 ? -9.305 -6.510 4.636 1.00 96.88 358 ILE A C 1
ATOM 2803 O O . ILE A 1 358 ? -8.994 -7.618 4.202 1.00 96.88 358 ILE A O 1
ATOM 2807 N N . TYR A 1 359 ? -9.449 -5.445 3.856 1.00 96.62 359 TYR A N 1
ATOM 2808 C CA . TYR A 1 359 ? -9.052 -5.395 2.455 1.00 96.62 359 TYR A CA 1
ATOM 2809 C C . TYR A 1 359 ? -7.820 -4.510 2.321 1.00 96.62 359 TYR A C 1
ATOM 2811 O O . TYR A 1 359 ? -7.784 -3.429 2.903 1.00 96.62 359 TYR A O 1
ATOM 2819 N N . THR A 1 360 ? -6.818 -4.932 1.553 1.00 94.94 360 THR A N 1
ATOM 2820 C CA . THR A 1 360 ? -5.641 -4.094 1.278 1.00 94.94 360 THR A CA 1
ATOM 2821 C C . THR A 1 360 ? -5.368 -3.984 -0.216 1.00 94.94 360 THR A C 1
ATOM 2823 O O . THR A 1 360 ? -5.532 -4.957 -0.952 1.00 94.94 360 THR A O 1
ATOM 2826 N N . PHE A 1 361 ? -4.964 -2.787 -0.636 1.00 94.19 361 PHE A N 1
ATOM 2827 C CA . PHE A 1 361 ? -4.717 -2.368 -2.012 1.00 94.19 361 PHE A CA 1
ATOM 2828 C C . PHE A 1 361 ? -3.388 -1.626 -2.092 1.00 94.19 361 PHE A C 1
ATOM 2830 O O . PHE A 1 361 ? -3.032 -0.870 -1.183 1.00 94.19 361 PHE A O 1
ATOM 2837 N N . GLY A 1 362 ? -2.713 -1.774 -3.222 1.00 90.06 362 GLY A N 1
ATOM 2838 C CA . GLY A 1 362 ? -1.630 -0.916 -3.653 1.00 90.06 362 GLY A CA 1
ATOM 2839 C C . GLY A 1 362 ? -0.446 -1.660 -4.244 1.00 90.06 362 GLY A C 1
ATOM 2840 O O . GLY A 1 362 ? -0.597 -2.716 -4.855 1.00 90.06 362 GLY A O 1
ATOM 2841 N N . ASP A 1 363 ? 0.728 -1.069 -4.067 1.00 78.69 363 ASP A N 1
ATOM 2842 C CA . ASP A 1 363 ? 2.018 -1.561 -4.564 1.00 78.69 363 ASP A CA 1
ATOM 2843 C C . ASP A 1 363 ? 2.724 -2.469 -3.570 1.00 78.69 363 ASP A C 1
ATOM 2845 O O . ASP A 1 363 ? 3.872 -2.870 -3.769 1.00 78.69 363 ASP A O 1
ATOM 2849 N N . SER A 1 364 ? 2.020 -2.725 -2.469 1.00 61.81 364 SER A N 1
ATOM 2850 C CA . SER A 1 364 ? 2.554 -3.370 -1.298 1.00 61.81 364 SER A CA 1
ATOM 2851 C C . SER A 1 364 ? 3.202 -4.673 -1.728 1.00 61.81 364 SER A C 1
ATOM 2853 O O . SER A 1 364 ? 2.543 -5.515 -2.331 1.00 61.81 364 SER A O 1
ATOM 2855 N N . SER A 1 365 ? 4.486 -4.755 -1.392 1.00 56.88 365 SER A N 1
ATOM 2856 C CA . SER A 1 365 ? 5.461 -5.843 -1.302 1.00 56.88 365 SER A CA 1
ATOM 2857 C C . SER A 1 365 ? 4.908 -7.262 -1.033 1.00 56.88 365 SER A C 1
ATOM 2859 O O . SER A 1 365 ? 5.419 -8.005 -0.200 1.00 56.88 365 SER A O 1
ATOM 2861 N N . ILE A 1 366 ? 3.845 -7.691 -1.709 1.00 52.00 366 ILE A N 1
ATOM 2862 C CA . ILE A 1 366 ? 3.038 -8.855 -1.354 1.00 52.00 366 ILE A CA 1
ATOM 2863 C C . ILE A 1 366 ? 2.556 -9.570 -2.620 1.00 52.00 366 ILE A C 1
ATOM 2865 O O . ILE A 1 366 ? 1.599 -9.145 -3.253 1.00 52.00 366 ILE A O 1
ATOM 2869 N N . ASP A 1 367 ? 3.101 -10.749 -2.894 1.00 53.25 367 ASP A N 1
ATOM 2870 C CA . ASP A 1 367 ? 2.476 -11.763 -3.747 1.00 53.25 367 ASP A CA 1
ATOM 2871 C C . ASP A 1 367 ? 1.896 -12.871 -2.869 1.00 53.25 367 ASP A C 1
ATOM 2873 O O . ASP A 1 367 ? 2.293 -14.037 -2.913 1.00 53.25 367 ASP A O 1
ATOM 2877 N N . SER A 1 368 ? 0.925 -12.529 -2.028 1.00 51.00 368 SER A N 1
ATOM 2878 C CA . SER A 1 368 ? 0.159 -13.537 -1.298 1.00 51.00 368 SER A CA 1
ATOM 2879 C C . SER A 1 368 ? -1.323 -13.200 -1.268 1.00 51.00 368 SER A C 1
ATOM 2881 O O . SER A 1 368 ? -1.705 -12.035 -1.182 1.00 51.00 368 SER A O 1
ATOM 2883 N N . GLY A 1 369 ? -2.164 -14.229 -1.380 1.00 63.38 369 GLY A N 1
ATOM 2884 C CA . GLY A 1 369 ? -3.608 -14.062 -1.541 1.00 63.38 369 GLY A CA 1
ATOM 2885 C C . GLY A 1 369 ? -4.002 -13.795 -2.995 1.00 63.38 369 GLY A C 1
ATOM 2886 O O . GLY A 1 369 ? -3.478 -14.440 -3.905 1.00 63.38 369 GLY A O 1
ATOM 2887 N N . ARG A 1 370 ? -4.937 -12.861 -3.214 1.00 68.25 370 ARG A N 1
ATOM 2888 C CA . ARG A 1 370 ? -5.494 -12.574 -4.545 1.00 68.25 370 ARG A CA 1
ATOM 2889 C C . ARG A 1 370 ? -4.441 -11.998 -5.491 1.00 68.25 370 ARG A C 1
ATOM 2891 O O . ARG A 1 370 ? -4.406 -12.433 -6.635 1.00 68.25 370 ARG A O 1
ATOM 2898 N N . GLY A 1 371 ? -3.543 -11.135 -5.004 1.00 63.72 371 GLY A N 1
ATOM 2899 C CA . GLY A 1 371 ? -2.387 -10.661 -5.777 1.00 63.72 371 GLY A CA 1
ATOM 2900 C C . GLY A 1 371 ? -1.569 -11.813 -6.376 1.00 63.72 371 GLY A C 1
ATOM 2901 O O . GLY A 1 371 ? -1.361 -11.860 -7.582 1.00 63.72 371 GLY A O 1
ATOM 2902 N N . LEU A 1 372 ? -1.240 -12.839 -5.579 1.00 68.50 372 LEU A N 1
ATOM 2903 C CA . LEU A 1 372 ? -0.537 -14.028 -6.078 1.00 68.50 372 LEU A CA 1
ATOM 2904 C C . LEU A 1 372 ? -1.341 -14.806 -7.119 1.00 68.50 372 LEU A C 1
ATOM 2906 O O . LEU A 1 372 ? -0.771 -15.278 -8.100 1.00 68.50 372 LEU A O 1
ATOM 2910 N N . GLU A 1 373 ? -2.641 -15.005 -6.887 1.00 69.38 373 GLU A N 1
ATOM 2911 C CA . GLU A 1 373 ? -3.511 -15.734 -7.815 1.00 69.38 373 GLU A CA 1
ATOM 2912 C C . GLU A 1 373 ? -3.578 -15.028 -9.169 1.00 69.38 373 GLU A C 1
ATOM 2914 O O . GLU A 1 373 ? -3.389 -15.664 -10.205 1.00 69.38 373 GLU A O 1
ATOM 2919 N N . VAL A 1 374 ? -3.808 -13.717 -9.145 1.00 68.69 374 VAL A N 1
ATOM 2920 C CA . VAL A 1 374 ? -3.852 -12.844 -10.317 1.00 68.69 374 VAL A CA 1
ATOM 2921 C C . VAL A 1 374 ? -2.538 -12.922 -11.072 1.00 68.69 374 VAL A C 1
ATOM 2923 O O . VAL A 1 374 ? -2.529 -13.258 -12.256 1.00 68.69 374 VAL A O 1
ATOM 2926 N N . THR A 1 375 ? -1.428 -12.692 -10.379 1.00 67.12 375 THR A N 1
ATOM 2927 C CA . THR A 1 375 ? -0.110 -12.700 -10.994 1.00 67.12 375 THR A CA 1
ATOM 2928 C C . THR A 1 375 ? 0.227 -14.076 -11.568 1.00 67.12 375 THR A C 1
ATOM 2930 O O . THR A 1 375 ? 0.631 -14.190 -12.723 1.00 67.12 375 THR A O 1
ATOM 2933 N N . THR A 1 376 ? -0.063 -15.153 -10.832 1.00 68.31 376 THR A N 1
ATOM 2934 C CA . THR A 1 376 ? 0.101 -16.536 -11.310 1.00 68.31 376 THR A CA 1
ATOM 2935 C C . THR A 1 376 ? -0.769 -16.815 -12.539 1.00 68.31 376 THR A C 1
ATOM 2937 O O . THR A 1 376 ? -0.322 -17.469 -13.480 1.00 68.31 376 THR A O 1
ATOM 2940 N N . ALA A 1 377 ? -2.016 -16.339 -12.564 1.00 68.06 377 ALA A N 1
ATOM 2941 C CA . ALA A 1 377 ? -2.915 -16.512 -13.699 1.00 68.06 377 ALA A CA 1
ATOM 2942 C C . ALA A 1 377 ? -2.425 -15.750 -14.938 1.00 68.06 377 ALA A C 1
ATOM 2944 O O . ALA A 1 377 ? -2.459 -16.308 -16.034 1.00 68.06 377 ALA A O 1
ATOM 2945 N N . LEU A 1 378 ? -1.939 -14.518 -14.775 1.00 66.69 378 LEU A N 1
ATOM 2946 C CA . LEU A 1 378 ? -1.369 -13.713 -15.858 1.00 66.69 378 LEU A CA 1
ATOM 2947 C C . LEU A 1 378 ? -0.098 -14.357 -16.422 1.00 66.69 378 LEU A C 1
ATOM 2949 O O . LEU A 1 378 ? -0.007 -14.551 -17.634 1.00 66.69 378 LEU A O 1
ATOM 2953 N N . VAL A 1 379 ? 0.816 -14.805 -15.555 1.00 62.91 379 VAL A N 1
ATOM 2954 C CA . VAL A 1 379 ? 2.027 -15.546 -15.951 1.00 62.91 379 VAL A CA 1
ATOM 2955 C C . VAL A 1 379 ? 1.666 -16.830 -16.707 1.00 62.91 379 VAL A C 1
ATOM 2957 O O . VAL A 1 379 ? 2.189 -17.085 -17.791 1.00 62.91 379 VAL A O 1
ATOM 2960 N N . ASN A 1 380 ? 0.713 -17.613 -16.200 1.00 63.41 380 ASN A N 1
ATOM 2961 C CA . ASN A 1 380 ? 0.258 -18.836 -16.867 1.00 63.41 380 ASN A CA 1
ATOM 2962 C C . ASN A 1 380 ? -0.493 -18.573 -18.180 1.00 63.41 380 ASN A C 1
ATOM 2964 O O . ASN A 1 380 ? -0.548 -19.435 -19.055 1.00 63.41 380 ASN A O 1
ATOM 2968 N N . ASN A 1 381 ? -1.135 -17.416 -18.326 1.00 59.47 381 ASN 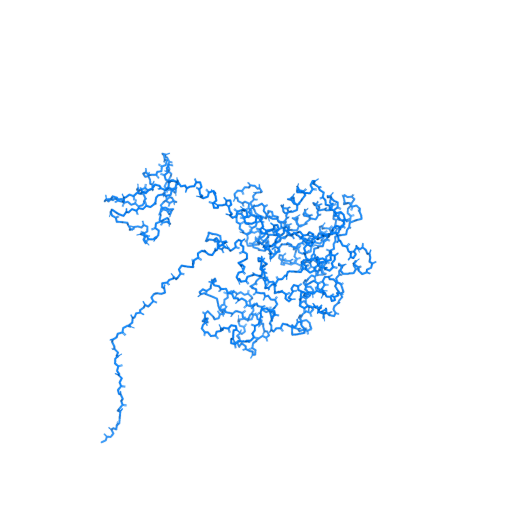A N 1
ATOM 2969 C CA . ASN A 1 381 ? -1.778 -17.042 -19.579 1.00 59.47 381 ASN A CA 1
ATOM 2970 C C . ASN A 1 381 ? -0.748 -16.564 -20.609 1.00 59.47 381 ASN A C 1
ATOM 2972 O O . ASN A 1 381 ? -0.929 -16.880 -21.782 1.00 59.47 381 ASN A O 1
ATOM 2976 N N . ARG A 1 382 ? 0.355 -15.924 -20.189 1.00 57.88 382 ARG A N 1
ATOM 2977 C CA . ARG A 1 382 ? 1.510 -15.620 -21.054 1.00 57.88 382 ARG A CA 1
ATOM 2978 C C . ARG A 1 382 ? 2.129 -16.894 -21.624 1.00 57.88 382 ARG A C 1
ATOM 2980 O O . ARG A 1 382 ? 2.364 -16.974 -22.829 1.00 57.88 382 ARG A O 1
ATOM 2987 N N . THR A 1 383 ? 2.361 -17.912 -20.790 1.00 49.75 383 THR A N 1
ATOM 2988 C CA . THR A 1 383 ? 2.889 -19.196 -21.280 1.00 49.75 383 THR A CA 1
ATOM 2989 C C . THR A 1 383 ? 1.916 -19.858 -22.249 1.00 49.75 383 THR A C 1
ATOM 2991 O O . THR A 1 383 ? 2.352 -20.322 -23.289 1.00 49.75 383 THR A O 1
ATOM 2994 N N . LYS A 1 384 ? 0.598 -19.770 -22.026 1.00 44.59 384 LYS A N 1
ATOM 2995 C CA . LYS A 1 384 ? -0.413 -20.272 -22.979 1.00 44.59 384 LYS A CA 1
ATOM 2996 C C . LYS A 1 384 ? -0.510 -19.486 -24.288 1.00 44.59 384 LYS A C 1
ATOM 2998 O O . LYS A 1 384 ? -0.782 -20.083 -25.327 1.00 44.59 384 LYS A O 1
ATOM 3003 N N . THR A 1 385 ? -0.335 -18.164 -24.272 1.00 43.19 385 THR A N 1
ATOM 3004 C CA . THR A 1 385 ? -0.258 -17.373 -25.513 1.00 43.19 385 THR A CA 1
ATOM 3005 C C . THR A 1 385 ? 1.030 -17.670 -26.274 1.00 43.19 385 THR A C 1
ATOM 3007 O O . THR A 1 385 ? 1.001 -17.683 -27.501 1.00 43.19 385 THR A O 1
ATOM 3010 N N . ASN A 1 386 ? 2.106 -18.016 -25.561 1.00 41.59 386 ASN A N 1
ATOM 3011 C CA . ASN A 1 386 ? 3.342 -18.530 -26.150 1.00 41.59 386 ASN A CA 1
ATOM 3012 C C . ASN A 1 386 ? 3.221 -20.004 -26.595 1.00 41.59 386 ASN A C 1
ATOM 3014 O O . ASN A 1 386 ? 3.843 -20.385 -27.577 1.00 41.59 386 ASN A O 1
ATOM 3018 N N . ASP A 1 387 ? 2.361 -20.816 -25.972 1.00 35.97 387 ASP A N 1
ATOM 3019 C CA . ASP A 1 387 ? 2.105 -22.216 -26.356 1.00 35.97 387 ASP A CA 1
ATOM 3020 C C . ASP A 1 387 ? 1.149 -22.346 -27.558 1.00 35.97 387 ASP A C 1
ATOM 3022 O O . ASP A 1 387 ? 1.111 -23.387 -28.218 1.00 35.97 387 ASP A O 1
ATOM 3026 N N . ASN A 1 388 ? 0.418 -21.280 -27.910 1.00 35.19 388 ASN A N 1
ATOM 3027 C CA . ASN A 1 388 ? -0.249 -21.160 -29.214 1.00 35.19 388 ASN A CA 1
ATOM 3028 C C . ASN A 1 388 ? 0.720 -20.776 -30.348 1.00 35.19 388 ASN A C 1
ATOM 3030 O O . ASN A 1 388 ? 0.293 -20.592 -31.488 1.00 35.19 388 ASN A O 1
ATOM 3034 N N . VAL A 1 389 ? 2.022 -20.731 -30.060 1.00 41.59 389 VAL A N 1
ATOM 3035 C CA . VAL A 1 389 ? 3.093 -20.765 -31.049 1.00 41.59 389 VAL A CA 1
ATOM 3036 C C . VAL A 1 389 ? 3.803 -22.115 -30.955 1.00 41.59 389 VAL A C 1
ATOM 3038 O O . VAL A 1 389 ? 4.874 -22.250 -30.384 1.00 41.59 389 VAL A O 1
ATOM 3041 N N . THR A 1 390 ? 3.208 -23.146 -31.547 1.00 40.25 390 THR A N 1
ATOM 3042 C CA . THR A 1 390 ? 3.965 -24.335 -31.962 1.00 40.25 390 THR A CA 1
ATOM 3043 C C . THR A 1 390 ? 3.555 -24.743 -33.368 1.00 40.25 390 THR A C 1
ATOM 3045 O O . THR A 1 390 ? 2.820 -25.699 -33.591 1.00 40.25 390 THR A O 1
ATOM 3048 N N . ASP A 1 391 ? 4.098 -24.010 -34.333 1.00 42.47 391 ASP A N 1
ATOM 3049 C CA . ASP A 1 391 ? 4.668 -24.664 -35.508 1.00 42.47 391 ASP A CA 1
ATOM 3050 C C . ASP A 1 391 ? 5.994 -23.957 -35.829 1.00 42.47 391 ASP A C 1
ATOM 3052 O O . ASP A 1 391 ? 6.097 -23.123 -36.727 1.00 42.47 391 ASP A O 1
ATOM 3056 N N . GLU A 1 392 ? 7.011 -24.209 -34.996 1.00 53.97 392 GLU A N 1
ATOM 3057 C CA . GLU A 1 392 ? 8.377 -23.759 -35.269 1.00 53.97 392 GLU A CA 1
ATOM 3058 C C . GLU A 1 392 ? 8.868 -24.434 -36.554 1.00 53.97 392 GLU A C 1
ATOM 3060 O O . GLU A 1 392 ? 9.278 -25.598 -36.571 1.00 53.97 392 GLU A O 1
ATOM 3065 N N . SER A 1 393 ? 8.840 -23.702 -37.663 1.00 69.62 393 SER A N 1
ATOM 3066 C CA . SER A 1 393 ? 9.428 -24.192 -38.902 1.00 69.62 393 SER A CA 1
ATOM 3067 C C . SER A 1 393 ? 10.955 -24.141 -38.801 1.00 69.62 393 SER A C 1
ATOM 3069 O O . SER A 1 393 ? 11.548 -23.075 -38.636 1.00 69.62 393 SER A O 1
ATOM 3071 N N . SER A 1 394 ? 11.620 -25.288 -38.922 1.00 81.44 394 SER A N 1
ATOM 3072 C CA . SER A 1 394 ? 13.084 -25.358 -39.004 1.00 81.44 394 SER A CA 1
ATOM 3073 C C . SER A 1 394 ? 13.583 -25.048 -40.420 1.00 81.44 394 SER A C 1
ATOM 3075 O O . SER A 1 394 ? 13.003 -25.534 -41.395 1.00 81.44 394 SER A O 1
ATOM 3077 N N . TYR A 1 395 ? 14.707 -24.342 -40.550 1.00 86.19 395 TYR A N 1
ATOM 3078 C CA . TYR A 1 395 ? 15.363 -24.054 -41.826 1.00 86.19 395 TYR A CA 1
ATOM 3079 C C . TYR A 1 395 ? 16.812 -24.549 -41.852 1.00 86.19 395 TYR A C 1
ATOM 3081 O O . TYR A 1 395 ? 17.591 -24.288 -40.939 1.00 86.19 395 TYR A O 1
ATOM 3089 N N . VAL A 1 396 ? 17.200 -25.237 -42.931 1.00 91.81 396 VAL A N 1
ATOM 3090 C CA . VAL A 1 396 ? 18.584 -25.684 -43.149 1.00 91.81 396 VAL A CA 1
ATOM 3091 C C . VAL A 1 396 ? 19.317 -24.667 -44.020 1.00 91.81 396 VAL A C 1
ATOM 3093 O O . VAL A 1 396 ? 18.995 -24.511 -45.199 1.00 91.81 396 VAL A O 1
ATOM 3096 N N . ILE A 1 397 ? 20.335 -24.019 -43.453 1.00 89.75 397 ILE A N 1
ATOM 3097 C CA . ILE A 1 397 ? 21.134 -22.972 -44.102 1.00 89.75 397 ILE A CA 1
ATOM 3098 C C . ILE A 1 397 ? 21.797 -23.508 -45.371 1.00 89.75 397 ILE A C 1
ATOM 3100 O O . ILE A 1 397 ? 22.519 -24.506 -45.343 1.00 89.75 397 ILE A O 1
ATOM 3104 N N . GLN A 1 398 ? 21.589 -22.820 -46.491 1.00 90.88 398 GLN A N 1
ATOM 3105 C CA . GLN A 1 398 ? 22.182 -23.153 -47.780 1.00 90.88 398 GLN A CA 1
ATOM 3106 C C . GLN A 1 398 ? 23.462 -22.338 -48.028 1.00 90.88 398 GLN A C 1
ATOM 3108 O O . GLN A 1 398 ? 23.628 -21.239 -47.488 1.00 90.88 398 GLN A O 1
ATOM 3113 N N . PRO A 1 399 ? 24.396 -22.829 -48.865 1.00 91.31 399 PRO A N 1
ATOM 3114 C CA . PRO A 1 399 ? 25.535 -22.031 -49.305 1.00 91.31 399 PRO A CA 1
ATOM 3115 C C . PRO A 1 399 ? 25.100 -20.691 -49.916 1.00 91.31 399 PRO A C 1
ATOM 3117 O O . PRO A 1 399 ? 24.368 -20.662 -50.902 1.00 91.31 399 PRO A O 1
ATOM 3120 N N . GLY A 1 400 ? 25.587 -19.586 -49.344 1.00 85.12 400 GLY A N 1
ATOM 3121 C CA . GLY A 1 400 ? 25.272 -18.224 -49.793 1.00 85.12 400 GLY A CA 1
ATOM 3122 C C . GLY A 1 400 ? 24.132 -17.539 -49.035 1.00 85.12 400 GLY A C 1
ATOM 3123 O O . GLY A 1 400 ? 23.867 -16.368 -49.300 1.00 85.12 400 GLY A O 1
ATOM 3124 N N . ASP A 1 401 ? 23.492 -18.221 -48.084 1.00 93.12 401 ASP A N 1
ATOM 3125 C CA . ASP A 1 401 ? 22.529 -17.579 -47.196 1.00 93.12 401 ASP A CA 1
ATOM 3126 C C . ASP A 1 401 ? 23.205 -16.599 -46.220 1.00 93.12 401 ASP A C 1
ATOM 3128 O O . ASP A 1 401 ? 24.329 -16.780 -45.750 1.00 93.12 401 ASP A O 1
ATOM 3132 N N . THR A 1 402 ? 22.443 -15.571 -45.872 1.00 92.19 402 THR A N 1
ATOM 3133 C CA . THR A 1 402 ? 22.621 -14.692 -44.713 1.00 92.19 402 THR A CA 1
ATOM 3134 C C . THR A 1 402 ? 21.336 -14.723 -43.892 1.00 92.19 402 THR A C 1
ATOM 3136 O O . THR A 1 402 ? 20.266 -14.977 -44.456 1.00 92.19 402 THR A O 1
ATOM 3139 N N . LEU A 1 403 ? 21.395 -14.397 -42.596 1.00 88.50 403 LEU A N 1
ATOM 3140 C CA . LEU A 1 403 ? 20.171 -14.258 -41.795 1.00 88.50 403 LEU A CA 1
ATOM 3141 C C . LEU A 1 403 ? 19.193 -13.267 -42.439 1.00 88.50 403 LEU A C 1
ATOM 3143 O O . LEU A 1 403 ? 18.001 -13.529 -42.483 1.00 88.50 403 LEU A O 1
ATOM 3147 N N . TRP A 1 404 ? 19.706 -12.195 -43.050 1.00 90.62 404 TRP A N 1
ATOM 3148 C CA . TRP A 1 404 ? 18.903 -11.226 -43.797 1.00 90.62 404 TRP A CA 1
ATOM 3149 C C . TRP A 1 404 ? 18.164 -11.832 -44.993 1.00 90.62 404 TRP A C 1
ATOM 3151 O O . TRP A 1 404 ? 16.980 -11.578 -45.195 1.00 90.62 404 TRP A O 1
ATOM 3161 N N . SER A 1 405 ? 18.851 -12.625 -45.820 1.00 89.88 405 SER A N 1
ATOM 3162 C CA . SER A 1 405 ? 18.219 -13.269 -46.978 1.00 89.88 405 SER A CA 1
ATOM 3163 C C . SER A 1 405 ? 17.245 -14.374 -46.582 1.00 89.88 405 SER A C 1
ATOM 3165 O O . SER A 1 405 ? 16.311 -14.627 -47.335 1.00 89.88 405 SER A O 1
ATOM 3167 N N . ILE A 1 406 ? 17.469 -15.022 -45.434 1.00 90.50 406 ILE A N 1
ATOM 3168 C CA . ILE A 1 406 ? 16.550 -16.015 -44.872 1.00 90.50 406 ILE A CA 1
ATOM 3169 C C . ILE A 1 406 ? 15.306 -15.290 -44.358 1.00 90.50 406 ILE A C 1
ATOM 3171 O O . ILE A 1 406 ? 14.224 -15.572 -44.856 1.00 90.50 406 ILE A O 1
ATOM 3175 N N . ALA A 1 407 ? 15.472 -14.285 -43.491 1.00 88.44 407 ALA A N 1
ATOM 3176 C CA . ALA A 1 407 ? 14.391 -13.432 -43.001 1.00 88.44 407 ALA A CA 1
ATOM 3177 C C . ALA A 1 407 ? 13.530 -12.920 -44.159 1.00 88.44 407 ALA A C 1
ATOM 3179 O O . ALA A 1 407 ? 12.361 -13.240 -44.250 1.00 88.44 407 ALA A O 1
ATOM 3180 N N . LYS A 1 408 ? 14.130 -12.249 -45.146 1.00 84.94 408 LYS A N 1
ATOM 3181 C CA . LYS A 1 408 ? 13.390 -11.696 -46.290 1.00 84.94 408 LYS A CA 1
ATOM 3182 C C . LYS A 1 408 ? 12.634 -12.739 -47.128 1.00 84.94 408 LYS A C 1
ATOM 3184 O O . LYS A 1 408 ? 11.649 -12.395 -47.771 1.00 84.94 408 LYS A O 1
ATOM 3189 N N . ARG A 1 409 ? 13.142 -13.971 -47.221 1.00 84.88 409 ARG A N 1
ATOM 3190 C CA . ARG A 1 409 ? 12.526 -15.056 -48.007 1.00 84.88 409 ARG A CA 1
ATOM 3191 C C . ARG A 1 409 ? 11.345 -15.683 -47.270 1.00 84.88 409 ARG A C 1
ATOM 3193 O O . ARG A 1 409 ? 10.417 -16.152 -47.917 1.00 84.88 409 ARG A O 1
ATOM 3200 N N . HIS A 1 410 ? 11.434 -15.695 -45.950 1.00 79.00 410 HIS A N 1
ATOM 3201 C CA . HIS A 1 410 ? 10.436 -16.188 -45.022 1.00 79.00 410 HIS A CA 1
ATOM 3202 C C . HIS A 1 410 ? 9.824 -14.963 -44.333 1.00 79.00 410 HIS A C 1
ATOM 3204 O O . HIS A 1 410 ? 10.082 -14.683 -43.175 1.00 79.00 410 HIS A O 1
ATOM 3210 N N . SER A 1 411 ? 9.160 -14.109 -45.098 1.00 76.00 411 SER A N 1
ATOM 3211 C CA . SER A 1 411 ? 8.414 -12.950 -44.603 1.00 76.00 411 SER A CA 1
ATOM 3212 C C . SER A 1 411 ? 7.309 -12.659 -45.608 1.00 76.00 411 SER A C 1
ATOM 3214 O O . SER A 1 411 ? 7.472 -12.954 -46.797 1.00 76.00 411 SER A O 1
ATOM 3216 N N . GLU A 1 412 ? 6.226 -12.030 -45.158 1.00 73.25 412 GLU A N 1
ATOM 3217 C CA . GLU A 1 412 ? 5.127 -11.608 -46.027 1.00 73.25 412 GLU A CA 1
ATOM 3218 C C . GLU A 1 412 ? 5.586 -10.675 -47.174 1.00 73.25 412 GLU A C 1
ATOM 3220 O O . GLU A 1 412 ? 6.601 -9.966 -47.099 1.00 73.25 412 GLU A O 1
ATOM 3225 N N . GLU A 1 413 ? 4.819 -10.630 -48.270 1.00 63.84 413 GLU A N 1
ATOM 3226 C CA . GLU A 1 413 ? 5.092 -9.700 -49.371 1.00 63.84 413 GLU A CA 1
ATOM 3227 C C . GLU A 1 413 ? 4.931 -8.233 -48.906 1.00 63.84 413 GLU A C 1
ATOM 3229 O O . GLU A 1 413 ? 3.902 -7.855 -48.355 1.00 63.84 413 GLU A O 1
ATOM 3234 N N . ASN A 1 414 ? 5.912 -7.374 -49.231 1.00 71.00 414 ASN A N 1
ATOM 3235 C CA . ASN A 1 414 ? 5.990 -5.927 -48.915 1.00 71.00 414 ASN A CA 1
ATOM 3236 C C . ASN A 1 414 ? 6.590 -5.516 -47.552 1.00 71.00 414 ASN A C 1
ATOM 3238 O O . ASN A 1 414 ? 6.407 -4.373 -47.128 1.00 71.00 414 ASN A O 1
ATOM 3242 N N . VAL A 1 415 ? 7.393 -6.368 -46.909 1.00 74.88 415 VAL A N 1
ATOM 3243 C CA . VAL A 1 415 ? 8.179 -5.977 -45.721 1.00 74.88 415 VAL A CA 1
ATOM 3244 C C . VAL A 1 415 ? 9.244 -4.905 -46.005 1.00 74.88 415 VAL A C 1
ATOM 3246 O O . VAL A 1 415 ? 9.979 -4.946 -46.998 1.00 74.88 415 VAL A O 1
ATOM 3249 N N . THR A 1 416 ? 9.358 -3.934 -45.098 1.00 81.69 416 THR A N 1
ATOM 3250 C CA . THR A 1 416 ? 10.403 -2.900 -45.128 1.00 81.69 416 THR A CA 1
ATOM 3251 C C . THR A 1 416 ? 11.749 -3.441 -44.636 1.00 81.69 416 THR A C 1
ATOM 3253 O O . THR A 1 416 ? 11.820 -4.422 -43.899 1.00 81.69 416 THR A O 1
ATOM 3256 N N . ASN A 1 417 ? 12.852 -2.762 -44.972 1.00 79.75 417 ASN A N 1
ATOM 3257 C CA . ASN A 1 417 ? 14.177 -3.137 -44.459 1.00 79.75 417 ASN A CA 1
ATOM 3258 C C . ASN A 1 417 ? 14.260 -3.075 -42.921 1.00 79.75 417 ASN A C 1
ATOM 3260 O O . ASN A 1 417 ? 14.995 -3.858 -42.331 1.00 79.75 417 ASN A O 1
ATOM 3264 N N . ALA A 1 418 ? 13.521 -2.171 -42.271 1.00 72.75 418 ALA A N 1
ATOM 3265 C CA . ALA A 1 418 ? 13.493 -2.091 -40.810 1.00 72.75 418 ALA A CA 1
ATOM 3266 C C . ALA A 1 418 ? 12.831 -3.333 -40.191 1.00 72.75 418 ALA A C 1
ATOM 3268 O O . ALA A 1 418 ? 13.356 -3.894 -39.236 1.00 72.75 418 ALA A O 1
ATOM 3269 N N . GLN A 1 419 ? 11.740 -3.815 -40.793 1.00 75.25 419 GLN A N 1
ATOM 3270 C CA . GLN A 1 419 ? 11.064 -5.043 -40.363 1.00 75.25 419 GLN A CA 1
ATOM 3271 C C . GLN A 1 419 ? 11.932 -6.281 -40.605 1.00 75.25 419 GLN A C 1
ATOM 3273 O O . GLN A 1 419 ? 12.062 -7.117 -39.722 1.00 75.25 419 GLN A O 1
ATOM 3278 N N . ILE A 1 420 ? 12.624 -6.360 -41.748 1.00 79.50 420 ILE A N 1
ATOM 3279 C CA . ILE A 1 420 ? 13.578 -7.453 -42.000 1.00 79.50 420 ILE A CA 1
ATOM 3280 C C . ILE A 1 420 ? 14.706 -7.441 -40.957 1.00 79.50 420 ILE A C 1
ATOM 3282 O O . ILE A 1 420 ? 15.134 -8.501 -40.510 1.00 79.50 420 ILE A O 1
ATOM 3286 N N . ALA A 1 421 ? 15.186 -6.264 -40.540 1.00 78.12 421 ALA A N 1
ATOM 3287 C CA . ALA A 1 421 ? 16.212 -6.162 -39.503 1.00 78.12 421 ALA A CA 1
ATOM 3288 C C . ALA A 1 421 ? 15.729 -6.696 -38.142 1.00 78.12 421 ALA A C 1
ATOM 3290 O O . ALA A 1 421 ? 16.501 -7.376 -37.468 1.00 78.12 421 ALA A O 1
ATOM 3291 N N . ALA A 1 422 ? 14.472 -6.433 -37.772 1.00 78.06 422 ALA A N 1
ATOM 3292 C CA . ALA A 1 422 ? 13.855 -6.981 -36.562 1.00 78.06 422 ALA A CA 1
ATOM 3293 C C . ALA A 1 422 ? 13.745 -8.515 -36.634 1.00 78.06 422 ALA A C 1
ATOM 3295 O O . ALA A 1 422 ? 14.241 -9.210 -35.755 1.00 78.06 422 ALA A O 1
ATOM 3296 N N . ILE A 1 423 ? 13.261 -9.054 -37.756 1.00 81.56 423 ILE A N 1
ATOM 3297 C CA . ILE A 1 423 ? 13.157 -10.507 -37.975 1.00 81.56 423 ILE A CA 1
ATOM 3298 C C . ILE A 1 423 ? 14.537 -11.186 -37.935 1.00 81.56 423 ILE A C 1
ATOM 3300 O O . ILE A 1 423 ? 14.691 -12.287 -37.412 1.00 81.56 423 ILE A O 1
ATOM 3304 N N . VAL A 1 424 ? 15.586 -10.532 -38.446 1.00 84.12 424 VAL A N 1
ATOM 3305 C CA . VAL A 1 424 ? 16.967 -11.029 -38.316 1.00 84.12 424 VAL A CA 1
ATOM 3306 C C . VAL A 1 424 ? 17.399 -11.126 -36.853 1.00 84.12 424 VAL A C 1
ATOM 3308 O O . VAL A 1 424 ? 18.101 -12.077 -36.503 1.00 84.12 424 VAL A O 1
ATOM 3311 N N . GLN A 1 425 ? 17.010 -10.166 -36.010 1.00 81.81 425 GLN A N 1
ATOM 3312 C CA . GLN A 1 425 ? 17.296 -10.218 -34.577 1.00 81.81 425 GLN A CA 1
ATOM 3313 C C . GLN A 1 425 ? 16.537 -11.358 -33.901 1.00 81.81 425 GLN A C 1
ATOM 3315 O O . GLN A 1 425 ? 17.155 -12.099 -33.143 1.00 81.81 425 GLN A O 1
ATOM 3320 N N . GLU A 1 426 ? 15.269 -11.567 -34.244 1.00 82.62 426 GLU A N 1
ATOM 3321 C CA . GLU A 1 426 ? 14.459 -12.667 -33.710 1.00 82.62 426 GLU A CA 1
ATOM 3322 C C . GLU A 1 426 ? 15.027 -14.040 -34.107 1.00 82.62 426 GLU A C 1
ATOM 3324 O O . GLU A 1 426 ? 15.236 -14.901 -33.253 1.00 82.62 426 GLU A O 1
ATOM 3329 N N . ILE A 1 427 ? 15.389 -14.234 -35.386 1.00 85.19 427 ILE A N 1
ATOM 3330 C CA . ILE A 1 427 ? 16.069 -15.459 -35.839 1.00 85.19 427 ILE A CA 1
ATOM 3331 C C . ILE A 1 427 ? 17.393 -15.632 -35.086 1.00 85.19 427 ILE A C 1
ATOM 3333 O O . ILE A 1 427 ? 17.734 -16.741 -34.680 1.00 85.19 427 ILE A O 1
ATOM 3337 N N . PHE A 1 428 ? 18.170 -14.567 -34.889 1.00 85.19 428 PHE A N 1
ATOM 3338 C CA . PHE A 1 428 ? 19.424 -14.672 -34.147 1.00 85.19 428 PHE A CA 1
ATOM 3339 C C . PHE A 1 428 ? 19.194 -15.066 -32.681 1.00 85.19 428 PHE A C 1
ATOM 3341 O O . PHE A 1 428 ? 19.875 -15.971 -32.202 1.00 85.19 428 PHE A O 1
ATOM 3348 N N . GLN A 1 429 ? 18.227 -14.446 -31.998 1.00 80.06 429 GLN A N 1
ATOM 3349 C CA . GLN A 1 429 ? 17.854 -14.732 -30.609 1.00 80.06 429 GLN A CA 1
ATOM 3350 C C . GLN A 1 429 ? 17.406 -16.186 -30.425 1.00 80.06 429 GLN A C 1
ATOM 3352 O O . GLN A 1 429 ? 17.946 -16.885 -29.569 1.00 80.06 429 GLN A O 1
ATOM 3357 N N . ALA A 1 430 ? 16.530 -16.683 -31.301 1.00 79.88 430 ALA A N 1
ATOM 3358 C CA . ALA A 1 430 ? 16.055 -18.068 -31.271 1.00 79.88 430 ALA A CA 1
ATOM 3359 C C . ALA A 1 430 ? 17.174 -19.106 -31.488 1.00 79.88 430 ALA A C 1
ATOM 3361 O O . ALA A 1 430 ? 17.030 -20.276 -31.141 1.00 79.88 430 ALA A O 1
ATOM 3362 N N . ASN A 1 431 ? 18.311 -18.694 -32.056 1.00 86.62 431 ASN A N 1
ATOM 3363 C CA . ASN A 1 431 ? 19.392 -19.589 -32.460 1.00 86.62 431 ASN A CA 1
ATOM 3364 C C . ASN A 1 431 ? 20.727 -19.305 -31.760 1.00 86.62 431 ASN A C 1
ATOM 3366 O O . ASN A 1 431 ? 21.759 -19.793 -32.220 1.00 86.62 431 ASN A O 1
ATOM 3370 N N . GLN A 1 432 ? 20.753 -18.567 -30.645 1.00 84.00 432 GLN A N 1
ATOM 3371 C CA . GLN A 1 432 ? 22.006 -18.188 -29.965 1.00 84.00 432 GLN A CA 1
ATOM 3372 C C . GLN A 1 432 ? 22.850 -19.382 -29.489 1.00 84.00 432 GLN A C 1
ATOM 3374 O O . GLN A 1 432 ? 24.072 -19.278 -29.357 1.00 84.00 432 GLN A O 1
ATOM 3379 N N . SER A 1 433 ? 22.224 -20.545 -29.287 1.00 79.25 433 SER A N 1
ATOM 3380 C CA . SER A 1 433 ? 22.914 -21.796 -28.949 1.00 79.25 433 SER A CA 1
ATOM 3381 C C . SER A 1 433 ? 23.823 -22.313 -30.078 1.00 79.25 433 SER A C 1
ATOM 3383 O O . SER A 1 433 ? 24.809 -23.004 -29.811 1.00 79.25 433 SER A O 1
ATOM 3385 N N . ILE A 1 434 ? 23.534 -21.951 -31.335 1.00 81.31 434 ILE A N 1
ATOM 3386 C CA . ILE A 1 434 ? 24.216 -22.447 -32.543 1.00 81.31 434 ILE A CA 1
ATOM 3387 C C . ILE A 1 434 ? 24.809 -21.336 -33.426 1.00 81.31 434 ILE A C 1
ATOM 3389 O O . ILE A 1 434 ? 25.811 -21.566 -34.111 1.00 81.31 434 ILE A O 1
ATOM 3393 N N . VAL A 1 435 ? 24.251 -20.125 -33.388 1.00 81.62 435 VAL A N 1
ATOM 3394 C CA . VAL A 1 435 ? 24.738 -18.928 -34.081 1.00 81.62 435 VAL A CA 1
ATOM 3395 C C . VAL A 1 435 ? 25.279 -17.962 -33.032 1.00 81.62 435 VAL A C 1
ATOM 3397 O O . VAL A 1 435 ? 24.531 -17.336 -32.297 1.00 81.62 435 VAL A O 1
ATOM 3400 N N . ARG A 1 436 ? 26.607 -17.822 -32.962 1.00 74.19 436 ARG A N 1
ATOM 3401 C CA . ARG A 1 436 ? 27.273 -16.930 -31.987 1.00 74.19 436 ARG A CA 1
ATOM 3402 C C . ARG A 1 436 ? 27.430 -15.491 -32.470 1.00 74.19 436 ARG A C 1
ATOM 3404 O O . ARG A 1 436 ? 27.694 -14.598 -31.677 1.00 74.19 436 ARG A O 1
ATOM 3411 N N . ASN A 1 437 ? 27.350 -15.279 -33.780 1.00 77.75 437 ASN A N 1
ATOM 3412 C CA . ASN A 1 437 ? 27.463 -13.972 -34.409 1.00 77.75 437 ASN A CA 1
ATOM 3413 C C . ASN A 1 437 ? 26.430 -13.913 -35.543 1.00 77.75 437 ASN A C 1
ATOM 3415 O O . ASN A 1 437 ? 26.494 -14.767 -36.429 1.00 77.75 437 ASN A O 1
ATOM 3419 N N . PRO A 1 438 ? 25.513 -12.931 -35.559 1.00 76.31 438 PRO A N 1
ATOM 3420 C CA . PRO A 1 438 ? 24.455 -12.850 -36.570 1.00 76.31 438 PRO A CA 1
ATOM 3421 C C . PRO A 1 438 ? 24.993 -12.637 -37.995 1.00 76.31 438 PRO A C 1
ATOM 3423 O O . PRO A 1 438 ? 24.292 -12.880 -38.975 1.00 76.31 438 PRO A O 1
ATOM 3426 N N . HIS A 1 439 ? 26.253 -12.215 -38.130 1.00 80.62 439 HIS A N 1
ATOM 3427 C CA . HIS A 1 439 ? 26.939 -12.064 -39.412 1.00 80.62 439 HIS A CA 1
ATOM 3428 C C . HIS A 1 439 ? 27.666 -13.334 -39.878 1.00 80.62 439 HIS A C 1
ATOM 3430 O O . HIS A 1 439 ? 28.210 -13.344 -40.982 1.00 80.62 439 HIS A O 1
ATOM 3436 N N . THR A 1 440 ? 27.674 -14.400 -39.070 1.00 81.62 440 THR A N 1
ATOM 3437 C CA . THR A 1 440 ? 28.412 -15.635 -39.359 1.00 81.62 440 THR A CA 1
ATOM 3438 C C . THR A 1 440 ? 27.531 -16.861 -39.137 1.00 81.62 440 THR A C 1
ATOM 3440 O O . THR A 1 440 ? 27.368 -17.331 -38.012 1.00 81.62 440 THR A O 1
ATOM 3443 N N . ILE A 1 441 ? 27.027 -17.416 -40.238 1.00 89.19 441 ILE A N 1
ATOM 3444 C CA . ILE A 1 441 ? 26.288 -18.683 -40.289 1.00 89.19 441 ILE A CA 1
ATOM 3445 C C . ILE A 1 441 ? 26.968 -19.653 -41.262 1.00 89.19 441 ILE A C 1
ATOM 3447 O O . ILE A 1 441 ? 27.690 -19.227 -42.166 1.00 89.19 441 ILE A O 1
ATOM 3451 N N . TYR A 1 442 ? 26.751 -20.956 -41.085 1.00 86.50 442 TYR A N 1
ATOM 3452 C CA . TYR A 1 442 ? 27.402 -22.004 -41.870 1.00 86.50 442 TYR A CA 1
ATOM 3453 C C . TYR A 1 442 ? 26.380 -22.868 -42.619 1.00 86.50 442 TYR A C 1
ATOM 3455 O O . TYR A 1 442 ? 25.347 -23.228 -42.052 1.00 86.50 442 TYR A O 1
ATOM 3463 N N . PRO A 1 443 ? 26.667 -23.272 -43.870 1.00 88.00 443 PRO A N 1
ATOM 3464 C CA . PRO A 1 443 ? 25.812 -24.200 -44.601 1.00 88.00 443 PRO A CA 1
ATOM 3465 C C . PRO A 1 443 ? 25.586 -25.515 -43.847 1.00 88.00 443 PRO A C 1
ATOM 3467 O O . PRO A 1 443 ? 26.495 -26.033 -43.197 1.00 88.00 443 PRO A O 1
ATOM 3470 N N . ASN A 1 444 ? 24.387 -26.074 -43.997 1.00 81.94 444 ASN A N 1
ATOM 3471 C CA . ASN A 1 444 ? 23.868 -27.263 -43.316 1.00 81.94 444 ASN A CA 1
ATOM 3472 C C . ASN A 1 444 ? 23.625 -27.109 -41.804 1.00 81.94 444 ASN A C 1
ATOM 3474 O O . ASN A 1 444 ? 23.261 -28.088 -41.152 1.00 81.94 444 ASN A O 1
ATOM 3478 N N . GLN A 1 445 ? 23.776 -25.910 -41.233 1.00 88.81 445 GLN A N 1
ATOM 3479 C CA . GLN A 1 445 ? 23.215 -25.627 -39.913 1.00 88.81 445 GLN A CA 1
ATOM 3480 C C . GLN A 1 445 ? 21.690 -25.588 -40.008 1.00 88.81 445 GLN A C 1
ATOM 3482 O O . GLN A 1 445 ? 21.141 -24.978 -40.922 1.00 88.81 445 GLN A O 1
ATOM 3487 N N . THR A 1 446 ? 21.016 -26.245 -39.069 1.00 89.69 446 THR A N 1
ATOM 3488 C CA . THR A 1 446 ? 19.561 -26.136 -38.924 1.00 89.69 446 THR A CA 1
ATOM 3489 C C . THR A 1 446 ? 19.279 -25.062 -37.890 1.00 89.69 446 THR A C 1
ATOM 3491 O O . THR A 1 446 ? 19.795 -25.165 -36.782 1.00 89.69 446 THR A O 1
ATOM 3494 N N . ILE A 1 447 ? 18.514 -24.043 -38.271 1.00 88.00 447 ILE A N 1
ATOM 3495 C CA . ILE A 1 447 ? 18.084 -22.943 -37.409 1.00 88.00 447 ILE A CA 1
ATOM 3496 C C . ILE A 1 447 ? 16.564 -22.968 -37.255 1.00 88.00 447 ILE A C 1
ATOM 3498 O O . ILE A 1 447 ? 15.849 -23.359 -38.178 1.00 88.00 447 ILE A O 1
ATOM 3502 N N . THR A 1 448 ? 16.071 -22.543 -36.103 1.00 87.50 448 THR A N 1
ATOM 3503 C CA . THR A 1 448 ? 14.650 -22.312 -35.846 1.00 87.50 448 THR A CA 1
ATOM 3504 C C . THR A 1 448 ? 14.230 -20.987 -36.476 1.00 87.50 448 THR A C 1
ATOM 3506 O O . THR A 1 448 ? 14.920 -19.981 -36.296 1.00 87.50 448 THR A O 1
ATOM 3509 N N . LEU A 1 449 ? 13.128 -20.964 -37.228 1.00 83.62 449 LEU A N 1
ATOM 3510 C CA . LEU A 1 449 ? 12.527 -19.716 -37.697 1.00 83.62 449 LEU A CA 1
ATOM 3511 C C . LEU A 1 449 ? 11.356 -19.327 -36.774 1.00 83.62 449 LEU A C 1
ATOM 3513 O O . LEU A 1 449 ? 10.473 -20.160 -36.562 1.00 83.62 449 LEU A O 1
ATOM 3517 N N . PRO A 1 450 ? 11.337 -18.097 -36.229 1.00 70.25 450 PRO A N 1
ATOM 3518 C CA . PRO A 1 450 ? 10.244 -17.607 -35.393 1.00 70.25 450 PRO A CA 1
ATOM 3519 C C . PRO A 1 450 ? 8.986 -17.355 -36.236 1.00 70.25 450 PRO A C 1
ATOM 3521 O O . PRO A 1 450 ? 9.071 -17.081 -37.430 1.00 70.25 450 PRO A O 1
ATOM 3524 N N . SER A 1 451 ? 7.803 -17.414 -35.633 1.00 61.00 451 SER A N 1
ATOM 3525 C CA . SER A 1 451 ? 6.507 -17.360 -36.341 1.00 61.00 451 SER A CA 1
ATOM 3526 C C . SER A 1 451 ? 6.230 -16.076 -37.121 1.00 61.00 451 SER A C 1
ATOM 3528 O O . SER A 1 451 ? 5.379 -16.077 -38.001 1.00 61.00 451 SER A O 1
ATOM 3530 N N . SER A 1 452 ? 6.971 -15.005 -36.843 1.00 54.91 452 SER A N 1
ATOM 3531 C CA . SER A 1 452 ? 6.994 -13.747 -37.603 1.00 54.91 452 SER A CA 1
ATOM 3532 C C . SER A 1 452 ? 7.538 -13.895 -39.035 1.00 54.91 452 SER A C 1
ATOM 3534 O O . SER A 1 452 ? 7.538 -12.928 -39.796 1.00 54.91 452 SER A O 1
ATOM 3536 N N . THR A 1 453 ? 8.016 -15.092 -39.402 1.00 52.41 453 THR A N 1
ATOM 3537 C CA . THR A 1 453 ? 8.601 -15.415 -40.712 1.00 52.41 453 THR A CA 1
ATOM 3538 C C . THR A 1 453 ? 7.646 -16.094 -41.711 1.00 52.41 453 THR A C 1
ATOM 3540 O O . THR A 1 453 ? 8.094 -16.603 -42.743 1.00 52.41 453 THR A O 1
ATOM 3543 N N . HIS A 1 454 ? 6.334 -16.106 -41.452 1.00 47.00 454 HIS A N 1
ATOM 3544 C CA . HIS A 1 454 ? 5.327 -16.667 -42.371 1.00 47.00 454 HIS A CA 1
ATOM 3545 C C . HIS A 1 454 ? 4.382 -15.618 -42.925 1.00 47.00 454 HIS A C 1
ATOM 3547 O O . HIS A 1 454 ? 3.933 -14.772 -42.125 1.00 47.00 454 HIS A O 1
#

Secondary structure (DSSP, 8-state):
-------------S---------------TTEETTTTEESS--TTTSGGGBSSSS--HHHHHHHHHHSSGGGEEE---TTB-SS--BS-TTSTT-BSBSSTTSTT-SHHHHHHHHHHHTTT---TTSEEEEE--SGGGGGHHHH-HHHHHHHHHHHHHHHHHHHHHTT--EEEETT------S---SHHHHHHHHHHHHHHHHHTSTTSPSS-EEEE--HHHHHHHHHHH-GGGGT-SEEEE----SS-SS-------GGGTTTS---TTTTS---S--S---GGG--HHHHT--GGGEEESSSSSBPHHHHHHHHHHHHTS-EEETTEEEPP---SPPPHHHHHHHTTSS-S--S-EEEEES-SB-STHHHHHHHHHHHHHHHHHHT----EEEEPPTT--HHHHHHHSS-TT--HHHHHHHHHHHHHHTTTT-SBTTB--TT-EEEEPGGG-

Radius of gyration: 27.44 Å; chains: 1; bounding box: 106×52×73 Å

Foldseek 3Di:
DDDDDDDDDPDDDDDPPPPPPPPPPPDQDVQQDPVLRDRQFPPVVQDPQRFLAVDDFLLLLCCCQFAVHSVLEFELAAAQAALAQLDDDQPDQGTDRGSDSLCRQSHQLSSLVVVCVVVVQADDQQAEEEEEAHPSLVVCCVVQNLQSSLVVSLVSLLSSVCSHQVRPHAHYEHQQADDDPDPDDDGSSRSNRNSNVVSNVVQCPDPPTDPNHYYFYNNLVVVVVLCVVVPVVLLVAPAQAEDDDDPSDLPAEPDRQDPVCCVVPPDDPVSNPDPDDDDDDSPNVPDDCVVVVDDRLNYQHHDRPHGYPSVSLQSNCLSQVAWTQDPVGTDGHRGPDDRGRNNVCPVVVSDDSHGNHYYYGYNRSGCDHPNVVVSVVSSVVVVVVVVVPPPFDKDFDAPPDALLNQLVVQADPPDDPVLSVVQLVVQCVQQCVPDVDSGDDDGRDITTRGPNRD